Protein AF-A0A1B2I7X3-F1 (afdb_monomer_lite)

Foldseek 3Di:
DDDDDDPPVVVVVVVVVVVVPDDPDPAAEDEAEAQGEDEQVPDDARHEYAYPDDDAGEYEYHYEAADVVGAAAGEYEYEQHEAQDEEEFHYEYHDEQYEHGHEPYAYEYERHEFQYAYQEFEYEYEYEPNYEFYYDDDPDQGTYEYERFYQHHEHQEEFEYEYAYEYDPPDAHERYEYERQHEHAQPGPHQEGYYAYFFEYHYAYAYHHDYNYEYERFYEYHHADAGEYEAQYEQEYEAPHQEEGAEYARQYEDADEHHAYEGEYAEFEYEAQEHEHEAEYELHYHYHYLYEYEHQEAGEYEHAAYAYNPPNYPQEYAQWYHWEHANYYTEYAYAGYYAFHAYAHHAEYAQWEEFEHYPDAAIYIEYAYFGEYEQEAPRSVRRYDQAHEYAQFYEYEPDPRYATAYAEEGEYEYAHEQEEHQYEYELHYWYANDPSDPPGTDNPRLPRYNYAREYEYHLHNYEHQNYHAANHQEYEYEANHQYEHQEDRPHQEYEYAYEQPPDPDGRDHHHNDDYPDHHYYHCPRHDDPPDD

pLDDT: mean 86.16, std 16.94, range [24.53, 98.94]

Secondary structure (DSSP, 8-state):
-----SSHHHHHHHHHHHTTS-----PPEEEE-TT-EEEGGGPPTT-EEEESS-SEEEEEEESEE-BTTB-B---EEEESS-TT-EEEEEEEEEEET-EEEESS--EEEESS-EEEEEEEEEEEEEE-TT-EEEE-S-SSS-SEEEESS-EEEEESS-EEEEEEE---SSS-B-S-EEESS-EE-TT-S-SEEEESS-EEEEE-----B-TT-EEESS-EE---SS-EEEEEEEEEEEE-SSSEEEEEETT-EEE-SS---EEEEEEEEEEE-SSEEEEEEESS-EEESS-EEEESS-EEEEESS-EESGGG---EEESS-EE-STT-EEEESS-EEEEE-S-B-EEEEESS-EE---SSS-EEEEESS-EEEEEEHHHHHHHEEEEEEEESS-EEESSTTEEEEESS-EEEEEES--S---SEEESS-EEES-SS-SS--BS--TTSBSS-EEEEEES-EEEETT-EEES-SEEEEETT-EEEES--TT--EEEEEE--SSSSS----EESS---S--EEEEEEE------

Sequence (532 aa):
MIKLQGKCKLVLAFVAAAAMLGTAWAANEVSYENGGTIDLTKIEAGNLYKPNAEGAITVNISGDLGAKGAEDTKSFKIYGAKDNAGGSANFTVNWGKSKLYTKGGFTQIIAGGVGSDLKDSSMTFDSAETSEIYEGDGSGQKSLLLAAGPEGGSVSGNTTLNINGTLGANDVVYYLKATAGGLLNNDSTSDFIVVEGDSTVNFKADWKTGKGTALLAGPMIRKAGTTYGTVKGATIVNIDGGGSVREIWAAGALLGNVSTPSLTVGSAEVRILKGAVDDSVFAGAEVYANGTATVSGDASITFSGGTMGENGGRARLFGGHYVEHEGGKGYINGDSHIIITGGSGIKYVFGGGMAWNCPTSETQSVVRGGSNIDIVGDGGLSALTENSKIFVGGRRKTSTSAIASVEKNGTVTFSNITKAYKGTISGQGTQSNNPADSNDYIADYTDSVSGDSVLVFDNVQADFSGATIVEMDRIELSSGTELKLADLGGATAIKLTGNWTNLGTPSALTLTKAVEQDVTVDYSKAGTRRHM

Organism: NCBI:txid1197717

Structure (mmCIF, N/CA/C/O backbone):
data_AF-A0A1B2I7X3-F1
#
_entry.id   AF-A0A1B2I7X3-F1
#
loop_
_atom_site.group_PDB
_atom_site.id
_atom_site.type_symbol
_atom_site.label_atom_id
_atom_site.label_alt_id
_atom_site.label_comp_id
_atom_site.label_asym_id
_atom_site.label_entity_id
_atom_site.label_seq_id
_atom_site.pdbx_PDB_ins_code
_atom_site.Cartn_x
_atom_site.Cartn_y
_atom_site.Cartn_z
_atom_site.occupancy
_atom_site.B_iso_or_equiv
_atom_site.auth_seq_id
_atom_site.auth_comp_id
_atom_site.auth_asym_id
_atom_site.auth_atom_id
_atom_site.pdbx_PDB_model_num
ATOM 1 N N . MET A 1 1 ? -20.453 50.757 -22.089 1.00 32.62 1 MET A N 1
ATOM 2 C CA . MET A 1 1 ? -19.585 50.003 -21.157 1.00 32.62 1 MET A CA 1
ATOM 3 C C . MET A 1 1 ? -20.172 48.614 -20.966 1.00 32.62 1 MET A C 1
ATOM 5 O O . MET A 1 1 ? -21.139 48.476 -20.234 1.00 32.62 1 MET A O 1
ATOM 9 N N . ILE A 1 2 ? -19.637 47.607 -21.657 1.00 24.53 2 ILE A N 1
ATOM 10 C CA . ILE A 1 2 ? -19.970 46.190 -21.450 1.00 24.53 2 ILE A CA 1
ATOM 11 C C . ILE A 1 2 ? -18.631 45.458 -21.296 1.00 24.53 2 ILE A C 1
ATOM 13 O O . ILE A 1 2 ? -17.739 45.618 -22.127 1.00 24.53 2 ILE A O 1
ATOM 17 N N . LYS A 1 3 ? -18.467 44.762 -20.165 1.00 29.09 3 LYS A N 1
ATOM 18 C CA . LYS A 1 3 ? -17.222 44.138 -19.694 1.00 29.09 3 LYS A CA 1
ATOM 19 C C . LYS A 1 3 ? -16.930 42.838 -20.455 1.00 29.09 3 LYS A C 1
ATOM 21 O O . LYS A 1 3 ? -17.726 41.907 -20.407 1.00 29.09 3 LYS A O 1
ATOM 26 N N . LEU A 1 4 ? -15.750 42.751 -21.073 1.00 29.22 4 LEU A N 1
ATOM 27 C CA . LEU A 1 4 ? -15.130 41.489 -21.486 1.00 29.22 4 LEU A CA 1
ATOM 28 C C . LEU A 1 4 ? -14.534 40.783 -20.253 1.00 29.22 4 LEU A C 1
ATOM 30 O O . LEU A 1 4 ? -13.474 41.172 -19.770 1.00 29.22 4 LEU A O 1
ATOM 34 N N . GLN A 1 5 ? -15.171 39.718 -19.770 1.00 35.56 5 GLN A N 1
ATOM 35 C CA . GLN A 1 5 ? -14.541 38.707 -18.912 1.00 35.56 5 GLN A CA 1
ATOM 36 C C . GLN A 1 5 ? -14.993 37.328 -19.394 1.00 35.56 5 GLN A C 1
ATOM 38 O O . GLN A 1 5 ? -16.158 36.978 -19.265 1.00 35.56 5 GLN A O 1
ATOM 43 N N . GLY A 1 6 ? -14.087 36.554 -19.995 1.00 32.75 6 GLY A N 1
ATOM 44 C CA . GLY A 1 6 ? -14.418 35.189 -20.427 1.00 32.75 6 GLY A CA 1
ATOM 45 C C . GLY A 1 6 ? -13.340 34.452 -21.221 1.00 32.75 6 GLY A C 1
ATOM 46 O O . GLY A 1 6 ? -13.334 33.229 -21.230 1.00 32.75 6 GLY A O 1
ATOM 47 N N . LYS A 1 7 ? -12.382 35.148 -21.848 1.00 32.94 7 LYS A N 1
ATOM 48 C CA . LYS A 1 7 ? -11.433 34.490 -22.769 1.00 32.94 7 LYS A CA 1
ATOM 49 C C . LYS A 1 7 ? -10.095 34.038 -22.159 1.00 32.94 7 LYS A C 1
ATOM 51 O O . LYS A 1 7 ? -9.430 33.209 -22.766 1.00 32.94 7 LYS A O 1
ATOM 56 N N . CYS A 1 8 ? -9.718 34.469 -20.949 1.00 29.56 8 CYS A N 1
ATOM 57 C CA . CYS A 1 8 ? -8.407 34.106 -20.373 1.00 29.56 8 CYS A CA 1
ATOM 58 C C . CYS A 1 8 ? -8.349 32.743 -19.654 1.00 29.56 8 CYS A C 1
ATOM 60 O O . CYS A 1 8 ? -7.255 32.228 -19.459 1.00 29.56 8 CYS A O 1
ATOM 62 N N . LYS A 1 9 ? -9.483 32.126 -19.283 1.00 33.31 9 LYS A N 1
ATOM 63 C CA . LYS A 1 9 ? -9.475 30.796 -18.631 1.00 33.31 9 LYS A CA 1
ATOM 64 C C . LYS A 1 9 ? -9.417 29.632 -19.624 1.00 33.31 9 LYS A C 1
ATOM 66 O O . LYS A 1 9 ? -8.829 28.605 -19.311 1.00 33.31 9 LYS A O 1
ATOM 71 N N . LEU A 1 10 ? -9.952 29.812 -20.835 1.00 31.50 10 LEU A N 1
ATOM 72 C CA . LEU A 1 10 ? -9.896 28.782 -21.875 1.00 31.50 10 LEU A CA 1
ATOM 73 C C . LEU A 1 10 ? -8.470 28.628 -22.431 1.00 31.50 10 LEU A C 1
ATOM 75 O O . LEU A 1 10 ? -8.000 27.516 -22.628 1.00 31.50 10 LEU A O 1
ATOM 79 N N . VAL A 1 11 ? -7.744 29.738 -22.605 1.00 29.72 11 VAL A N 1
ATOM 80 C CA . VAL A 1 11 ? -6.365 29.720 -23.124 1.00 29.72 11 VAL A CA 1
ATOM 81 C C . VAL A 1 11 ? -5.398 29.052 -22.140 1.00 29.72 11 VAL A C 1
ATOM 83 O O . VAL A 1 11 ? -4.518 28.319 -22.570 1.00 29.72 11 VAL A O 1
ATOM 86 N N . LEU A 1 12 ? -5.595 29.205 -20.825 1.00 29.69 12 LEU A N 1
ATOM 87 C CA . LEU A 1 12 ? -4.741 28.548 -19.825 1.00 29.69 12 LEU A CA 1
ATOM 88 C C . LEU A 1 12 ? -4.953 27.020 -19.779 1.00 29.69 12 LEU A C 1
ATOM 90 O O . LEU A 1 12 ? -3.991 26.275 -19.613 1.00 29.69 12 LEU A O 1
ATOM 94 N N . ALA A 1 13 ? -6.186 26.550 -20.005 1.00 33.09 13 ALA A N 1
ATOM 95 C CA . ALA A 1 13 ? -6.488 25.121 -20.126 1.00 33.09 13 ALA A CA 1
ATOM 96 C C . ALA A 1 13 ? -5.898 24.507 -21.412 1.00 33.09 13 ALA A C 1
ATOM 98 O O . ALA A 1 13 ? -5.380 23.392 -21.381 1.00 33.09 13 ALA A O 1
ATOM 99 N N . PHE A 1 14 ? -5.888 25.254 -22.524 1.00 30.20 14 PHE A N 1
ATOM 100 C CA . PHE A 1 14 ? -5.250 24.807 -23.768 1.00 30.20 14 PHE A CA 1
ATOM 101 C C . PHE A 1 14 ? -3.716 24.844 -23.712 1.00 30.20 14 PHE A C 1
ATOM 103 O O . PHE A 1 14 ? -3.081 23.988 -24.318 1.00 30.20 14 PHE A O 1
ATOM 110 N N . VAL A 1 15 ? -3.102 25.759 -22.951 1.00 31.84 15 VAL A N 1
ATOM 111 C CA . VAL A 1 15 ? -1.636 25.791 -22.767 1.00 31.84 15 VAL A CA 1
ATOM 112 C C . VAL A 1 15 ? -1.154 24.660 -21.844 1.00 31.84 15 VAL A C 1
ATOM 114 O O . VAL A 1 15 ? -0.107 24.075 -22.106 1.00 31.84 15 VAL A O 1
ATOM 117 N N . ALA A 1 16 ? -1.938 24.265 -20.832 1.00 30.97 16 ALA A N 1
ATOM 118 C CA . ALA A 1 16 ? -1.636 23.086 -20.011 1.00 30.97 16 ALA A CA 1
ATOM 119 C C . ALA A 1 16 ? -1.811 21.761 -20.783 1.00 30.97 16 ALA A C 1
ATOM 121 O O . ALA A 1 16 ? -1.023 20.835 -20.600 1.00 30.97 16 ALA A O 1
ATOM 122 N N . ALA A 1 17 ? -2.791 21.682 -21.690 1.00 30.03 17 ALA A N 1
ATOM 123 C CA . ALA A 1 17 ? -2.943 20.544 -22.598 1.00 30.03 17 ALA A CA 1
ATOM 124 C C . ALA A 1 17 ? -1.840 20.506 -23.676 1.00 30.03 17 ALA A C 1
ATOM 126 O O . ALA A 1 17 ? -1.326 19.435 -23.986 1.00 30.03 17 ALA A O 1
ATOM 127 N N . ALA A 1 18 ? -1.408 21.661 -24.194 1.00 27.28 18 ALA A N 1
ATOM 128 C CA . ALA A 1 18 ? -0.319 21.751 -25.169 1.00 27.28 18 ALA A CA 1
ATOM 129 C C . ALA A 1 18 ? 1.062 21.416 -24.572 1.00 27.28 18 ALA A C 1
ATOM 131 O O . ALA A 1 18 ? 1.912 20.898 -25.284 1.00 27.28 18 ALA A O 1
ATOM 132 N N . ALA A 1 19 ? 1.276 21.632 -23.269 1.00 31.45 19 ALA A N 1
ATOM 133 C CA . ALA A 1 19 ? 2.485 21.180 -22.569 1.00 31.45 19 ALA A CA 1
ATOM 134 C C . ALA A 1 19 ? 2.490 19.665 -22.257 1.00 31.45 19 ALA A C 1
ATOM 136 O O . ALA A 1 19 ? 3.536 19.115 -21.919 1.00 31.45 19 ALA A O 1
ATOM 137 N N . MET A 1 20 ? 1.339 18.985 -22.363 1.00 31.94 20 MET A N 1
ATOM 138 C CA . MET A 1 20 ? 1.208 17.527 -22.194 1.00 31.94 20 MET A CA 1
ATOM 139 C C . MET A 1 20 ? 1.106 16.761 -23.519 1.00 31.94 20 MET A C 1
ATOM 141 O O . MET A 1 20 ? 1.291 15.546 -23.536 1.00 31.94 20 MET A O 1
ATOM 145 N N . LEU A 1 21 ? 0.856 17.456 -24.627 1.00 31.36 21 LEU A N 1
ATOM 146 C CA . LEU A 1 21 ? 1.007 16.928 -25.978 1.00 31.36 21 LEU A CA 1
ATOM 147 C C . LEU A 1 21 ? 2.469 17.094 -26.389 1.00 31.36 21 LEU A C 1
ATOM 149 O O . LEU A 1 21 ? 2.818 17.985 -27.162 1.00 31.36 21 LEU A O 1
ATOM 153 N N . GLY A 1 22 ? 3.334 16.242 -25.832 1.00 33.25 22 GLY A N 1
ATOM 154 C CA . GLY A 1 22 ? 4.662 16.042 -26.395 1.00 33.25 22 GLY A CA 1
ATOM 155 C C . GLY A 1 22 ? 4.495 15.748 -27.881 1.00 33.25 22 GLY A C 1
ATOM 156 O O . GLY A 1 22 ? 3.791 14.812 -28.263 1.00 33.25 22 GLY A O 1
ATOM 157 N N . THR A 1 23 ? 5.075 16.595 -28.723 1.00 37.50 23 THR A N 1
ATOM 158 C CA . THR A 1 23 ? 5.267 16.281 -30.131 1.00 37.50 23 THR A CA 1
ATOM 159 C C . THR A 1 23 ? 5.925 14.907 -30.185 1.00 37.50 23 THR A C 1
ATOM 161 O O . THR A 1 23 ? 6.947 14.694 -29.536 1.00 37.50 23 THR A O 1
ATOM 164 N N . ALA A 1 24 ? 5.315 13.961 -30.900 1.00 38.62 24 ALA A N 1
ATOM 165 C CA . ALA A 1 24 ? 5.921 12.668 -31.179 1.00 38.62 24 ALA A CA 1
ATOM 166 C C . ALA A 1 24 ? 7.175 12.909 -32.033 1.00 38.62 24 ALA A C 1
ATOM 168 O O . ALA A 1 24 ? 7.132 12.889 -33.261 1.00 38.62 24 ALA A O 1
ATOM 169 N N . TRP A 1 25 ? 8.284 13.250 -31.380 1.00 40.06 25 TRP A N 1
ATOM 170 C CA . TRP A 1 25 ? 9.608 13.109 -31.956 1.00 40.06 25 TRP A CA 1
ATOM 171 C C . TRP A 1 25 ? 9.817 11.614 -32.159 1.00 40.06 25 TRP A C 1
ATOM 173 O O . TRP A 1 25 ? 9.500 10.823 -31.272 1.00 40.06 25 TRP A O 1
ATOM 183 N N . ALA A 1 26 ? 10.284 11.224 -33.344 1.00 48.00 26 ALA A N 1
ATOM 184 C CA . ALA A 1 26 ? 10.667 9.846 -33.605 1.00 48.00 26 ALA A CA 1
ATOM 185 C C . ALA A 1 26 ? 11.717 9.454 -32.559 1.00 48.00 26 ALA A C 1
ATOM 187 O O . ALA A 1 26 ? 12.826 9.985 -32.562 1.00 48.00 26 ALA A O 1
ATOM 188 N N . ALA A 1 27 ? 11.324 8.612 -31.608 1.00 66.50 27 ALA A N 1
ATOM 189 C CA . ALA A 1 27 ? 12.215 8.163 -30.561 1.00 66.50 27 ALA A CA 1
ATOM 190 C C . ALA A 1 27 ? 13.285 7.276 -31.205 1.00 66.50 27 ALA A C 1
ATOM 192 O O . ALA A 1 27 ? 12.953 6.321 -31.912 1.00 66.50 27 ALA A O 1
ATOM 193 N N . ASN A 1 28 ? 14.561 7.606 -31.006 1.00 85.44 28 ASN A N 1
ATOM 194 C CA . ASN A 1 28 ? 15.641 6.778 -31.523 1.00 85.44 28 ASN A CA 1
ATOM 195 C C . ASN A 1 28 ? 15.748 5.513 -30.673 1.00 85.44 28 ASN A C 1
ATOM 197 O O . ASN A 1 28 ? 15.915 5.574 -29.451 1.00 85.44 28 ASN A O 1
ATOM 201 N N . GLU A 1 29 ? 15.669 4.362 -31.333 1.00 91.12 29 GLU A N 1
ATOM 202 C CA . GLU A 1 29 ? 15.928 3.079 -30.697 1.00 91.12 29 GLU A CA 1
ATOM 203 C C . GLU A 1 29 ? 17.430 2.809 -30.659 1.00 91.12 29 GLU A C 1
ATOM 205 O O . GLU A 1 29 ? 18.113 2.830 -31.684 1.00 91.12 29 GLU A O 1
ATOM 210 N N . VAL A 1 30 ? 17.943 2.537 -29.463 1.00 94.44 30 VAL A N 1
ATOM 211 C CA . VAL A 1 30 ? 19.344 2.202 -29.221 1.00 94.44 30 VAL A CA 1
ATOM 212 C C . VAL A 1 30 ? 19.408 0.781 -28.679 1.00 94.44 30 VAL A C 1
ATOM 214 O O . VAL A 1 30 ? 18.906 0.486 -27.594 1.00 94.44 30 VAL A O 1
ATOM 217 N N . SER A 1 31 ? 20.030 -0.124 -29.428 1.00 94.62 31 SER A N 1
ATOM 218 C CA . SER A 1 31 ? 20.219 -1.501 -28.975 1.00 94.62 31 SER A CA 1
ATOM 219 C C . SER A 1 31 ? 21.368 -1.609 -27.972 1.00 94.62 31 SER A C 1
ATOM 221 O O . SER A 1 31 ? 22.426 -1.021 -28.202 1.00 94.62 31 SER A O 1
ATOM 223 N N . TYR A 1 32 ? 21.216 -2.431 -26.935 1.00 95.94 32 TYR A N 1
ATOM 224 C CA . TYR A 1 32 ? 22.302 -2.816 -26.031 1.00 95.94 32 TYR A CA 1
ATOM 225 C C . TYR A 1 32 ? 22.443 -4.346 -25.938 1.00 95.94 32 TYR A C 1
ATOM 227 O O . TYR A 1 32 ? 21.492 -5.094 -26.170 1.00 95.94 32 TYR A O 1
ATOM 235 N N . GLU A 1 33 ? 23.652 -4.821 -25.637 1.00 95.62 33 GLU A N 1
ATOM 236 C CA . GLU A 1 33 ? 23.941 -6.253 -25.484 1.00 95.62 33 GLU A CA 1
ATOM 237 C C . GLU A 1 33 ? 23.514 -6.773 -24.107 1.00 95.62 33 GLU A C 1
ATOM 239 O O . GLU A 1 33 ? 23.570 -6.039 -23.122 1.00 95.62 33 GLU A O 1
ATOM 244 N N . ASN A 1 34 ? 23.144 -8.052 -24.003 1.00 96.00 34 ASN A N 1
ATOM 245 C CA . ASN A 1 34 ? 22.916 -8.676 -22.697 1.00 96.00 34 ASN A CA 1
ATOM 246 C C . ASN A 1 34 ? 24.213 -8.692 -21.866 1.00 96.00 34 ASN A C 1
ATOM 248 O O . ASN A 1 34 ? 25.237 -9.200 -22.317 1.00 96.00 34 ASN A O 1
ATOM 252 N N . GLY A 1 35 ? 24.166 -8.135 -20.656 1.00 96.00 35 GLY A N 1
ATOM 253 C CA . GLY A 1 35 ? 25.339 -7.874 -19.819 1.00 96.00 35 GLY A CA 1
ATOM 254 C C . GLY A 1 35 ? 26.128 -6.628 -20.238 1.00 96.00 35 GLY A C 1
ATOM 255 O O . GLY A 1 35 ? 27.172 -6.344 -19.652 1.00 96.00 35 GLY A O 1
ATOM 256 N N . GLY A 1 36 ? 25.642 -5.882 -21.230 1.00 95.56 36 GLY A N 1
ATOM 257 C CA . GLY A 1 36 ? 26.233 -4.639 -21.705 1.00 95.56 36 GLY A CA 1
ATOM 258 C C . GLY A 1 36 ? 26.042 -3.474 -20.735 1.00 95.56 36 GLY A C 1
ATOM 259 O O . GLY A 1 36 ? 25.397 -3.592 -19.689 1.00 95.56 36 GLY A O 1
ATOM 260 N N . THR A 1 37 ? 26.613 -2.329 -21.105 1.00 96.88 37 THR A N 1
ATOM 261 C CA . THR A 1 37 ? 26.616 -1.119 -20.278 1.00 96.88 37 THR A CA 1
ATOM 262 C C . THR A 1 37 ? 25.900 0.029 -20.976 1.00 96.88 37 THR A C 1
ATOM 264 O O . THR A 1 37 ? 26.228 0.362 -22.115 1.00 96.88 37 THR A O 1
ATOM 267 N N . ILE A 1 38 ? 24.980 0.680 -20.265 1.00 96.81 38 ILE A N 1
ATOM 268 C CA . ILE A 1 38 ? 24.439 1.992 -20.628 1.00 96.81 38 ILE A CA 1
ATOM 269 C C . ILE A 1 38 ? 25.174 3.043 -19.789 1.00 96.81 38 ILE A C 1
ATOM 271 O O . ILE A 1 38 ? 25.173 3.006 -18.559 1.00 96.81 38 ILE A O 1
ATOM 275 N N . ASP A 1 39 ? 25.847 3.965 -20.471 1.00 95.81 39 ASP A N 1
ATOM 276 C CA . ASP A 1 39 ? 26.593 5.069 -19.867 1.00 95.81 39 ASP A CA 1
ATOM 277 C C . ASP A 1 39 ? 25.705 6.316 -19.829 1.00 95.81 39 ASP A C 1
ATOM 279 O O . ASP A 1 39 ? 25.390 6.894 -20.874 1.00 95.81 39 ASP A O 1
ATOM 283 N N . LEU A 1 40 ? 25.298 6.724 -18.624 1.00 93.25 40 LEU A N 1
ATOM 284 C CA . LEU A 1 40 ? 24.405 7.858 -18.392 1.00 93.25 40 LEU A CA 1
ATOM 285 C C . LEU A 1 40 ? 24.954 9.165 -18.992 1.00 93.25 40 LEU A C 1
ATOM 287 O O . LEU A 1 40 ? 24.170 10.020 -19.402 1.00 93.25 40 LEU A O 1
ATOM 291 N N . THR A 1 41 ? 26.280 9.305 -19.130 1.00 93.75 41 THR A N 1
ATOM 292 C CA . THR A 1 41 ? 26.910 10.503 -19.719 1.00 93.75 41 THR A CA 1
ATOM 293 C C . THR A 1 41 ? 26.667 10.642 -21.224 1.00 93.75 41 THR A C 1
ATOM 295 O O . THR A 1 41 ? 26.844 11.725 -21.784 1.00 93.75 41 THR A O 1
ATOM 298 N N . LYS A 1 42 ? 26.247 9.556 -21.885 1.00 94.31 42 LYS A N 1
ATOM 299 C CA . LYS A 1 42 ? 26.008 9.479 -23.335 1.00 94.31 42 LYS A CA 1
ATOM 300 C C . LYS A 1 42 ? 24.528 9.413 -23.695 1.00 94.31 42 LYS A C 1
ATOM 302 O O . LYS A 1 42 ? 24.198 9.236 -24.864 1.00 94.31 42 LYS A O 1
ATOM 307 N N . ILE A 1 43 ? 23.637 9.527 -22.711 1.00 91.69 43 ILE A N 1
ATOM 308 C CA . ILE A 1 43 ? 22.201 9.495 -22.964 1.00 91.69 43 ILE A CA 1
ATOM 309 C C . ILE A 1 43 ? 21.773 10.731 -23.755 1.00 91.69 43 ILE A C 1
ATOM 311 O O . ILE A 1 43 ? 22.075 11.867 -23.382 1.00 91.69 43 ILE A O 1
ATOM 315 N N . GLU A 1 44 ? 20.992 10.500 -24.808 1.00 90.62 44 GLU A N 1
ATOM 316 C CA . GLU A 1 44 ? 20.261 11.544 -25.525 1.00 90.62 44 GLU A CA 1
ATOM 317 C C . GLU A 1 44 ? 18.781 11.554 -25.114 1.00 90.62 44 GLU A C 1
ATOM 319 O O . GLU A 1 44 ? 18.214 10.533 -24.713 1.00 90.62 44 GLU A O 1
ATOM 324 N N . ALA A 1 45 ? 18.156 12.732 -25.195 1.00 88.88 45 ALA A N 1
ATOM 325 C CA . ALA A 1 45 ? 16.754 12.914 -24.832 1.00 88.88 45 ALA A CA 1
ATOM 326 C C . ALA A 1 45 ? 15.823 12.118 -25.759 1.00 88.88 45 ALA A C 1
ATOM 328 O O . ALA A 1 45 ? 15.927 12.215 -26.978 1.00 88.88 45 ALA A O 1
ATOM 329 N N . GLY A 1 46 ? 14.862 11.407 -25.174 1.00 86.25 46 GLY A N 1
ATOM 330 C CA . GLY A 1 46 ? 13.832 10.648 -25.879 1.00 86.25 46 GLY A CA 1
ATOM 331 C C . GLY A 1 46 ? 14.267 9.261 -26.352 1.00 86.25 46 GLY A C 1
ATOM 332 O O . GLY A 1 46 ? 13.437 8.546 -26.909 1.00 86.25 46 GLY A O 1
ATOM 333 N N . ASN A 1 47 ? 15.522 8.853 -26.131 1.00 92.69 47 ASN A N 1
ATOM 334 C CA . ASN A 1 47 ? 16.004 7.551 -26.594 1.00 92.69 47 ASN A CA 1
ATOM 335 C C . ASN A 1 47 ? 15.320 6.380 -25.872 1.00 92.69 47 ASN A C 1
ATOM 337 O O . ASN A 1 47 ? 15.056 6.422 -24.663 1.00 92.69 47 ASN A O 1
ATOM 341 N N . LEU A 1 48 ? 15.099 5.308 -26.636 1.00 93.44 48 LEU A N 1
ATOM 342 C CA . LEU A 1 48 ? 14.574 4.030 -26.168 1.00 93.44 48 LEU A CA 1
ATOM 343 C C . LEU A 1 48 ? 15.683 2.982 -26.232 1.00 93.44 48 LEU A C 1
ATOM 345 O O . LEU A 1 48 ? 16.100 2.580 -27.316 1.00 93.44 48 LEU A O 1
ATOM 349 N N . TYR A 1 49 ? 16.152 2.521 -25.081 1.00 95.50 49 TYR A N 1
ATOM 350 C CA . TYR A 1 49 ? 17.187 1.499 -24.989 1.00 95.50 49 TYR A CA 1
ATOM 351 C C . TYR A 1 49 ? 16.545 0.114 -24.909 1.00 95.50 49 TYR A C 1
ATOM 353 O O . TYR A 1 49 ? 15.774 -0.152 -23.986 1.00 95.50 49 TYR A O 1
ATOM 361 N N . LYS A 1 50 ? 16.859 -0.770 -25.861 1.00 94.94 50 LYS A N 1
ATOM 362 C CA . LYS A 1 50 ? 16.274 -2.120 -25.968 1.00 94.94 50 LYS A CA 1
ATOM 363 C C . LYS A 1 50 ? 17.362 -3.196 -26.067 1.00 94.94 50 LYS A C 1
ATOM 365 O O . LYS A 1 50 ? 18.397 -2.946 -26.689 1.00 94.94 50 LYS A O 1
ATOM 370 N N . PRO A 1 51 ? 17.159 -4.397 -25.502 1.00 94.94 51 PRO A N 1
ATOM 371 C CA . PRO A 1 51 ? 18.145 -5.460 -25.598 1.00 94.94 51 PRO A CA 1
ATOM 372 C C . PRO A 1 51 ? 18.163 -6.048 -27.011 1.00 94.94 51 PRO A C 1
ATOM 374 O O . PRO A 1 51 ? 17.138 -6.151 -27.687 1.00 94.94 51 PRO A O 1
ATOM 377 N N . ASN A 1 52 ? 19.332 -6.497 -27.464 1.00 92.38 52 ASN A N 1
ATOM 378 C CA . ASN A 1 52 ? 19.453 -7.242 -28.720 1.00 92.38 52 ASN A CA 1
ATOM 379 C C . ASN A 1 52 ? 19.111 -8.743 -28.575 1.00 92.38 52 ASN A C 1
ATOM 381 O O . ASN A 1 52 ? 18.860 -9.418 -29.578 1.00 92.38 52 ASN A O 1
ATOM 385 N N . ALA A 1 53 ? 19.025 -9.246 -27.342 1.00 90.19 53 ALA A N 1
ATOM 386 C CA . ALA A 1 53 ? 18.684 -10.623 -26.991 1.00 90.19 53 ALA A CA 1
ATOM 387 C C . ALA A 1 53 ? 17.288 -10.732 -26.345 1.00 90.19 53 ALA A C 1
ATOM 389 O O . ALA A 1 53 ? 16.679 -9.722 -26.005 1.00 90.19 53 ALA A O 1
ATOM 390 N N . GLU A 1 54 ? 16.797 -11.965 -26.188 1.00 86.88 54 GLU A N 1
ATOM 391 C CA . GLU A 1 54 ? 15.542 -12.303 -25.496 1.00 86.88 54 GLU A CA 1
ATOM 392 C C . GLU A 1 54 ? 15.823 -13.109 -24.218 1.00 86.88 54 GLU A C 1
ATOM 394 O O . GLU A 1 54 ? 16.883 -13.728 -24.079 1.00 86.88 54 GLU A O 1
ATOM 399 N N . GLY A 1 55 ? 14.839 -13.177 -23.320 1.00 87.44 55 GLY A N 1
ATOM 400 C CA . GLY A 1 55 ? 14.876 -14.020 -22.125 1.00 87.44 55 GLY A CA 1
ATOM 401 C C . GLY A 1 55 ? 15.434 -13.303 -20.897 1.00 87.44 55 GLY A C 1
ATOM 402 O O . GLY A 1 55 ? 14.911 -12.272 -20.483 1.00 87.44 55 GLY A O 1
ATOM 403 N N . ALA A 1 56 ? 16.455 -13.886 -20.261 1.00 94.62 56 ALA A N 1
ATOM 404 C CA . ALA A 1 56 ? 17.094 -13.282 -19.094 1.00 94.62 56 ALA A CA 1
ATOM 405 C C . ALA A 1 56 ? 18.108 -12.221 -19.534 1.00 94.62 56 ALA A C 1
ATOM 407 O O . ALA A 1 56 ? 19.148 -12.550 -20.111 1.00 94.62 56 ALA A O 1
ATOM 408 N N . ILE A 1 57 ? 17.793 -10.960 -19.255 1.00 97.06 57 ILE A N 1
ATOM 409 C CA . ILE A 1 57 ? 18.556 -9.789 -19.672 1.00 97.06 57 ILE A CA 1
ATOM 410 C C . ILE A 1 57 ? 19.145 -9.106 -18.445 1.00 97.06 57 ILE A C 1
ATOM 412 O O . ILE A 1 57 ? 18.454 -8.852 -17.464 1.00 97.06 57 ILE A O 1
ATOM 416 N N . THR A 1 58 ? 20.422 -8.760 -18.526 1.00 97.69 58 THR A N 1
ATOM 417 C CA . THR A 1 58 ? 21.114 -7.930 -17.545 1.00 97.69 58 THR A CA 1
ATOM 418 C C . THR A 1 58 ? 21.609 -6.665 -18.229 1.00 97.69 58 THR A C 1
ATOM 420 O O . THR A 1 58 ? 22.160 -6.734 -19.327 1.00 97.69 58 THR A O 1
ATOM 423 N N . VAL A 1 59 ? 21.469 -5.515 -17.575 1.00 97.81 59 VAL A N 1
ATOM 424 C CA . VAL A 1 59 ? 22.088 -4.257 -18.002 1.00 97.81 59 VAL A CA 1
ATOM 425 C C . VAL A 1 59 ? 22.880 -3.643 -16.855 1.00 97.81 59 VAL A C 1
ATOM 427 O O . VAL A 1 59 ? 22.435 -3.641 -15.707 1.00 97.81 59 VAL A O 1
ATOM 430 N N . ASN A 1 60 ? 24.059 -3.113 -17.168 1.00 97.50 60 ASN A N 1
ATOM 431 C CA . ASN A 1 60 ? 24.879 -2.360 -16.227 1.00 97.50 60 ASN A CA 1
ATOM 432 C C . ASN A 1 60 ? 24.726 -0.863 -16.495 1.00 97.50 60 ASN A C 1
ATOM 434 O O . ASN A 1 60 ? 24.864 -0.414 -17.633 1.00 97.50 60 ASN A O 1
ATOM 438 N N . ILE A 1 61 ? 24.463 -0.085 -15.453 1.00 95.81 61 ILE A N 1
ATOM 439 C CA . ILE A 1 61 ? 24.408 1.374 -15.527 1.00 95.81 61 ILE A CA 1
ATOM 440 C C . ILE A 1 61 ? 25.740 1.934 -15.027 1.00 95.81 61 ILE A C 1
ATOM 442 O O . ILE A 1 61 ? 26.316 1.446 -14.051 1.00 95.81 61 ILE A O 1
ATOM 446 N N . SER A 1 62 ? 26.271 2.922 -15.743 1.00 95.00 62 SER A N 1
ATOM 447 C CA . SER A 1 62 ? 27.527 3.592 -15.397 1.00 95.00 62 SER A CA 1
ATOM 448 C C . SER A 1 62 ? 27.463 5.084 -15.701 1.00 95.00 62 SER A C 1
ATOM 450 O O . SER A 1 62 ? 26.584 5.533 -16.432 1.00 95.00 62 SER A O 1
ATOM 452 N N . GLY A 1 63 ? 28.410 5.846 -15.152 1.00 93.50 63 GLY A N 1
ATOM 453 C CA . GLY A 1 63 ? 28.449 7.298 -15.313 1.00 93.50 63 GLY A CA 1
ATOM 454 C C . GLY A 1 63 ? 27.358 8.011 -14.514 1.00 93.50 63 GLY A C 1
ATOM 455 O O . GLY A 1 63 ? 26.516 7.368 -13.883 1.00 93.50 63 GLY A O 1
ATOM 456 N N . ASP A 1 64 ? 27.390 9.340 -14.561 1.00 92.88 64 ASP A N 1
ATOM 457 C CA . ASP A 1 64 ? 26.471 10.216 -13.837 1.00 92.88 64 ASP A CA 1
ATOM 458 C C . ASP A 1 64 ? 25.765 11.154 -14.822 1.00 92.88 64 ASP A C 1
ATOM 460 O O . ASP A 1 64 ? 26.389 11.668 -15.754 1.00 92.88 64 ASP A O 1
ATOM 464 N N . LEU A 1 65 ? 24.469 11.393 -14.613 1.00 91.12 65 LEU A N 1
ATOM 465 C CA . LEU A 1 65 ? 23.684 12.353 -15.389 1.00 91.12 65 LEU A CA 1
ATOM 466 C C . LEU A 1 65 ? 23.152 13.453 -14.473 1.00 91.12 65 LEU A C 1
ATOM 468 O O . LEU A 1 65 ? 22.385 13.181 -13.551 1.00 91.12 65 LEU A O 1
ATOM 472 N N . GLY A 1 66 ? 23.545 14.693 -14.766 1.00 89.44 66 GLY A N 1
ATOM 473 C CA . GLY A 1 66 ? 23.230 15.862 -13.946 1.00 89.44 66 GLY A CA 1
ATOM 474 C C . GLY A 1 66 ? 23.985 15.893 -12.613 1.00 89.44 66 GLY A C 1
ATOM 475 O O . GLY A 1 66 ? 24.756 14.996 -12.275 1.00 89.44 66 GLY A O 1
ATOM 476 N N . ALA A 1 67 ? 23.755 16.954 -11.843 1.00 89.00 67 ALA A N 1
ATOM 477 C CA . ALA A 1 67 ? 24.235 17.084 -10.470 1.00 89.00 67 ALA A CA 1
ATOM 478 C C . ALA A 1 67 ? 23.251 17.910 -9.630 1.00 89.00 67 ALA A C 1
ATOM 480 O O . ALA A 1 67 ? 22.412 18.632 -10.165 1.00 89.00 67 ALA A O 1
ATOM 481 N N . LYS A 1 68 ? 23.372 17.854 -8.302 1.00 83.06 68 LYS A N 1
ATOM 482 C CA . LYS A 1 68 ? 22.571 18.687 -7.395 1.00 83.06 68 LYS A CA 1
ATOM 483 C C . LYS A 1 68 ? 22.773 20.178 -7.692 1.00 83.06 68 LYS A C 1
ATOM 485 O O . LYS A 1 68 ? 23.904 20.662 -7.682 1.00 83.06 68 LYS A O 1
ATOM 490 N N . GLY A 1 69 ? 21.686 20.907 -7.933 1.00 83.50 69 GLY A N 1
ATOM 491 C CA . GLY A 1 69 ? 21.704 22.316 -8.342 1.00 83.50 69 GLY A CA 1
ATOM 492 C C . GLY A 1 69 ? 22.042 22.550 -9.821 1.00 83.50 69 GLY A C 1
ATOM 493 O O . GLY A 1 69 ? 22.099 23.699 -10.258 1.00 83.50 69 GLY A O 1
ATOM 494 N N . ALA A 1 70 ? 22.270 21.480 -10.581 1.00 88.69 70 ALA A N 1
ATOM 495 C CA . ALA A 1 70 ? 22.506 21.470 -12.020 1.00 88.69 70 ALA A CA 1
ATOM 496 C C . ALA A 1 70 ? 21.857 20.212 -12.625 1.00 88.69 70 ALA A C 1
ATOM 498 O O . ALA A 1 70 ? 22.513 19.394 -13.275 1.00 88.69 70 ALA A O 1
ATOM 499 N N . GLU A 1 71 ? 20.574 20.020 -12.322 1.00 88.25 71 GLU A N 1
ATOM 500 C CA . GLU A 1 71 ? 19.820 18.844 -12.738 1.00 88.25 71 GLU A CA 1
ATOM 501 C C . GLU A 1 71 ? 19.614 18.804 -14.263 1.00 88.25 71 GLU A C 1
ATOM 503 O O . GLU A 1 71 ? 19.414 19.836 -14.911 1.00 88.25 71 GLU A O 1
ATOM 508 N N . ASP A 1 72 ? 19.635 17.601 -14.841 1.00 88.19 72 ASP A N 1
ATOM 509 C CA . ASP A 1 72 ? 19.466 17.376 -16.277 1.00 88.19 72 ASP A CA 1
ATOM 510 C C . ASP A 1 72 ? 17.978 17.256 -16.670 1.00 88.19 72 ASP A C 1
ATOM 512 O O . ASP A 1 72 ? 17.134 16.838 -15.886 1.00 88.19 72 ASP A O 1
ATOM 516 N N . THR A 1 73 ? 17.620 17.616 -17.901 1.00 86.12 73 THR A N 1
ATOM 517 C CA . THR A 1 73 ? 16.217 17.621 -18.373 1.00 86.12 73 THR A CA 1
ATOM 518 C C . THR A 1 73 ? 15.888 16.457 -19.310 1.00 86.12 73 THR A C 1
ATOM 520 O O . THR A 1 73 ? 14.748 16.324 -19.761 1.00 86.12 73 THR A O 1
ATOM 523 N N . LYS A 1 74 ? 16.873 15.611 -19.637 1.00 86.38 74 LYS A N 1
ATOM 524 C CA . LYS A 1 74 ? 16.684 14.478 -20.544 1.00 86.38 74 LYS A CA 1
ATOM 525 C C . LYS A 1 74 ? 15.709 13.458 -19.952 1.00 86.38 74 LYS A C 1
ATOM 527 O O . LYS A 1 74 ? 15.698 13.181 -18.757 1.00 86.38 74 LYS A O 1
ATOM 532 N N . SER A 1 75 ? 14.903 12.882 -20.836 1.00 86.25 75 SER A N 1
ATOM 533 C CA . SER A 1 75 ? 14.039 11.727 -20.577 1.00 86.25 75 SER A CA 1
ATOM 534 C C . SER A 1 75 ? 14.517 10.553 -21.423 1.00 86.25 75 SER A C 1
ATOM 536 O O . SER A 1 75 ? 15.061 10.771 -22.503 1.00 86.25 75 SER A O 1
ATOM 538 N N . PHE A 1 76 ? 14.347 9.326 -20.943 1.00 89.75 76 PHE A N 1
ATOM 539 C CA . PHE A 1 76 ? 14.709 8.112 -21.677 1.00 89.75 76 PHE A CA 1
ATOM 540 C C . PHE A 1 76 ? 14.000 6.893 -21.085 1.00 89.75 76 PHE A C 1
ATOM 542 O O . PHE A 1 76 ? 13.543 6.918 -19.937 1.00 89.75 76 PHE A O 1
ATOM 549 N N . LYS A 1 77 ? 13.930 5.812 -21.864 1.00 93.19 77 LYS A N 1
ATOM 550 C CA . LYS A 1 77 ? 13.388 4.529 -21.406 1.00 93.19 77 LYS A CA 1
ATOM 551 C C . LYS A 1 77 ? 14.392 3.408 -21.607 1.00 93.19 77 LYS A C 1
ATOM 553 O O . LYS A 1 77 ? 15.048 3.359 -22.642 1.00 93.19 77 LYS A O 1
ATOM 558 N N . ILE A 1 78 ? 14.480 2.494 -20.649 1.00 95.56 78 ILE A N 1
ATOM 559 C CA . ILE A 1 78 ? 15.249 1.255 -20.761 1.00 95.56 78 ILE A CA 1
ATOM 560 C C . ILE A 1 78 ? 14.273 0.090 -20.634 1.00 95.56 78 ILE A C 1
ATOM 562 O O . ILE A 1 78 ? 13.618 -0.060 -19.603 1.00 95.56 78 ILE A O 1
ATOM 566 N N . TYR A 1 79 ? 14.191 -0.736 -21.669 1.00 95.50 79 TYR A N 1
ATOM 567 C CA . TYR A 1 79 ? 13.377 -1.946 -21.673 1.00 95.50 79 TYR A CA 1
ATOM 568 C C . TYR A 1 79 ? 14.245 -3.171 -21.412 1.00 95.50 79 TYR A C 1
ATOM 570 O O . TYR A 1 79 ? 15.382 -3.215 -21.871 1.00 95.50 79 TYR A O 1
ATOM 578 N N . GLY A 1 80 ? 13.706 -4.164 -20.711 1.00 95.44 80 GLY A N 1
ATOM 579 C CA . GLY A 1 80 ? 14.319 -5.470 -20.462 1.00 95.44 80 GLY A CA 1
ATOM 580 C C . GLY A 1 80 ? 13.931 -6.541 -21.481 1.00 95.44 80 GLY A C 1
ATOM 581 O O . GLY A 1 80 ? 14.485 -7.635 -21.450 1.00 95.44 80 GLY A O 1
ATOM 582 N N . ALA A 1 81 ? 13.019 -6.226 -22.401 1.00 93.25 81 ALA A N 1
ATOM 583 C CA . ALA A 1 81 ? 12.616 -7.083 -23.508 1.00 93.25 81 ALA A CA 1
ATOM 584 C C . ALA A 1 81 ? 12.322 -6.242 -24.758 1.00 93.25 81 ALA A C 1
ATOM 586 O O . ALA A 1 81 ? 12.181 -5.017 -24.685 1.00 93.25 81 ALA A O 1
ATOM 587 N N . LYS A 1 82 ? 12.250 -6.896 -25.918 1.00 88.94 82 LYS A N 1
ATOM 588 C CA . LYS A 1 82 ? 11.843 -6.241 -27.167 1.00 88.94 82 LYS A CA 1
ATOM 589 C C . LYS A 1 82 ? 10.331 -6.040 -27.211 1.00 88.94 82 LYS A C 1
ATOM 591 O O . LYS A 1 82 ? 9.585 -6.640 -26.440 1.00 88.94 82 LYS A O 1
ATOM 596 N N . ASP A 1 83 ? 9.879 -5.200 -28.133 1.00 87.69 83 ASP A N 1
ATOM 597 C CA . ASP A 1 83 ? 8.449 -4.979 -28.342 1.00 87.69 83 ASP A CA 1
ATOM 598 C C . ASP A 1 83 ? 7.762 -6.273 -28.760 1.00 87.69 83 ASP A C 1
ATOM 600 O O . ASP A 1 83 ? 8.289 -7.026 -29.583 1.00 87.69 83 ASP A O 1
ATOM 604 N N . ASN A 1 84 ? 6.565 -6.501 -28.221 1.00 80.38 84 ASN A N 1
ATOM 605 C CA . ASN A 1 84 ? 5.793 -7.718 -28.464 1.00 80.38 84 ASN A CA 1
ATOM 606 C C . ASN A 1 84 ? 6.589 -9.011 -28.178 1.00 80.38 84 ASN A C 1
ATOM 608 O O . ASN A 1 84 ? 6.351 -10.037 -28.820 1.00 80.38 84 ASN A O 1
ATOM 612 N N . ALA A 1 85 ? 7.558 -8.969 -27.252 1.00 82.25 85 ALA A N 1
ATOM 613 C CA . ALA A 1 85 ? 8.294 -10.160 -26.848 1.00 82.25 85 ALA A CA 1
ATOM 614 C C . ALA A 1 85 ? 7.331 -11.218 -26.291 1.00 82.25 85 ALA A C 1
ATOM 616 O O . ALA A 1 85 ? 6.366 -10.898 -25.593 1.00 82.25 85 ALA A O 1
ATOM 617 N N . GLY A 1 86 ? 7.615 -12.482 -26.607 1.00 75.81 86 GLY A N 1
ATOM 618 C CA . GLY A 1 86 ? 6.898 -13.641 -26.084 1.00 75.81 86 GLY A CA 1
ATOM 619 C C . GLY A 1 86 ? 7.743 -14.418 -25.075 1.00 75.81 86 GLY A C 1
ATOM 620 O O . GLY A 1 86 ? 8.972 -14.370 -25.100 1.00 75.81 86 GLY A O 1
ATOM 621 N N . GLY A 1 87 ? 7.092 -15.188 -24.204 1.00 87.75 87 GLY A N 1
ATOM 622 C CA . GLY A 1 87 ? 7.782 -15.948 -23.154 1.00 87.75 87 GLY A CA 1
ATOM 623 C C . GLY A 1 87 ? 8.071 -15.105 -21.910 1.00 87.75 87 GLY A C 1
ATOM 624 O O . GLY A 1 87 ? 7.396 -14.111 -21.667 1.00 87.75 87 GLY A O 1
ATOM 625 N N . SER A 1 88 ? 9.003 -15.535 -21.058 1.00 91.50 88 SER A N 1
ATOM 626 C CA . SER A 1 88 ? 9.276 -14.841 -19.789 1.00 91.50 88 SER A CA 1
ATOM 627 C C . SER A 1 88 ? 10.319 -13.732 -19.961 1.00 91.50 88 SER A C 1
ATOM 629 O O . SER A 1 88 ? 11.369 -13.974 -20.557 1.00 91.50 88 SER A O 1
ATOM 631 N N . ALA A 1 89 ? 10.071 -12.560 -19.375 1.00 93.25 89 ALA A N 1
ATOM 632 C CA . ALA A 1 89 ? 11.045 -11.475 -19.272 1.00 93.25 89 ALA A CA 1
ATOM 633 C C . ALA A 1 89 ? 11.666 -11.472 -17.869 1.00 93.25 89 ALA A C 1
ATOM 635 O O . ALA A 1 89 ? 10.956 -11.341 -16.876 1.00 93.25 89 ALA A O 1
ATOM 636 N N . ASN A 1 90 ? 12.987 -11.625 -17.770 1.00 96.06 90 ASN A N 1
ATOM 637 C CA . ASN A 1 90 ? 13.699 -11.545 -16.492 1.00 96.06 90 ASN A CA 1
ATOM 638 C C . ASN A 1 90 ? 14.796 -10.500 -16.613 1.00 96.06 90 ASN A C 1
ATOM 640 O O . ASN A 1 90 ? 15.822 -10.764 -17.236 1.00 96.06 90 ASN A O 1
ATOM 644 N N . PHE A 1 91 ? 14.565 -9.323 -16.044 1.00 97.81 91 PHE A N 1
ATOM 645 C CA . PHE A 1 91 ? 15.423 -8.169 -16.250 1.00 97.81 91 PHE A CA 1
ATOM 646 C C . PHE A 1 91 ? 16.173 -7.776 -14.980 1.00 97.81 91 PHE A C 1
ATOM 648 O O . PHE A 1 91 ? 15.568 -7.391 -13.981 1.00 97.81 91 PHE A O 1
ATOM 655 N N . THR A 1 92 ? 17.498 -7.828 -15.026 1.00 98.19 92 THR A N 1
ATOM 656 C CA . THR A 1 92 ? 18.368 -7.366 -13.944 1.00 98.19 92 THR A CA 1
ATOM 657 C C . THR A 1 92 ? 19.010 -6.038 -14.323 1.00 98.19 92 THR A C 1
ATOM 659 O O . THR A 1 92 ? 19.697 -5.926 -15.338 1.00 98.19 92 THR A O 1
ATOM 662 N N . VAL A 1 93 ? 18.810 -5.030 -13.482 1.00 97.44 93 VAL A N 1
ATOM 663 C CA . VAL A 1 93 ? 19.369 -3.688 -13.630 1.00 97.44 93 VAL A CA 1
ATOM 664 C C . VAL A 1 93 ? 20.407 -3.494 -12.539 1.00 97.44 93 VAL A C 1
ATOM 666 O O . VAL A 1 93 ? 20.066 -3.287 -11.375 1.00 97.44 93 VAL A O 1
ATOM 669 N N . ASN A 1 94 ? 21.677 -3.528 -12.926 1.00 95.81 94 ASN A N 1
ATOM 670 C CA . ASN A 1 94 ? 22.784 -3.215 -12.035 1.00 95.81 94 ASN A CA 1
ATOM 671 C C . ASN A 1 94 ? 23.039 -1.711 -12.091 1.00 95.81 94 ASN A C 1
ATOM 673 O O . ASN A 1 94 ? 23.773 -1.229 -12.954 1.00 95.81 94 ASN A O 1
ATOM 677 N N . TRP A 1 95 ? 22.437 -0.964 -11.170 1.00 92.00 95 TRP A N 1
ATOM 678 C CA . TRP A 1 95 ? 22.598 0.487 -11.091 1.00 92.00 95 TRP A CA 1
ATOM 679 C C . TRP A 1 95 ? 24.026 0.905 -10.706 1.00 92.00 95 TRP A C 1
ATOM 681 O O . TRP A 1 95 ? 24.489 1.996 -11.036 1.00 92.00 95 TRP A O 1
ATOM 691 N N . GLY A 1 96 ? 24.750 0.030 -10.002 1.00 87.31 96 GLY A N 1
ATOM 692 C CA . GLY A 1 96 ? 26.117 0.300 -9.571 1.00 87.31 96 GLY A CA 1
ATOM 693 C C . GLY A 1 96 ? 26.191 1.535 -8.670 1.00 87.31 96 GLY A C 1
ATOM 694 O O . GLY A 1 96 ? 25.380 1.691 -7.758 1.00 87.31 96 GLY A O 1
ATOM 695 N N . LYS A 1 97 ? 27.181 2.399 -8.917 1.00 88.81 97 LYS A N 1
ATOM 696 C CA . LYS A 1 97 ? 27.418 3.653 -8.171 1.00 88.81 97 LYS A CA 1
ATOM 697 C C . LYS A 1 97 ? 26.926 4.899 -8.913 1.00 88.81 97 LYS A C 1
ATOM 699 O O . LYS A 1 97 ? 27.295 6.007 -8.537 1.00 88.81 97 LYS A O 1
ATOM 704 N N . SER A 1 98 ? 26.145 4.713 -9.974 1.00 89.75 98 SER A N 1
ATOM 705 C CA . SER A 1 98 ? 25.686 5.805 -10.825 1.00 89.75 98 SER A CA 1
ATOM 706 C C . SER A 1 98 ? 24.771 6.776 -10.096 1.00 89.75 98 SER A C 1
ATOM 708 O O . SER A 1 98 ? 24.011 6.403 -9.191 1.00 89.75 98 SER A O 1
ATOM 710 N N . LYS A 1 99 ? 24.824 8.029 -10.540 1.00 89.75 99 LYS A N 1
ATOM 711 C CA . LYS A 1 99 ? 23.998 9.112 -10.024 1.00 89.75 99 LYS A CA 1
ATOM 712 C C . LYS A 1 99 ? 23.107 9.687 -11.113 1.00 89.75 99 LYS A C 1
ATOM 714 O O . LYS A 1 99 ? 23.569 10.006 -12.207 1.00 89.75 99 LYS A O 1
ATOM 719 N N . LEU A 1 100 ? 21.829 9.846 -10.793 1.00 88.50 100 LEU A N 1
ATOM 720 C CA . LEU A 1 100 ? 20.842 10.459 -11.671 1.00 88.50 100 LEU A CA 1
ATOM 721 C C . LEU A 1 100 ? 20.224 11.668 -10.970 1.00 88.50 100 LEU A C 1
ATOM 723 O O . LEU A 1 100 ? 19.541 11.519 -9.961 1.00 88.50 100 LEU A O 1
ATOM 727 N N . TYR A 1 101 ? 20.462 12.849 -11.526 1.00 88.31 101 TYR A N 1
ATOM 728 C CA . TYR A 1 101 ? 19.918 14.126 -11.083 1.00 88.31 101 TYR A CA 1
ATOM 729 C C . TYR A 1 101 ? 19.145 14.754 -12.234 1.00 88.31 101 TYR A C 1
ATOM 731 O O . TYR A 1 101 ? 19.746 15.292 -13.167 1.00 88.31 101 TYR A O 1
ATOM 739 N N . THR A 1 102 ? 17.819 14.701 -12.170 1.00 83.88 102 THR A N 1
ATOM 740 C CA . THR A 1 102 ? 16.944 15.192 -13.237 1.00 83.88 102 THR A CA 1
ATOM 741 C C . THR A 1 102 ? 16.005 16.311 -12.773 1.00 83.88 102 THR A C 1
ATOM 743 O O . THR A 1 102 ? 15.857 16.581 -11.580 1.00 83.88 102 THR A O 1
ATOM 746 N N . LYS A 1 103 ? 15.452 17.073 -13.720 1.00 82.56 103 LYS A N 1
ATOM 747 C CA . LYS A 1 103 ? 14.421 18.090 -13.488 1.00 82.56 103 LYS A CA 1
ATOM 748 C C . LYS A 1 103 ? 13.496 18.194 -14.692 1.00 82.56 103 LYS A C 1
ATOM 750 O O . LYS A 1 103 ? 13.909 18.586 -15.780 1.00 82.56 103 LYS A O 1
ATOM 755 N N . GLY A 1 104 ? 12.220 17.886 -14.497 1.00 69.94 104 GLY A N 1
ATOM 756 C CA . GLY A 1 104 ? 11.223 17.801 -15.561 1.00 69.94 104 GLY A CA 1
ATOM 757 C C . GLY A 1 104 ? 11.452 16.643 -16.543 1.00 69.94 104 GLY A C 1
ATOM 758 O O . GLY A 1 104 ? 10.647 16.482 -17.463 1.00 69.94 104 GLY A O 1
ATOM 759 N N . GLY A 1 105 ? 12.516 15.854 -16.350 1.00 64.00 105 GLY A N 1
ATOM 760 C CA . GLY A 1 105 ? 12.874 14.686 -17.146 1.00 64.00 105 GLY A CA 1
ATOM 761 C C . GLY A 1 105 ? 12.190 13.438 -16.598 1.00 64.00 105 GLY A C 1
ATOM 762 O O . GLY A 1 105 ? 12.059 13.262 -15.395 1.00 64.00 105 GLY A O 1
ATOM 763 N N . PHE A 1 106 ? 11.702 12.573 -17.481 1.00 74.25 106 PHE A N 1
ATOM 764 C CA . PHE A 1 106 ? 10.980 11.364 -17.096 1.00 74.25 106 PHE A CA 1
ATOM 765 C C . PHE A 1 106 ? 11.778 10.132 -17.515 1.00 74.25 106 PHE A C 1
ATOM 767 O O . PHE A 1 106 ? 11.931 9.878 -18.710 1.00 74.25 106 PHE A O 1
ATOM 774 N N . THR A 1 107 ? 12.293 9.387 -16.536 1.00 84.31 107 THR A N 1
ATOM 775 C CA . THR A 1 107 ? 13.041 8.148 -16.772 1.00 84.31 107 THR A CA 1
ATOM 776 C C . THR A 1 107 ? 12.169 6.941 -16.466 1.00 84.31 107 THR A C 1
ATOM 778 O O . THR A 1 107 ? 11.457 6.909 -15.459 1.00 84.31 107 THR A O 1
ATOM 781 N N . GLN A 1 108 ? 12.223 5.926 -17.324 1.00 91.00 108 GLN A N 1
ATOM 782 C CA . GLN A 1 108 ? 11.498 4.677 -17.111 1.00 91.00 108 GLN A CA 1
ATOM 783 C C . GLN A 1 108 ? 12.408 3.486 -17.341 1.00 91.00 108 GLN A C 1
ATOM 785 O O . GLN A 1 108 ? 13.152 3.436 -18.317 1.00 91.00 108 GLN A O 1
ATOM 790 N N . ILE A 1 109 ? 12.319 2.512 -16.449 1.00 94.75 109 ILE A N 1
ATOM 791 C CA . ILE A 1 109 ? 12.987 1.229 -16.588 1.00 94.75 109 ILE A CA 1
ATOM 792 C C . ILE A 1 109 ? 11.901 0.170 -16.455 1.00 94.75 109 ILE A C 1
ATOM 794 O O . ILE A 1 109 ? 11.165 0.147 -15.468 1.00 94.75 109 ILE A O 1
ATOM 798 N N . ILE A 1 110 ? 11.745 -0.652 -17.486 1.00 95.00 110 ILE A N 1
ATOM 799 C CA . ILE A 1 110 ? 10.595 -1.541 -17.671 1.00 95.00 110 ILE A CA 1
ATOM 800 C C . ILE A 1 110 ? 11.138 -2.923 -18.032 1.00 95.00 110 ILE A C 1
ATOM 802 O O . ILE A 1 110 ? 11.981 -3.025 -18.913 1.00 95.00 110 ILE A O 1
ATOM 806 N N . ALA A 1 111 ? 10.712 -3.990 -17.356 1.00 94.81 111 ALA A N 1
ATOM 807 C CA . ALA A 1 111 ? 11.223 -5.335 -17.646 1.00 94.81 111 ALA A CA 1
ATOM 808 C C . ALA A 1 111 ? 10.663 -5.915 -18.946 1.00 94.81 111 ALA A C 1
ATOM 810 O O . ALA A 1 111 ? 11.404 -6.554 -19.687 1.00 94.81 111 ALA A O 1
ATOM 811 N N . GLY A 1 112 ? 9.386 -5.667 -19.241 1.00 89.50 112 GLY A N 1
ATOM 812 C CA . GLY A 1 112 ? 8.798 -6.012 -20.534 1.00 89.50 112 GLY A CA 1
ATOM 813 C C . GLY A 1 112 ? 9.163 -5.016 -21.637 1.00 89.50 112 GLY A C 1
ATOM 814 O O . GLY A 1 112 ? 9.743 -3.964 -21.375 1.00 89.50 112 GLY A O 1
ATOM 815 N N . GLY A 1 113 ? 8.788 -5.336 -22.874 1.00 87.38 113 GLY A N 1
ATOM 816 C CA . GLY A 1 113 ? 8.760 -4.379 -23.978 1.00 87.38 113 GLY A CA 1
ATOM 817 C C . GLY A 1 113 ? 7.377 -3.750 -24.134 1.00 87.38 113 GLY A C 1
ATOM 818 O O . GLY A 1 113 ? 6.430 -4.095 -23.417 1.00 87.38 113 GLY A O 1
ATOM 819 N N . VAL A 1 114 ? 7.238 -2.857 -25.108 1.00 89.00 114 VAL A N 1
ATOM 820 C CA . VAL A 1 114 ? 5.957 -2.207 -25.406 1.00 89.00 114 VAL A CA 1
ATOM 821 C C . VAL A 1 114 ? 4.949 -3.241 -25.923 1.00 89.00 114 VAL A C 1
ATOM 823 O O . VAL A 1 114 ? 5.266 -4.000 -26.841 1.00 89.00 114 VAL A O 1
ATOM 826 N N . GLY A 1 115 ? 3.747 -3.273 -25.331 1.00 84.38 115 GLY A N 1
ATOM 827 C CA . GLY A 1 115 ? 2.633 -4.121 -25.779 1.00 84.38 115 GLY A CA 1
ATOM 828 C C . GLY A 1 115 ? 2.889 -5.630 -25.698 1.00 84.38 115 GLY A C 1
ATOM 829 O O . GLY A 1 115 ? 2.313 -6.379 -26.478 1.00 84.38 115 GLY A O 1
ATOM 830 N N . SER A 1 116 ? 3.777 -6.080 -24.809 1.00 85.62 116 SER A N 1
ATOM 831 C CA . SER A 1 116 ? 4.228 -7.480 -24.780 1.00 85.62 116 SER A CA 1
ATOM 832 C C . SER A 1 116 ? 3.183 -8.444 -24.214 1.00 85.62 116 SER A C 1
ATOM 834 O O . SER A 1 116 ? 2.465 -8.099 -23.277 1.00 85.62 116 SER A O 1
ATOM 836 N N . ASP A 1 117 ? 3.180 -9.677 -24.730 1.00 91.88 117 ASP A N 1
ATOM 837 C CA . ASP A 1 117 ? 2.386 -10.802 -24.225 1.00 91.88 117 ASP A CA 1
ATOM 838 C C . ASP A 1 117 ? 3.323 -11.839 -23.594 1.00 91.88 117 ASP A C 1
ATOM 840 O O . ASP A 1 117 ? 3.815 -12.779 -24.229 1.00 91.88 117 ASP A O 1
ATOM 844 N N . LEU A 1 118 ? 3.616 -11.624 -22.316 1.00 93.25 118 LEU A N 1
ATOM 845 C CA . LEU A 1 118 ? 4.623 -12.368 -21.577 1.00 93.25 118 LEU A CA 1
ATOM 846 C C . LEU A 1 118 ? 4.023 -13.579 -20.863 1.00 93.25 118 LEU A C 1
ATOM 848 O O . LEU A 1 118 ? 2.858 -13.613 -20.464 1.00 93.25 118 LEU A O 1
ATOM 852 N N . LYS A 1 119 ? 4.863 -14.584 -20.630 1.00 94.69 119 LYS A N 1
ATOM 853 C CA . LYS A 1 119 ? 4.525 -15.697 -19.747 1.00 94.69 119 LYS A CA 1
ATOM 854 C C . LYS A 1 119 ? 4.614 -15.262 -18.289 1.00 94.69 119 LYS A C 1
ATOM 856 O O . LYS A 1 119 ? 3.622 -15.332 -17.585 1.00 94.69 119 LYS A O 1
ATOM 861 N N . ASP A 1 120 ? 5.785 -14.790 -17.882 1.00 95.56 120 ASP A N 1
ATOM 862 C CA . ASP A 1 120 ? 6.092 -14.236 -16.561 1.00 95.56 120 ASP A CA 1
ATOM 863 C C . ASP A 1 120 ? 6.944 -12.980 -16.770 1.00 95.56 120 ASP A C 1
ATOM 865 O O . ASP A 1 120 ? 7.633 -12.876 -17.790 1.00 95.56 120 ASP A O 1
ATOM 869 N N . SER A 1 121 ? 6.939 -12.047 -15.820 1.00 96.69 121 SER A N 1
ATOM 870 C CA . SER A 1 121 ? 7.786 -10.855 -15.911 1.00 96.69 121 SER A CA 1
ATOM 871 C C . SER A 1 121 ? 8.423 -10.509 -14.575 1.00 96.69 121 SER A C 1
ATOM 873 O O . SER A 1 121 ? 7.743 -10.364 -13.561 1.00 96.69 121 SER A O 1
ATOM 875 N N . SER A 1 122 ? 9.739 -10.354 -14.545 1.00 97.62 122 SER A N 1
ATOM 876 C CA . SER A 1 122 ? 10.445 -9.964 -13.334 1.00 97.62 122 SER A CA 1
ATOM 877 C C . SER A 1 122 ? 11.479 -8.882 -13.589 1.00 97.62 122 SER A C 1
ATOM 879 O O . SER A 1 122 ? 12.133 -8.845 -14.630 1.00 97.62 122 SER A O 1
ATOM 881 N N . MET A 1 123 ? 11.627 -8.004 -12.601 1.00 98.31 123 MET A N 1
ATOM 882 C CA . MET A 1 123 ? 12.697 -7.025 -12.527 1.00 98.31 123 MET A CA 1
ATOM 883 C C . MET A 1 123 ? 13.449 -7.195 -11.215 1.00 98.31 123 MET A C 1
ATOM 885 O O . MET A 1 123 ? 12.832 -7.258 -10.153 1.00 98.31 123 MET A O 1
ATOM 889 N N . THR A 1 124 ? 14.773 -7.194 -11.280 1.00 97.94 124 THR A N 1
ATOM 890 C CA . THR A 1 124 ? 15.637 -6.997 -10.118 1.00 97.94 124 THR A CA 1
ATOM 891 C C . THR A 1 124 ? 16.421 -5.714 -10.319 1.00 97.94 124 THR A C 1
ATOM 893 O O . THR A 1 124 ? 17.179 -5.594 -11.276 1.00 97.94 124 THR A O 1
ATOM 896 N N . PHE A 1 125 ? 16.208 -4.742 -9.440 1.00 95.56 125 PHE A N 1
ATOM 897 C CA . PHE A 1 125 ? 16.954 -3.495 -9.411 1.00 95.56 125 PHE A CA 1
ATOM 898 C C . PHE A 1 125 ? 17.955 -3.554 -8.259 1.00 95.56 125 PHE A C 1
ATOM 900 O O . PHE A 1 125 ? 17.565 -3.519 -7.089 1.00 95.56 125 PHE A O 1
ATOM 907 N N . ASP A 1 126 ? 19.237 -3.643 -8.603 1.00 93.81 126 ASP A N 1
ATOM 908 C CA . ASP A 1 126 ? 20.337 -3.717 -7.651 1.00 93.81 126 ASP A CA 1
ATOM 909 C C . ASP A 1 126 ? 21.117 -2.403 -7.655 1.00 93.81 126 ASP A C 1
ATOM 911 O O . ASP A 1 126 ? 21.593 -1.934 -8.690 1.00 93.81 126 ASP A O 1
ATOM 915 N N . SER A 1 127 ? 21.283 -1.814 -6.474 1.00 89.56 127 SER A N 1
ATOM 916 C CA . SER A 1 127 ? 22.055 -0.585 -6.287 1.00 89.56 127 SER A CA 1
ATOM 917 C C . SER A 1 127 ? 23.237 -0.785 -5.341 1.00 89.56 127 SER A C 1
ATOM 919 O O . SER A 1 127 ? 23.188 -1.615 -4.436 1.00 89.56 127 SER A O 1
ATOM 921 N N . ALA A 1 128 ? 24.325 -0.042 -5.547 1.00 85.88 128 ALA A N 1
ATOM 922 C CA . ALA A 1 128 ? 25.469 -0.059 -4.639 1.00 85.88 128 ALA A CA 1
ATOM 923 C C . ALA A 1 128 ? 25.449 1.152 -3.699 1.00 85.88 128 ALA A C 1
ATOM 925 O O . ALA A 1 128 ? 24.795 2.165 -3.969 1.00 85.88 128 ALA A O 1
ATOM 926 N N . GLU A 1 129 ? 26.249 1.072 -2.637 1.00 75.56 129 GLU A N 1
ATOM 927 C CA . GLU A 1 129 ? 26.519 2.205 -1.753 1.00 75.56 129 GLU A CA 1
ATOM 928 C C . GLU A 1 129 ? 26.976 3.408 -2.584 1.00 75.56 129 GLU A C 1
ATOM 930 O O . GLU A 1 129 ? 27.731 3.244 -3.546 1.00 75.56 129 GLU A O 1
ATOM 935 N N . THR A 1 130 ? 26.559 4.618 -2.197 1.00 77.38 130 THR A N 1
ATOM 936 C CA . THR A 1 130 ? 26.872 5.908 -2.860 1.00 77.38 130 THR A CA 1
ATOM 937 C C . THR A 1 130 ? 26.150 6.226 -4.173 1.00 77.38 130 THR A C 1
ATOM 939 O O . THR A 1 130 ? 26.322 7.335 -4.680 1.00 77.38 130 THR A O 1
ATOM 942 N N . SER A 1 131 ? 25.308 5.326 -4.691 1.00 83.81 131 SER A N 1
ATOM 943 C CA . SER A 1 131 ? 24.389 5.666 -5.788 1.00 83.81 131 SER A CA 1
ATOM 944 C C . SER A 1 131 ? 23.311 6.655 -5.333 1.00 83.81 131 SER A C 1
ATOM 946 O O . SER A 1 131 ? 22.912 6.654 -4.168 1.00 83.81 131 SER A O 1
ATOM 948 N N . GLU A 1 132 ? 22.840 7.517 -6.235 1.00 84.88 132 GLU A N 1
ATOM 949 C CA . GLU A 1 132 ? 21.879 8.585 -5.917 1.00 84.88 132 GLU A CA 1
ATOM 950 C C . GLU A 1 132 ? 20.850 8.745 -7.042 1.00 84.88 132 GLU A C 1
ATOM 952 O O . GLU A 1 132 ? 21.191 8.681 -8.223 1.00 84.88 132 GLU A O 1
ATOM 957 N N . ILE A 1 133 ? 19.590 8.973 -6.665 1.00 83.38 133 ILE A N 1
ATOM 958 C CA . ILE A 1 133 ? 18.502 9.327 -7.583 1.00 83.38 133 ILE A CA 1
ATOM 959 C C . ILE A 1 133 ? 17.784 10.543 -7.007 1.00 83.38 133 ILE A C 1
ATOM 961 O O . ILE A 1 133 ? 17.226 10.491 -5.908 1.00 83.38 133 ILE A O 1
ATOM 965 N N . TYR A 1 134 ? 17.792 11.628 -7.767 1.00 82.44 134 TYR A N 1
ATOM 966 C CA . TYR A 1 134 ? 17.240 12.913 -7.385 1.00 82.44 134 TYR A CA 1
ATOM 967 C C . TYR A 1 134 ? 16.453 13.525 -8.539 1.00 82.44 134 TYR A C 1
ATOM 969 O O . TYR A 1 134 ? 16.890 13.506 -9.687 1.00 82.44 134 TYR A O 1
ATOM 977 N N . GLU A 1 135 ? 15.326 14.141 -8.199 1.00 77.50 135 GLU A N 1
ATOM 978 C CA . GLU A 1 135 ? 14.551 14.975 -9.110 1.00 77.50 135 GLU A CA 1
ATOM 979 C C . GLU A 1 135 ? 14.263 16.318 -8.451 1.00 77.50 135 GLU A C 1
ATOM 981 O O . GLU A 1 135 ? 13.722 16.371 -7.342 1.00 77.50 135 GLU A O 1
ATOM 986 N N . GLY A 1 136 ? 14.643 17.398 -9.133 1.00 71.38 136 GLY A N 1
ATOM 987 C CA . GLY A 1 136 ? 14.446 18.761 -8.658 1.00 71.38 136 GLY A CA 1
ATOM 988 C C . GLY A 1 136 ? 12.968 19.142 -8.578 1.00 71.38 136 GLY A C 1
ATOM 989 O O . GLY A 1 136 ? 12.159 18.718 -9.401 1.00 71.38 136 GLY A O 1
ATOM 990 N N . ASP A 1 137 ? 12.611 19.994 -7.610 1.00 64.56 137 ASP A N 1
ATOM 991 C CA . ASP A 1 137 ? 11.224 20.429 -7.405 1.00 64.56 137 ASP A CA 1
ATOM 992 C C . ASP A 1 137 ? 10.655 21.106 -8.673 1.00 64.56 137 ASP A C 1
ATOM 994 O O . ASP A 1 137 ? 11.030 22.215 -9.072 1.00 64.56 137 ASP A O 1
ATOM 998 N N . GLY A 1 138 ? 9.719 20.402 -9.307 1.00 53.19 138 GLY A N 1
ATOM 999 C CA . GLY A 1 138 ? 8.928 20.805 -10.461 1.00 53.19 138 GLY A CA 1
ATOM 1000 C C . GLY A 1 138 ? 7.640 19.984 -10.452 1.00 53.19 138 GLY A C 1
ATOM 1001 O O . GLY A 1 138 ? 7.652 18.785 -10.195 1.00 53.19 138 GLY A O 1
ATOM 1002 N N . SER A 1 139 ? 6.493 20.631 -10.630 1.00 49.88 139 SER A N 1
ATOM 1003 C CA . SER A 1 139 ? 5.176 20.023 -10.415 1.00 49.88 139 SER A CA 1
ATOM 1004 C C . SER A 1 139 ? 4.958 18.727 -11.220 1.00 49.88 139 SER A C 1
ATOM 1006 O O . SER A 1 139 ? 4.858 18.769 -12.447 1.00 49.88 139 SER A O 1
ATOM 1008 N N . GLY A 1 140 ? 4.786 17.610 -10.500 1.00 51.06 140 GLY A N 1
ATOM 1009 C CA . GLY A 1 140 ? 4.165 16.367 -10.971 1.00 51.06 140 GLY A CA 1
ATOM 1010 C C . GLY A 1 140 ? 5.111 15.170 -11.091 1.00 51.06 140 GLY A C 1
ATOM 1011 O O . GLY A 1 140 ? 5.626 14.944 -12.171 1.00 51.06 140 GLY A O 1
ATOM 1012 N N . GLN A 1 141 ? 5.258 14.378 -10.018 1.00 52.91 141 GLN A N 1
ATOM 1013 C CA . GLN A 1 141 ? 5.573 12.929 -9.994 1.00 52.91 141 GLN A CA 1
ATOM 1014 C C . GLN A 1 141 ? 6.320 12.347 -11.233 1.00 52.91 141 GLN A C 1
ATOM 1016 O O . GLN A 1 141 ? 5.744 11.553 -11.991 1.00 52.91 141 GLN A O 1
ATOM 1021 N N . LYS A 1 142 ? 7.578 12.744 -11.478 1.00 60.47 142 LYS A N 1
ATOM 1022 C CA . LYS A 1 142 ? 8.358 12.336 -12.666 1.00 60.47 142 LYS A CA 1
ATOM 1023 C C . LYS A 1 142 ? 9.868 12.298 -12.374 1.00 60.47 142 LYS A C 1
ATOM 1025 O O . LYS A 1 142 ? 10.551 13.229 -12.753 1.00 60.47 142 LYS A O 1
ATOM 1030 N N . SER A 1 143 ? 10.393 11.254 -11.729 1.00 65.94 143 SER A N 1
ATOM 1031 C CA . SER A 1 143 ? 11.851 11.017 -11.732 1.00 65.94 143 SER A CA 1
ATOM 1032 C C . SER A 1 143 ? 12.179 9.706 -12.430 1.00 65.94 143 SER A C 1
ATOM 1034 O O . SER A 1 143 ? 12.543 9.687 -13.605 1.00 65.94 143 SER A O 1
ATOM 1036 N N . LEU A 1 144 ? 11.919 8.601 -11.739 1.00 78.00 144 LEU A N 1
ATOM 1037 C CA . LEU A 1 144 ? 12.143 7.248 -12.205 1.00 78.00 144 LEU A CA 1
ATOM 1038 C C . LEU A 1 144 ? 10.915 6.389 -11.926 1.00 78.00 144 LEU A C 1
ATOM 1040 O O . LEU A 1 144 ? 10.430 6.323 -10.792 1.00 78.00 144 LEU A O 1
ATOM 1044 N N . LEU A 1 145 ? 10.446 5.708 -12.967 1.00 85.69 145 LEU A N 1
ATOM 1045 C CA . LEU A 1 145 ? 9.485 4.625 -12.840 1.00 85.69 145 LEU A CA 1
ATOM 1046 C C . LEU A 1 145 ? 10.173 3.290 -13.073 1.00 85.69 145 LEU A C 1
ATOM 1048 O O . LEU A 1 145 ? 10.788 3.088 -14.117 1.00 85.69 145 LEU A O 1
ATOM 1052 N N . LEU A 1 146 ? 10.028 2.387 -12.110 1.00 89.44 146 LEU A N 1
ATOM 1053 C CA . LEU A 1 146 ? 10.415 0.988 -12.260 1.00 89.44 146 LEU A CA 1
ATOM 1054 C C . LEU A 1 146 ? 9.152 0.162 -12.484 1.00 89.44 146 LEU A C 1
ATOM 1056 O O . LEU A 1 146 ? 8.218 0.266 -11.689 1.00 89.44 146 LEU A O 1
ATOM 1060 N N . ALA A 1 147 ? 9.119 -0.644 -13.541 1.00 90.25 147 ALA A N 1
ATOM 1061 C CA . ALA A 1 147 ? 7.988 -1.507 -13.858 1.00 90.25 147 ALA A CA 1
ATOM 1062 C C . ALA A 1 147 ? 8.451 -2.943 -14.126 1.00 90.25 147 ALA A C 1
ATOM 1064 O O . ALA A 1 147 ? 9.162 -3.191 -15.097 1.00 90.25 147 ALA A O 1
ATOM 1065 N N . ALA A 1 148 ? 8.040 -3.898 -13.286 1.00 91.94 148 ALA A N 1
ATOM 1066 C CA . ALA A 1 148 ? 8.290 -5.313 -13.580 1.00 91.94 148 ALA A CA 1
ATOM 1067 C C . ALA A 1 148 ? 7.333 -5.868 -14.641 1.00 91.94 148 ALA A C 1
ATOM 1069 O O . ALA A 1 148 ? 7.727 -6.741 -15.402 1.00 91.94 148 ALA A O 1
ATOM 1070 N N . GLY A 1 149 ? 6.096 -5.380 -14.721 1.00 90.38 149 GLY A N 1
ATOM 1071 C CA . GLY A 1 149 ? 5.189 -5.673 -15.831 1.00 90.38 149 GLY A CA 1
ATOM 1072 C C . GLY A 1 149 ? 5.561 -4.913 -17.114 1.00 90.38 149 GLY A C 1
ATOM 1073 O O . GLY A 1 149 ? 6.444 -4.050 -17.092 1.00 90.38 149 GLY A O 1
ATOM 1074 N N . PRO A 1 150 ? 4.895 -5.214 -18.240 1.00 90.56 150 PRO A N 1
ATOM 1075 C CA . PRO A 1 150 ? 5.171 -4.565 -19.516 1.00 90.56 150 PRO A CA 1
ATOM 1076 C C . PRO A 1 150 ? 4.638 -3.123 -19.570 1.00 90.56 150 PRO A C 1
ATOM 1078 O O . PRO A 1 150 ? 3.845 -2.688 -18.723 1.00 90.56 150 PRO A O 1
ATOM 1081 N N . GLU A 1 151 ? 5.057 -2.384 -20.601 1.00 92.19 151 GLU A N 1
ATOM 1082 C CA . GLU A 1 151 ? 4.397 -1.134 -20.985 1.00 92.19 151 GLU A CA 1
ATOM 1083 C C . GLU A 1 151 ? 3.161 -1.450 -21.838 1.00 92.19 151 GLU A C 1
ATOM 1085 O O . GLU A 1 151 ? 3.199 -1.434 -23.073 1.00 92.19 151 GLU A O 1
ATOM 1090 N N . GLY A 1 152 ? 2.072 -1.800 -21.153 1.00 91.62 152 GLY A N 1
ATOM 1091 C CA . GLY A 1 152 ? 0.867 -2.349 -21.770 1.00 91.62 152 GLY A CA 1
ATOM 1092 C C . GLY A 1 152 ? 1.025 -3.797 -22.259 1.00 91.62 152 GLY A C 1
ATOM 1093 O O . GLY A 1 152 ? 2.137 -4.276 -22.462 1.00 91.62 152 GLY A O 1
ATOM 1094 N N . GLY A 1 153 ? -0.096 -4.490 -22.467 1.00 93.31 153 GLY A N 1
ATOM 1095 C CA . GLY A 1 153 ? -0.126 -5.890 -22.917 1.00 93.31 153 GLY A CA 1
ATOM 1096 C C . GLY A 1 153 ? -0.551 -6.859 -21.814 1.00 93.31 153 GLY A C 1
ATOM 1097 O O . GLY A 1 153 ? -1.313 -6.487 -20.915 1.00 93.31 153 GLY A O 1
ATOM 1098 N N . SER A 1 154 ? -0.100 -8.111 -21.886 1.00 95.62 154 SER A N 1
ATOM 1099 C CA . SER A 1 154 ? -0.531 -9.168 -20.969 1.00 95.62 154 SER A CA 1
ATOM 1100 C C . SER A 1 154 ? 0.619 -9.984 -20.371 1.00 95.62 154 SER A C 1
ATOM 1102 O O . SER A 1 154 ? 1.706 -10.086 -20.933 1.00 95.62 154 SER A O 1
ATOM 1104 N N . VAL A 1 155 ? 0.377 -10.565 -19.196 1.00 97.25 155 VAL A N 1
ATOM 1105 C CA . VAL A 1 155 ? 1.251 -11.526 -18.519 1.00 97.25 155 VAL A CA 1
ATOM 1106 C C . VAL A 1 155 ? 0.396 -12.711 -18.078 1.00 97.25 155 VAL A C 1
ATOM 1108 O O . VAL A 1 155 ? -0.481 -12.558 -17.232 1.00 97.25 155 VAL A O 1
ATOM 1111 N N . SER A 1 156 ? 0.630 -13.899 -18.643 1.00 97.31 156 SER A N 1
ATOM 1112 C CA . SER A 1 156 ? -0.174 -15.101 -18.342 1.00 97.31 156 SER A CA 1
ATOM 1113 C C . SER A 1 156 ? 0.106 -15.733 -16.968 1.00 97.31 156 SER A C 1
ATOM 1115 O O . SER A 1 156 ? -0.637 -16.600 -16.515 1.00 97.31 156 SER A O 1
ATOM 1117 N N . GLY A 1 157 ? 1.203 -15.329 -16.338 1.00 97.44 157 GLY A N 1
ATOM 1118 C CA . GLY A 1 157 ? 1.690 -15.785 -15.044 1.00 97.44 157 GLY A CA 1
ATOM 1119 C C . GLY A 1 157 ? 1.892 -14.601 -14.109 1.00 97.44 157 GLY A C 1
ATOM 1120 O O . GLY A 1 157 ? 1.035 -13.720 -14.027 1.00 97.44 157 GLY A O 1
ATOM 1121 N N . ASN A 1 158 ? 3.022 -14.580 -13.404 1.00 98.38 158 ASN A N 1
ATOM 1122 C CA . ASN A 1 158 ? 3.256 -13.621 -12.323 1.00 98.38 158 ASN A CA 1
ATOM 1123 C C . ASN A 1 158 ? 4.138 -12.444 -12.750 1.00 98.38 158 ASN A C 1
ATOM 1125 O O . ASN A 1 158 ? 5.000 -12.569 -13.628 1.00 98.38 158 ASN A O 1
ATOM 1129 N N . THR A 1 159 ? 3.983 -11.320 -12.049 1.00 98.56 159 THR A N 1
ATOM 1130 C CA . THR A 1 159 ? 4.903 -10.181 -12.109 1.00 98.56 159 THR A CA 1
ATOM 1131 C C . THR A 1 159 ? 5.640 -9.986 -10.784 1.00 98.56 159 THR A C 1
ATOM 1133 O O . THR A 1 159 ? 5.064 -10.105 -9.701 1.00 98.56 159 THR A O 1
ATOM 1136 N N . THR A 1 160 ? 6.945 -9.707 -10.820 1.00 98.62 160 THR A N 1
ATOM 1137 C CA . THR A 1 160 ? 7.738 -9.502 -9.592 1.00 98.62 160 THR A CA 1
ATOM 1138 C C . THR A 1 160 ? 8.780 -8.402 -9.742 1.00 98.62 160 THR A C 1
ATOM 1140 O O . THR A 1 160 ? 9.655 -8.484 -10.596 1.00 98.62 160 THR A O 1
ATOM 1143 N N . LEU A 1 161 ? 8.734 -7.403 -8.863 1.00 98.62 161 LEU A N 1
ATOM 1144 C CA . LEU A 1 161 ? 9.746 -6.357 -8.739 1.00 98.62 161 LEU A CA 1
ATOM 1145 C C . LEU A 1 161 ? 10.555 -6.568 -7.456 1.00 98.62 161 LEU A C 1
ATOM 1147 O O . LEU A 1 161 ? 10.011 -6.461 -6.361 1.00 98.62 161 LEU A O 1
ATOM 1151 N N . ASN A 1 162 ? 11.852 -6.826 -7.577 1.00 97.88 162 ASN A N 1
ATOM 1152 C CA . ASN A 1 162 ? 12.789 -6.869 -6.458 1.00 97.88 162 ASN A CA 1
ATOM 1153 C C . ASN A 1 162 ? 13.629 -5.590 -6.458 1.00 97.88 162 ASN A C 1
ATOM 1155 O O . ASN A 1 162 ? 14.247 -5.264 -7.468 1.00 97.88 162 ASN A O 1
ATOM 1159 N N . ILE A 1 163 ? 13.664 -4.879 -5.333 1.00 94.75 163 ILE A N 1
ATOM 1160 C CA . ILE A 1 163 ? 14.478 -3.671 -5.158 1.00 94.75 163 ILE A CA 1
ATOM 1161 C C . ILE A 1 163 ? 15.452 -3.934 -4.018 1.00 94.75 163 ILE A C 1
ATOM 1163 O O . ILE A 1 163 ? 15.026 -4.110 -2.873 1.00 94.75 163 ILE A O 1
ATOM 1167 N N . ASN A 1 164 ? 16.746 -3.956 -4.335 1.00 93.25 164 ASN A N 1
ATOM 1168 C CA . ASN A 1 164 ? 17.823 -4.240 -3.395 1.00 93.25 164 ASN A CA 1
ATOM 1169 C C . ASN A 1 164 ? 18.880 -3.118 -3.394 1.00 93.25 164 ASN A C 1
ATOM 1171 O O . ASN A 1 164 ? 18.919 -2.244 -4.268 1.00 93.25 164 ASN A O 1
ATOM 1175 N N . GLY A 1 165 ? 19.792 -3.192 -2.423 1.00 86.88 165 GLY A N 1
ATOM 1176 C CA . GLY A 1 165 ? 20.957 -2.312 -2.336 1.00 86.88 165 GLY A CA 1
ATOM 1177 C C . GLY A 1 165 ? 20.751 -1.079 -1.461 1.00 86.88 165 GLY A C 1
ATOM 1178 O O . GLY A 1 165 ? 19.808 -1.031 -0.682 1.00 86.88 165 GLY A O 1
ATOM 1179 N N . THR A 1 166 ? 21.658 -0.108 -1.552 1.00 81.00 166 THR A N 1
ATOM 1180 C CA . THR A 1 166 ? 21.836 0.978 -0.565 1.00 81.00 166 THR A CA 1
ATOM 1181 C C . THR A 1 166 ? 21.851 2.376 -1.200 1.00 81.00 166 THR A C 1
ATOM 1183 O O . THR A 1 166 ? 22.738 3.192 -0.932 1.00 81.00 166 THR A O 1
ATOM 1186 N N . LEU A 1 167 ? 20.886 2.663 -2.086 1.00 75.88 167 LEU A N 1
ATOM 1187 C CA . LEU A 1 167 ? 20.712 4.001 -2.680 1.00 75.88 167 LEU A CA 1
ATOM 1188 C C . LEU A 1 167 ? 20.692 5.111 -1.606 1.00 75.88 167 LEU A C 1
ATOM 1190 O O . LEU A 1 167 ? 20.030 5.003 -0.578 1.00 75.88 167 LEU A O 1
ATOM 1194 N N . GLY A 1 168 ? 21.368 6.225 -1.876 1.00 64.25 168 GLY A N 1
ATOM 1195 C CA . GLY A 1 168 ? 21.321 7.434 -1.053 1.00 64.25 168 GLY A CA 1
ATOM 1196 C C . GLY A 1 168 ? 22.288 7.424 0.134 1.00 64.25 168 GLY A C 1
ATOM 1197 O O . GLY A 1 168 ? 21.891 7.222 1.281 1.00 64.25 168 GLY A O 1
ATOM 1198 N N . ALA A 1 169 ? 23.570 7.710 -0.124 1.00 55.41 169 ALA A N 1
ATOM 1199 C CA . ALA A 1 169 ? 24.574 7.850 0.939 1.00 55.41 169 ALA A CA 1
ATOM 1200 C C . ALA A 1 169 ? 24.518 9.215 1.656 1.00 55.41 169 ALA A C 1
ATOM 1202 O O . ALA A 1 169 ? 24.741 9.273 2.863 1.00 55.41 169 ALA A O 1
ATOM 1203 N N . ASN A 1 170 ? 24.208 10.302 0.940 1.00 52.94 170 ASN A N 1
ATOM 1204 C CA . ASN A 1 170 ? 24.207 11.673 1.482 1.00 52.94 170 ASN A CA 1
ATOM 1205 C C . ASN A 1 170 ? 23.039 12.541 0.998 1.00 52.94 170 ASN A C 1
ATOM 1207 O O . ASN A 1 170 ? 22.895 13.677 1.440 1.00 52.94 170 ASN A O 1
ATOM 1211 N N . ASP A 1 171 ? 22.206 12.003 0.114 1.00 52.03 171 ASP A N 1
ATOM 1212 C CA . ASP A 1 171 ? 21.010 12.641 -0.394 1.00 52.03 171 ASP A CA 1
ATOM 1213 C C . ASP A 1 171 ? 19.961 11.571 -0.659 1.00 52.03 171 ASP A C 1
ATOM 1215 O O . ASP A 1 171 ? 20.243 10.401 -0.913 1.00 52.03 171 ASP A O 1
ATOM 1219 N N . VAL A 1 172 ? 18.734 12.003 -0.471 1.00 65.38 172 VAL A N 1
ATOM 1220 C CA . VAL A 1 172 ? 17.586 11.160 -0.233 1.00 65.38 172 VAL A CA 1
ATOM 1221 C C . VAL A 1 172 ? 16.978 10.737 -1.581 1.00 65.38 172 VAL A C 1
ATOM 1223 O O . VAL A 1 172 ? 16.948 11.552 -2.497 1.00 65.38 172 VAL A O 1
ATOM 1226 N N . VAL A 1 173 ? 16.477 9.505 -1.738 1.00 72.69 173 VAL A N 1
ATOM 1227 C CA . VAL A 1 173 ? 15.727 9.127 -2.953 1.00 72.69 173 VAL A CA 1
ATOM 1228 C C . VAL A 1 173 ? 14.473 10.004 -3.044 1.00 72.69 173 VAL A C 1
ATOM 1230 O O . VAL A 1 173 ? 13.615 9.960 -2.155 1.00 72.69 173 VAL A O 1
ATOM 1233 N N . TYR A 1 174 ? 14.363 10.801 -4.113 1.00 78.00 174 TYR A N 1
ATOM 1234 C CA . TYR A 1 174 ? 13.214 11.677 -4.375 1.00 78.00 174 TYR A CA 1
ATOM 1235 C C . TYR A 1 174 ? 12.426 11.225 -5.614 1.00 78.00 174 TYR A C 1
ATOM 1237 O O . TYR A 1 174 ? 12.982 10.939 -6.675 1.00 78.00 174 TYR A O 1
ATOM 1245 N N . TYR A 1 175 ? 11.098 11.202 -5.475 1.00 78.44 175 TYR A N 1
ATOM 1246 C CA . TYR A 1 175 ? 10.122 11.012 -6.558 1.00 78.44 175 TYR A CA 1
ATOM 1247 C C . TYR A 1 175 ? 10.174 9.683 -7.349 1.00 78.44 175 TYR A C 1
ATOM 1249 O O . TYR A 1 175 ? 9.605 9.604 -8.439 1.00 78.44 175 TYR A O 1
ATOM 1257 N N . LEU A 1 176 ? 10.788 8.626 -6.802 1.00 86.31 176 LEU A N 1
ATOM 1258 C CA . LEU A 1 176 ? 10.789 7.281 -7.396 1.00 86.31 176 LEU A CA 1
ATOM 1259 C C . LEU A 1 176 ? 9.466 6.553 -7.123 1.00 86.31 176 LEU A C 1
ATOM 1261 O O . LEU A 1 176 ? 9.129 6.303 -5.965 1.00 86.31 176 LEU A O 1
ATOM 1265 N N . LYS A 1 177 ? 8.749 6.138 -8.174 1.00 89.56 177 LYS A N 1
ATOM 1266 C CA . LYS A 1 177 ? 7.606 5.219 -8.036 1.00 89.56 177 LYS A CA 1
ATOM 1267 C C . LYS A 1 177 ? 7.929 3.869 -8.669 1.00 89.56 177 LYS A C 1
ATOM 1269 O O . LYS A 1 177 ? 8.367 3.800 -9.812 1.00 89.56 177 LYS A O 1
ATOM 1274 N N . ALA A 1 178 ? 7.679 2.793 -7.940 1.00 92.94 178 ALA A N 1
ATOM 1275 C CA . ALA A 1 178 ? 7.981 1.438 -8.382 1.00 92.94 178 ALA A CA 1
ATOM 1276 C C . ALA A 1 178 ? 6.695 0.610 -8.431 1.00 92.94 178 ALA A C 1
ATOM 1278 O O . ALA A 1 178 ? 5.972 0.556 -7.439 1.00 92.94 178 ALA A O 1
ATOM 1279 N N . THR A 1 179 ? 6.411 -0.023 -9.570 1.00 96.00 179 THR A N 1
ATOM 1280 C CA . THR A 1 179 ? 5.247 -0.892 -9.764 1.00 96.00 179 THR A CA 1
ATOM 1281 C C . THR A 1 179 ? 5.641 -2.296 -10.215 1.00 96.00 179 THR A C 1
ATOM 1283 O O . THR A 1 179 ? 6.468 -2.469 -11.110 1.00 96.00 179 THR A O 1
ATOM 1286 N N . ALA A 1 180 ? 5.031 -3.326 -9.631 1.00 97.44 180 ALA A N 1
ATOM 1287 C CA . ALA A 1 180 ? 5.157 -4.680 -10.165 1.00 97.44 180 ALA A CA 1
ATOM 1288 C C . ALA A 1 180 ? 4.183 -4.946 -11.326 1.00 97.44 180 ALA A C 1
ATOM 1290 O O . ALA A 1 180 ? 4.540 -5.651 -12.264 1.00 97.44 180 ALA A O 1
ATOM 1291 N N . GLY A 1 181 ? 2.988 -4.349 -11.305 1.00 94.75 181 GLY A N 1
ATOM 1292 C CA . GLY A 1 181 ? 1.898 -4.676 -12.228 1.00 94.75 181 GLY A CA 1
ATOM 1293 C C . GLY A 1 181 ? 2.043 -4.120 -13.644 1.00 94.75 181 GLY A C 1
ATOM 1294 O O . GLY A 1 181 ? 1.219 -4.443 -14.487 1.00 94.75 181 GLY A O 1
ATOM 1295 N N . GLY A 1 182 ? 3.059 -3.300 -13.919 1.00 93.88 182 GLY A N 1
ATOM 1296 C CA . GLY A 1 182 ? 3.278 -2.679 -15.228 1.00 93.88 182 GLY A CA 1
ATOM 1297 C C . GLY A 1 182 ? 2.764 -1.243 -15.309 1.00 93.88 182 GLY A C 1
ATOM 1298 O O . GLY A 1 182 ? 2.216 -0.690 -14.349 1.00 93.88 182 GLY A O 1
ATOM 1299 N N . LEU A 1 183 ? 2.979 -0.622 -16.466 1.00 92.44 183 LEU A N 1
ATOM 1300 C CA . LEU A 1 183 ? 2.770 0.810 -16.656 1.00 92.44 183 LEU A CA 1
ATOM 1301 C C . LEU A 1 183 ? 2.026 1.103 -17.957 1.00 92.44 183 LEU A C 1
ATOM 1303 O O . LEU A 1 183 ? 2.362 0.563 -19.004 1.00 92.44 183 LEU A O 1
ATOM 1307 N N . LEU A 1 184 ? 1.026 1.981 -17.888 1.00 90.94 184 LEU A N 1
ATOM 1308 C CA . LEU A 1 184 ? 0.297 2.459 -19.057 1.00 90.94 184 LEU A CA 1
ATOM 1309 C C . LEU A 1 184 ? 0.383 3.981 -19.124 1.00 90.94 184 LEU A C 1
ATOM 1311 O O . LEU A 1 184 ? -0.272 4.683 -18.355 1.00 90.94 184 LEU A O 1
ATOM 1315 N N . ASN A 1 185 ? 1.186 4.503 -20.040 1.00 87.12 185 ASN A N 1
ATOM 1316 C CA . ASN A 1 185 ? 1.380 5.930 -20.267 1.00 87.12 185 ASN A CA 1
ATOM 1317 C C . ASN A 1 185 ? 0.651 6.410 -21.523 1.00 87.12 185 ASN A C 1
ATOM 1319 O O . ASN A 1 185 ? 0.183 5.627 -22.346 1.00 87.12 185 ASN A O 1
ATOM 1323 N N . ASN A 1 186 ? 0.579 7.731 -21.695 1.00 85.12 186 ASN A N 1
ATOM 1324 C CA . ASN A 1 186 ? -0.029 8.333 -22.884 1.00 85.12 186 ASN A CA 1
ATOM 1325 C C . ASN A 1 186 ? 0.631 7.878 -24.194 1.00 85.12 186 ASN A C 1
ATOM 1327 O O . ASN A 1 186 ? -0.066 7.740 -25.196 1.00 85.12 186 ASN A O 1
ATOM 1331 N N . ASP A 1 187 ? 1.937 7.620 -24.169 1.00 83.06 187 ASP A N 1
ATOM 1332 C CA . ASP A 1 187 ? 2.742 7.148 -25.296 1.00 83.06 187 ASP A CA 1
ATOM 1333 C C . ASP A 1 187 ? 2.774 5.617 -25.447 1.00 83.06 187 ASP A C 1
ATOM 1335 O O . ASP A 1 187 ? 3.326 5.119 -26.425 1.00 83.06 187 ASP A O 1
ATOM 1339 N N . SER A 1 188 ? 2.151 4.858 -24.538 1.00 85.62 188 SER A N 1
ATOM 1340 C CA . SER A 1 188 ? 2.006 3.408 -24.699 1.00 85.62 188 SER A CA 1
ATOM 1341 C C . SER A 1 188 ? 1.092 3.084 -25.883 1.00 85.62 188 SER A C 1
ATOM 1343 O O . SER A 1 188 ? 0.103 3.780 -26.123 1.00 85.62 188 SER A O 1
ATOM 1345 N N . THR A 1 189 ? 1.382 2.011 -26.616 1.00 86.69 189 THR A N 1
ATOM 1346 C CA . THR A 1 189 ? 0.590 1.606 -27.793 1.00 86.69 189 THR A CA 1
ATOM 1347 C C . THR A 1 189 ? -0.648 0.784 -27.438 1.00 86.69 189 THR A C 1
ATOM 1349 O O . THR A 1 189 ? -1.604 0.772 -28.207 1.00 86.69 189 THR A O 1
ATOM 1352 N N . SER A 1 190 ? -0.645 0.122 -26.278 1.00 89.75 190 SER A N 1
ATOM 1353 C CA . SER A 1 190 ? -1.806 -0.585 -25.735 1.00 89.75 190 SER A CA 1
ATOM 1354 C C . SER A 1 190 ? -2.709 0.356 -24.930 1.00 89.75 190 SER A C 1
ATOM 1356 O O . SER A 1 190 ? -2.272 1.409 -24.457 1.00 89.75 190 SER A O 1
ATOM 1358 N N . ASP A 1 191 ? -3.956 -0.066 -24.733 1.00 92.88 191 ASP A N 1
ATOM 1359 C CA . ASP A 1 191 ? -4.934 0.557 -23.833 1.00 92.88 191 ASP A CA 1
ATOM 1360 C C . ASP A 1 191 ? -5.142 -0.251 -22.543 1.00 92.88 191 ASP A C 1
ATOM 1362 O O . ASP A 1 191 ? -5.947 0.128 -21.687 1.00 92.88 191 ASP A O 1
ATOM 1366 N N . PHE A 1 192 ? -4.414 -1.361 -22.383 1.00 95.25 192 PHE A N 1
ATOM 1367 C CA . PHE A 1 192 ? -4.606 -2.261 -21.258 1.00 95.25 192 PHE A CA 1
ATOM 1368 C C . PHE A 1 192 ? -3.325 -2.867 -20.700 1.00 95.25 192 PHE A C 1
ATOM 1370 O O . PHE A 1 192 ? -2.313 -2.989 -21.392 1.00 95.25 192 PHE A O 1
ATOM 1377 N N . ILE A 1 193 ? -3.426 -3.310 -19.447 1.00 96.62 193 ILE A N 1
ATOM 1378 C CA . ILE A 1 193 ? -2.495 -4.235 -18.802 1.00 96.62 193 ILE A CA 1
ATOM 1379 C C . ILE A 1 193 ? -3.297 -5.361 -18.154 1.00 96.62 193 ILE A C 1
ATOM 1381 O O . ILE A 1 193 ? -4.230 -5.092 -17.397 1.00 96.62 193 ILE A O 1
ATOM 1385 N N . VAL A 1 194 ? -2.922 -6.613 -18.404 1.00 98.06 194 VAL A N 1
ATOM 1386 C CA . VAL A 1 194 ? -3.515 -7.775 -17.726 1.00 98.06 194 VAL A CA 1
ATOM 1387 C C . VAL A 1 194 ? -2.418 -8.661 -17.154 1.00 98.06 194 VAL A C 1
ATOM 1389 O O . VAL A 1 194 ? -1.545 -9.105 -17.884 1.00 98.06 194 VAL A O 1
ATOM 1392 N N . VAL A 1 195 ? -2.490 -8.959 -15.861 1.00 98.44 195 VAL A N 1
ATOM 1393 C CA . VAL A 1 195 ? -1.688 -9.981 -15.185 1.00 98.44 195 VAL A CA 1
ATOM 1394 C C . VAL A 1 195 ? -2.645 -11.069 -14.706 1.00 98.44 195 VAL A C 1
ATOM 1396 O O . VAL A 1 195 ? -3.552 -10.813 -13.914 1.00 98.44 195 VAL A O 1
ATOM 1399 N N . GLU A 1 196 ? -2.491 -12.277 -15.232 1.00 98.44 196 GLU A N 1
ATOM 1400 C CA . GLU A 1 196 ? -3.344 -13.426 -14.906 1.00 98.44 196 GLU A CA 1
ATOM 1401 C C . GLU A 1 196 ? -3.004 -14.034 -13.536 1.00 98.44 196 GLU A C 1
ATOM 1403 O O . GLU A 1 196 ? -3.882 -14.594 -12.882 1.00 98.44 196 GLU A O 1
ATOM 1408 N N . GLY A 1 197 ? -1.749 -13.920 -13.097 1.00 98.44 197 GLY A N 1
ATOM 1409 C CA . GLY A 1 197 ? -1.285 -14.370 -11.788 1.00 98.44 197 GLY A CA 1
ATOM 1410 C C . GLY A 1 197 ? -1.214 -13.254 -10.745 1.00 98.44 197 GLY A C 1
ATOM 1411 O O . GLY A 1 197 ? -1.998 -12.299 -10.756 1.00 98.44 197 GLY A O 1
ATOM 1412 N N . ASP A 1 198 ? -0.250 -13.396 -9.839 1.00 98.75 198 ASP A N 1
ATOM 1413 C CA . ASP A 1 198 ? 0.039 -12.446 -8.766 1.00 98.75 198 ASP A CA 1
ATOM 1414 C C . ASP A 1 198 ? 1.020 -11.360 -9.225 1.00 98.75 198 ASP A C 1
ATOM 1416 O O . ASP A 1 198 ? 1.872 -11.582 -10.091 1.00 98.75 198 ASP A O 1
ATOM 1420 N N . SER A 1 199 ? 0.955 -10.197 -8.576 1.00 98.81 199 SER A N 1
ATOM 1421 C CA . SER A 1 199 ? 1.896 -9.096 -8.781 1.00 98.81 199 SER A CA 1
ATOM 1422 C C . SER A 1 199 ? 2.552 -8.693 -7.467 1.00 98.81 199 SER A C 1
ATOM 1424 O O . SER A 1 199 ? 1.878 -8.272 -6.530 1.00 98.81 199 SER A O 1
ATOM 1426 N N . THR A 1 200 ? 3.876 -8.823 -7.378 1.00 98.81 200 THR A N 1
ATOM 1427 C CA . THR A 1 200 ? 4.604 -8.684 -6.107 1.00 98.81 200 THR A CA 1
ATOM 1428 C C . THR A 1 200 ? 5.724 -7.654 -6.178 1.00 98.81 200 THR A C 1
ATOM 1430 O O . THR A 1 200 ? 6.576 -7.713 -7.061 1.00 98.81 200 THR A O 1
ATOM 1433 N N . VAL A 1 201 ? 5.786 -6.755 -5.195 1.00 98.75 201 VAL A N 1
ATOM 1434 C CA . VAL A 1 201 ? 6.962 -5.922 -4.908 1.00 98.75 201 VAL A CA 1
ATOM 1435 C C . VAL A 1 201 ? 7.671 -6.468 -3.676 1.00 98.75 201 VAL A C 1
ATOM 1437 O O . VAL A 1 201 ? 7.084 -6.556 -2.601 1.00 98.75 201 VAL A O 1
ATOM 1440 N N . ASN A 1 202 ? 8.956 -6.778 -3.813 1.00 98.06 202 ASN A N 1
ATOM 1441 C CA . ASN A 1 202 ? 9.849 -7.124 -2.717 1.00 98.06 202 ASN A CA 1
ATOM 1442 C C . ASN A 1 202 ? 10.856 -5.996 -2.519 1.00 98.06 202 ASN A C 1
ATOM 1444 O O . ASN A 1 202 ? 11.824 -5.859 -3.270 1.00 98.06 202 ASN A O 1
ATOM 1448 N N . PHE A 1 203 ? 10.629 -5.198 -1.488 1.00 96.06 203 PHE A N 1
ATOM 1449 C CA . PHE A 1 203 ? 11.518 -4.125 -1.098 1.00 96.06 203 PHE A CA 1
ATOM 1450 C C . PHE A 1 203 ? 12.478 -4.613 -0.008 1.00 96.06 203 PHE A C 1
ATOM 1452 O O . PHE A 1 203 ? 12.105 -4.785 1.156 1.00 96.06 203 PHE A O 1
ATOM 1459 N N . LYS A 1 204 ? 13.725 -4.863 -0.412 1.00 93.94 204 LYS A N 1
ATOM 1460 C CA . LYS A 1 204 ? 14.825 -5.324 0.449 1.00 93.94 204 LYS A CA 1
ATOM 1461 C C . LYS A 1 204 ? 15.960 -4.306 0.535 1.00 93.94 204 LYS A C 1
ATOM 1463 O O . LYS A 1 204 ? 16.972 -4.573 1.177 1.00 93.94 204 LYS A O 1
ATOM 1468 N N . ALA A 1 205 ? 15.809 -3.165 -0.132 1.00 88.88 205 ALA A N 1
ATOM 1469 C CA . ALA A 1 205 ? 16.812 -2.122 -0.130 1.00 88.88 205 ALA A CA 1
ATOM 1470 C C . ALA A 1 205 ? 16.934 -1.461 1.249 1.00 88.88 205 ALA A C 1
ATOM 1472 O O . ALA A 1 205 ? 15.992 -1.380 2.041 1.00 88.88 205 ALA A O 1
ATOM 1473 N N . ASP A 1 206 ? 18.138 -0.981 1.508 1.00 85.69 206 ASP A N 1
ATOM 1474 C CA . ASP A 1 206 ? 18.535 -0.198 2.662 1.00 85.69 206 ASP A CA 1
ATOM 1475 C C . ASP A 1 206 ? 18.918 1.211 2.195 1.00 85.69 206 ASP A C 1
ATOM 1477 O O . ASP A 1 206 ? 20.080 1.617 2.202 1.00 85.69 206 ASP A O 1
ATOM 1481 N N . TRP A 1 207 ? 17.919 1.916 1.657 1.00 81.50 207 TRP A N 1
ATOM 1482 C CA . TRP A 1 207 ? 18.056 3.276 1.142 1.00 81.50 207 TRP A CA 1
ATOM 1483 C C . TRP A 1 207 ? 17.435 4.320 2.077 1.00 81.50 207 TRP A C 1
ATOM 1485 O O . TRP A 1 207 ? 16.570 4.010 2.902 1.00 81.50 207 TRP A O 1
ATOM 1495 N N . LYS A 1 208 ? 17.847 5.582 1.938 1.00 75.69 208 LYS A N 1
ATOM 1496 C CA . LYS A 1 208 ? 17.226 6.711 2.650 1.00 75.69 208 LYS A CA 1
ATOM 1497 C C . LYS A 1 208 ? 16.312 7.486 1.719 1.00 75.69 208 LYS A C 1
ATOM 1499 O O . LYS A 1 208 ? 16.738 7.940 0.658 1.00 75.69 208 LYS A O 1
ATOM 1504 N N . THR A 1 209 ? 15.076 7.695 2.151 1.00 72.88 209 THR A N 1
ATOM 1505 C CA . THR A 1 209 ? 14.001 8.151 1.268 1.00 72.88 209 THR A CA 1
ATOM 1506 C C . THR A 1 209 ? 13.321 9.432 1.712 1.00 72.88 209 THR A C 1
ATOM 1508 O O . THR A 1 209 ? 13.332 9.796 2.883 1.00 72.88 209 THR A O 1
ATOM 1511 N N . GLY A 1 210 ? 12.829 10.173 0.716 1.00 70.94 210 GLY A N 1
ATOM 1512 C CA . GLY A 1 210 ? 12.479 11.580 0.822 1.00 70.94 210 GLY A CA 1
ATOM 1513 C C . GLY A 1 210 ? 11.081 11.822 0.322 1.00 70.94 210 GLY A C 1
ATOM 1514 O O . GLY A 1 210 ? 10.172 11.022 0.532 1.00 70.94 210 GLY A O 1
ATOM 1515 N N . LYS A 1 211 ? 10.863 12.962 -0.329 1.00 75.06 211 LYS A N 1
ATOM 1516 C CA . LYS A 1 211 ? 9.535 13.289 -0.851 1.00 75.06 211 LYS A CA 1
ATOM 1517 C C . LYS A 1 211 ? 9.209 12.454 -2.092 1.00 75.06 211 LYS A C 1
ATOM 1519 O O . LYS A 1 211 ? 10.058 12.230 -2.950 1.00 75.06 211 LYS A O 1
ATOM 1524 N N . GLY A 1 212 ? 7.942 12.050 -2.185 1.00 76.44 212 GLY A N 1
ATOM 1525 C CA . GLY A 1 212 ? 7.321 11.534 -3.404 1.00 76.44 212 GLY A CA 1
ATOM 1526 C C . GLY A 1 212 ? 7.703 10.120 -3.838 1.00 76.44 212 GLY A C 1
ATOM 1527 O O . GLY A 1 212 ? 7.442 9.782 -4.990 1.00 76.44 212 GLY A O 1
ATOM 1528 N N . THR A 1 213 ? 8.313 9.307 -2.976 1.00 87.31 213 THR A N 1
ATOM 1529 C CA . THR A 1 213 ? 8.556 7.899 -3.305 1.00 87.31 213 THR A CA 1
ATOM 1530 C C . THR A 1 213 ? 7.365 7.015 -2.990 1.00 87.31 213 THR A C 1
ATOM 1532 O O . THR A 1 213 ? 6.678 7.217 -1.987 1.00 87.31 213 THR A O 1
ATOM 1535 N N . ALA A 1 214 ? 7.145 6.003 -3.823 1.00 91.56 214 ALA A N 1
ATOM 1536 C CA . ALA A 1 214 ? 6.082 5.054 -3.561 1.00 91.56 214 ALA A CA 1
ATOM 1537 C C . ALA A 1 214 ? 6.308 3.669 -4.151 1.00 91.56 214 ALA A C 1
ATOM 1539 O O . ALA A 1 214 ? 6.935 3.511 -5.202 1.00 91.56 214 ALA A O 1
ATOM 1540 N N . LEU A 1 215 ? 5.720 2.677 -3.489 1.00 95.50 215 LEU A N 1
ATOM 1541 C CA . LEU A 1 215 ? 5.673 1.295 -3.952 1.00 95.50 215 LEU A CA 1
ATOM 1542 C C . LEU A 1 215 ? 4.236 0.884 -4.261 1.00 95.50 215 LEU A C 1
ATOM 1544 O O . LEU A 1 215 ? 3.313 1.161 -3.492 1.00 95.50 215 LEU A O 1
ATOM 1548 N N . LEU A 1 216 ? 4.072 0.205 -5.392 1.00 97.06 216 LEU A N 1
ATOM 1549 C CA . LEU A 1 216 ? 2.799 -0.259 -5.916 1.00 97.06 216 LEU A CA 1
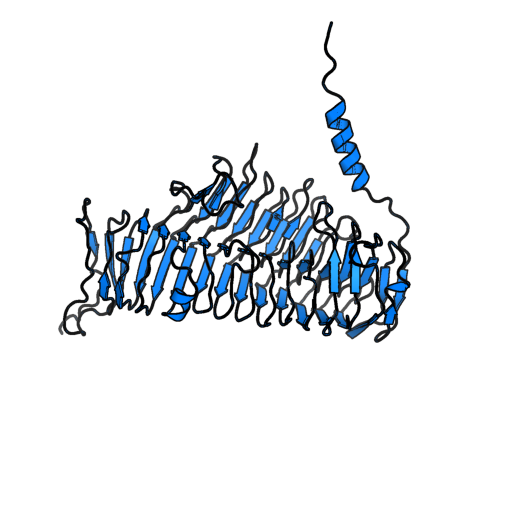ATOM 1550 C C . LEU A 1 216 ? 2.926 -1.712 -6.353 1.00 97.06 216 LEU A C 1
ATOM 1552 O O . LEU A 1 216 ? 3.781 -2.038 -7.171 1.00 97.06 216 LEU A O 1
ATOM 1556 N N . ALA A 1 217 ? 2.067 -2.601 -5.874 1.00 98.00 217 ALA A N 1
ATOM 1557 C CA . ALA A 1 217 ? 2.060 -3.959 -6.406 1.00 98.00 217 ALA A CA 1
ATOM 1558 C C . ALA A 1 217 ? 1.196 -4.058 -7.668 1.00 98.00 217 ALA A C 1
ATOM 1560 O O . ALA A 1 217 ? 1.618 -4.677 -8.641 1.00 98.00 217 ALA A O 1
ATOM 1561 N N . GLY A 1 218 ? 0.043 -3.396 -7.719 1.00 97.56 218 GLY A N 1
ATOM 1562 C CA . GLY A 1 218 ? -0.779 -3.355 -8.928 1.00 97.56 218 GLY A CA 1
ATOM 1563 C C . GLY A 1 218 ? -0.302 -2.372 -10.011 1.00 97.56 218 GLY A C 1
ATOM 1564 O O . GLY A 1 218 ? 0.680 -1.644 -9.812 1.00 97.56 218 GLY A O 1
ATOM 1565 N N . PRO A 1 219 ? -0.991 -2.345 -11.170 1.00 96.00 219 PRO A N 1
ATOM 1566 C CA . PRO A 1 219 ? -0.625 -1.523 -12.319 1.00 96.00 219 PRO A CA 1
ATOM 1567 C C . PRO A 1 219 ? -0.672 -0.022 -12.025 1.00 96.00 219 PRO A C 1
ATOM 1569 O O . PRO A 1 219 ? -1.455 0.449 -11.196 1.00 96.00 219 PRO A O 1
ATOM 1572 N N . MET A 1 220 ? 0.129 0.744 -12.763 1.00 94.25 220 MET A N 1
ATOM 1573 C CA . MET A 1 220 ? 0.055 2.203 -12.783 1.00 94.25 220 MET A CA 1
ATOM 1574 C C . MET A 1 220 ? -0.509 2.679 -14.122 1.00 94.25 220 MET A C 1
ATOM 1576 O O . MET A 1 220 ? 0.108 2.490 -15.169 1.00 94.25 220 MET A O 1
ATOM 1580 N N . ILE A 1 221 ? -1.665 3.338 -14.091 1.00 92.94 221 ILE A N 1
ATOM 1581 C CA . ILE A 1 221 ? -2.350 3.827 -15.289 1.00 92.94 221 ILE A CA 1
ATOM 1582 C C . ILE A 1 221 ? -2.310 5.347 -15.306 1.00 92.94 221 ILE A C 1
ATOM 1584 O O . ILE A 1 221 ? -2.878 6.007 -14.442 1.00 92.94 221 ILE A O 1
ATOM 1588 N N . ARG A 1 222 ? -1.636 5.894 -16.315 1.00 88.06 222 ARG A N 1
ATOM 1589 C CA . ARG A 1 222 ? -1.512 7.329 -16.604 1.00 88.06 222 ARG A CA 1
ATOM 1590 C C . ARG A 1 222 ? -2.131 7.731 -17.941 1.00 88.06 222 ARG A C 1
ATOM 1592 O O . ARG A 1 222 ? -2.234 8.919 -18.243 1.00 88.06 222 ARG A O 1
ATOM 1599 N N . LYS A 1 223 ? -2.466 6.739 -18.766 1.00 87.62 223 LYS A N 1
ATOM 1600 C CA . LYS A 1 223 ? -2.959 6.913 -20.128 1.00 87.62 223 LYS A CA 1
ATOM 1601 C C . LYS A 1 223 ? -4.395 7.437 -20.132 1.00 87.62 223 LYS A C 1
ATOM 1603 O O . LYS A 1 223 ? -5.284 6.853 -19.508 1.00 87.62 223 LYS A O 1
ATOM 1608 N N . ALA A 1 224 ? -4.618 8.525 -20.864 1.00 84.19 224 ALA A N 1
ATOM 1609 C CA . ALA A 1 224 ? -5.952 9.046 -21.136 1.00 84.19 224 ALA A CA 1
ATOM 1610 C C . ALA A 1 224 ? -6.779 8.076 -22.006 1.00 84.19 224 ALA A C 1
ATOM 1612 O O . ALA A 1 224 ? -6.230 7.279 -22.759 1.00 84.19 224 ALA A O 1
ATOM 1613 N N . GLY A 1 225 ? -8.107 8.184 -21.940 1.00 82.62 225 GLY A N 1
ATOM 1614 C CA . GLY A 1 225 ? -9.046 7.312 -22.654 1.00 82.62 225 GLY A CA 1
ATOM 1615 C C . GLY A 1 225 ? -9.670 6.219 -21.782 1.00 82.62 225 GLY A C 1
ATOM 1616 O O . GLY A 1 225 ? -9.581 6.248 -20.554 1.00 82.62 225 GLY A O 1
ATOM 1617 N N . THR A 1 226 ? -10.352 5.274 -22.427 1.00 86.56 226 THR A N 1
ATOM 1618 C CA . THR A 1 226 ? -10.957 4.106 -21.773 1.00 86.56 226 THR A CA 1
ATOM 1619 C C . THR A 1 226 ? -9.903 3.016 -21.635 1.00 86.56 226 THR A C 1
ATOM 1621 O O . THR A 1 226 ? -9.822 2.107 -22.454 1.00 86.56 226 THR A O 1
ATOM 1624 N N . THR A 1 227 ? -9.064 3.155 -20.617 1.00 93.31 227 THR A N 1
ATOM 1625 C CA . THR A 1 227 ? -7.939 2.257 -20.356 1.00 93.31 227 THR A CA 1
ATOM 1626 C C . THR A 1 227 ? -8.175 1.426 -19.108 1.00 93.31 227 THR A C 1
ATOM 1628 O O . THR A 1 227 ? -8.888 1.855 -18.193 1.00 93.31 227 THR A O 1
ATOM 1631 N N . TYR A 1 228 ? -7.590 0.229 -19.057 1.00 96.12 228 TYR A N 1
ATOM 1632 C CA . TYR A 1 228 ? -7.775 -0.643 -17.903 1.00 96.12 228 TYR A CA 1
ATOM 1633 C C . TYR A 1 228 ? -6.537 -1.435 -17.492 1.00 96.12 228 TYR A C 1
ATOM 1635 O O . TYR A 1 228 ? -5.687 -1.792 -18.300 1.00 96.12 228 TYR A O 1
ATOM 1643 N N . GLY A 1 229 ? -6.449 -1.719 -16.198 1.00 97.56 229 GLY A N 1
ATOM 1644 C CA . GLY A 1 229 ? -5.434 -2.576 -15.602 1.00 97.56 229 GLY A CA 1
ATOM 1645 C C . GLY A 1 229 ? -6.103 -3.676 -14.798 1.00 97.56 229 GLY A C 1
ATOM 1646 O O . GLY A 1 229 ? -7.050 -3.420 -14.052 1.00 97.56 229 GLY A O 1
ATOM 1647 N N . THR A 1 230 ? -5.628 -4.906 -14.936 1.00 98.56 230 THR A N 1
ATOM 1648 C CA . THR A 1 230 ? -6.156 -6.044 -14.185 1.00 98.56 230 THR A CA 1
ATOM 1649 C C . THR A 1 230 ? -5.031 -6.907 -13.641 1.00 98.56 230 THR A C 1
ATOM 1651 O O . THR A 1 230 ? -4.116 -7.250 -14.379 1.00 98.56 230 THR A O 1
ATOM 1654 N N . VAL A 1 231 ? -5.126 -7.284 -12.367 1.00 98.75 231 VAL A N 1
ATOM 1655 C CA . VAL A 1 231 ? -4.350 -8.376 -11.760 1.00 98.75 231 VAL A CA 1
ATOM 1656 C C . VAL A 1 231 ? -5.360 -9.374 -11.213 1.00 98.75 231 VAL A C 1
ATOM 1658 O O . VAL A 1 231 ? -6.103 -9.044 -10.294 1.00 98.75 231 VAL A O 1
ATOM 1661 N N . LYS A 1 232 ? -5.467 -10.569 -11.794 1.00 98.62 232 LYS A N 1
ATOM 1662 C CA . LYS A 1 232 ? -6.491 -11.533 -11.353 1.00 98.62 232 LYS A CA 1
ATOM 1663 C C . LYS A 1 232 ? -6.156 -12.162 -10.002 1.00 98.62 232 LYS A C 1
ATOM 1665 O O . LYS A 1 232 ? -7.077 -12.478 -9.251 1.00 98.62 232 LYS A O 1
ATOM 1670 N N . GLY A 1 233 ? -4.868 -12.329 -9.708 1.00 98.50 233 GLY A N 1
ATOM 1671 C CA . GLY A 1 233 ? -4.369 -12.796 -8.420 1.00 98.50 233 GLY A CA 1
ATOM 1672 C C . GLY A 1 233 ? -4.243 -11.688 -7.372 1.00 98.50 233 GLY A C 1
ATOM 1673 O O . GLY A 1 233 ? -4.932 -10.662 -7.412 1.00 98.50 233 GLY A O 1
ATOM 1674 N N . ALA A 1 234 ? -3.346 -11.910 -6.418 1.00 98.62 234 ALA A N 1
ATOM 1675 C CA . ALA A 1 234 ? -3.046 -10.982 -5.339 1.00 98.62 234 ALA A CA 1
ATOM 1676 C C . ALA A 1 234 ? -2.007 -9.931 -5.760 1.00 98.62 234 ALA A C 1
ATOM 1678 O O . ALA A 1 234 ? -1.035 -10.222 -6.462 1.00 98.62 234 ALA A O 1
ATOM 1679 N N . THR A 1 235 ? -2.171 -8.703 -5.270 1.00 98.88 235 THR A N 1
ATOM 1680 C CA . THR A 1 235 ? -1.121 -7.677 -5.291 1.00 98.88 235 THR A CA 1
ATOM 1681 C C . THR A 1 235 ? -0.457 -7.581 -3.924 1.00 98.88 235 THR A C 1
ATOM 1683 O O . THR A 1 235 ? -1.139 -7.279 -2.947 1.00 98.88 235 THR A O 1
ATOM 1686 N N . ILE A 1 236 ? 0.855 -7.813 -3.846 1.00 98.81 236 ILE A N 1
ATOM 1687 C CA . ILE A 1 236 ? 1.580 -7.948 -2.574 1.00 98.81 236 ILE A CA 1
ATOM 1688 C C . ILE A 1 236 ? 2.768 -6.984 -2.522 1.00 98.81 236 ILE A C 1
ATOM 1690 O O . ILE A 1 236 ? 3.624 -7.000 -3.406 1.00 98.81 236 ILE A O 1
ATOM 1694 N N . VAL A 1 237 ? 2.870 -6.180 -1.462 1.00 98.81 237 VAL A N 1
ATOM 1695 C CA . VAL A 1 237 ? 4.063 -5.372 -1.157 1.00 98.81 237 VAL A CA 1
ATOM 1696 C C . VAL A 1 237 ? 4.727 -5.905 0.109 1.00 98.81 237 VAL A C 1
ATOM 1698 O O . VAL A 1 237 ? 4.144 -5.842 1.187 1.00 98.81 237 VAL A O 1
ATOM 1701 N N . ASN A 1 238 ? 5.964 -6.388 -0.006 1.00 98.19 238 ASN A N 1
ATOM 1702 C CA . ASN A 1 238 ? 6.782 -6.841 1.118 1.00 98.19 238 ASN A CA 1
ATOM 1703 C C . ASN A 1 238 ? 7.891 -5.823 1.409 1.00 98.19 238 ASN A C 1
ATOM 1705 O O . ASN A 1 238 ? 8.723 -5.565 0.540 1.00 98.19 238 ASN A O 1
ATOM 1709 N N . ILE A 1 239 ? 7.939 -5.296 2.633 1.00 96.50 239 ILE A N 1
ATOM 1710 C CA . ILE A 1 239 ? 9.041 -4.476 3.150 1.00 96.50 239 ILE A CA 1
ATOM 1711 C C . ILE A 1 239 ? 9.829 -5.319 4.161 1.00 96.50 239 ILE A C 1
ATOM 1713 O O . ILE A 1 239 ? 9.376 -5.545 5.283 1.00 96.50 239 ILE A O 1
ATOM 1717 N N . ASP A 1 240 ? 11.004 -5.795 3.753 1.00 94.50 240 ASP A N 1
ATOM 1718 C CA . ASP A 1 240 ? 11.927 -6.589 4.592 1.00 94.50 240 ASP A CA 1
ATOM 1719 C C . ASP A 1 240 ? 13.369 -6.035 4.557 1.00 94.50 240 ASP A C 1
ATOM 1721 O O . ASP A 1 240 ? 14.305 -6.623 5.099 1.00 94.50 240 ASP A O 1
ATOM 1725 N N . GLY A 1 241 ? 13.558 -4.879 3.915 1.00 88.19 241 GLY A N 1
ATOM 1726 C CA . GLY A 1 241 ? 14.800 -4.108 3.937 1.00 88.19 241 GLY A CA 1
ATOM 1727 C C . GLY A 1 241 ? 14.897 -3.167 5.140 1.00 88.19 241 GLY A C 1
ATOM 1728 O O . GLY A 1 241 ? 13.908 -2.912 5.826 1.00 88.19 241 GLY A O 1
ATOM 1729 N N . GLY A 1 242 ? 16.098 -2.639 5.388 1.00 85.12 242 GLY A N 1
ATOM 1730 C CA . GLY A 1 242 ? 16.346 -1.620 6.420 1.00 85.12 242 GLY A CA 1
ATOM 1731 C C . GLY A 1 242 ? 15.955 -0.195 6.010 1.00 85.12 242 GLY A C 1
ATOM 1732 O O . GLY A 1 242 ? 15.876 0.680 6.867 1.00 85.12 242 GLY A O 1
ATOM 1733 N N . GLY A 1 243 ? 15.683 0.030 4.721 1.00 87.31 243 GLY A N 1
ATOM 1734 C CA . GLY A 1 243 ? 15.481 1.361 4.159 1.00 87.31 243 GLY A CA 1
ATOM 1735 C C . GLY A 1 243 ? 14.104 1.958 4.433 1.00 87.31 243 GLY A C 1
ATOM 1736 O O . GLY A 1 243 ? 13.219 1.314 5.002 1.00 87.31 243 GLY A O 1
ATOM 1737 N N . SER A 1 244 ? 13.905 3.196 3.980 1.00 88.38 244 SER A N 1
ATOM 1738 C CA . SER A 1 244 ? 12.626 3.902 4.108 1.00 88.38 244 SER A CA 1
ATOM 1739 C C . SER A 1 244 ? 11.858 4.020 2.788 1.00 88.38 244 SER A C 1
ATOM 1741 O O . SER A 1 244 ? 12.438 4.013 1.708 1.00 88.38 244 SER A O 1
ATOM 1743 N N . VAL A 1 245 ? 10.538 4.159 2.830 1.00 90.62 245 VAL A N 1
ATOM 1744 C CA . VAL A 1 245 ? 9.689 4.562 1.695 1.00 90.62 245 VAL A CA 1
ATOM 1745 C C . VAL A 1 245 ? 8.670 5.578 2.191 1.00 90.62 245 VAL A C 1
ATOM 1747 O O . VAL A 1 245 ? 8.289 5.557 3.357 1.00 90.62 245 VAL A O 1
ATOM 1750 N N . ARG A 1 246 ? 8.216 6.502 1.341 1.00 90.94 246 ARG A N 1
ATOM 1751 C CA . ARG A 1 246 ? 7.238 7.495 1.782 1.00 90.94 246 ARG A CA 1
ATOM 1752 C C . ARG A 1 246 ? 5.812 6.949 1.788 1.00 90.94 246 ARG A C 1
ATOM 1754 O O . ARG A 1 246 ? 5.118 7.094 2.794 1.00 90.94 246 ARG A O 1
ATOM 1761 N N . GLU A 1 247 ? 5.376 6.365 0.675 1.00 93.56 247 GLU A N 1
ATOM 1762 C CA . GLU A 1 247 ? 3.992 5.921 0.476 1.00 93.56 247 GLU A CA 1
ATOM 1763 C C . GLU A 1 247 ? 3.911 4.500 -0.100 1.00 93.56 247 GLU A C 1
ATOM 1765 O O . GLU A 1 247 ? 4.800 4.040 -0.817 1.00 93.56 247 GLU A O 1
ATOM 1770 N N . ILE A 1 248 ? 2.827 3.789 0.211 1.00 97.19 248 ILE A N 1
ATOM 1771 C CA . ILE A 1 248 ? 2.532 2.463 -0.347 1.00 97.19 248 ILE A CA 1
ATOM 1772 C C . ILE A 1 248 ? 1.070 2.426 -0.798 1.00 97.19 248 ILE A C 1
ATOM 1774 O O . ILE A 1 248 ? 0.182 2.798 -0.027 1.00 97.19 248 ILE A O 1
ATOM 1778 N N . TRP A 1 249 ? 0.831 1.930 -2.015 1.00 97.44 249 TRP A N 1
ATOM 1779 C CA . TRP A 1 249 ? -0.503 1.692 -2.579 1.00 97.44 249 TRP A CA 1
ATOM 1780 C C . TRP A 1 249 ? -0.555 0.284 -3.180 1.00 97.44 249 TRP A C 1
ATOM 1782 O O . TRP A 1 249 ? -0.151 0.073 -4.327 1.00 97.44 249 TRP A O 1
ATOM 1792 N N . ALA A 1 250 ? -1.001 -0.707 -2.405 1.00 98.19 250 ALA A N 1
ATOM 1793 C CA . ALA A 1 250 ? -0.863 -2.112 -2.799 1.00 98.19 250 ALA A CA 1
ATOM 1794 C C . ALA A 1 250 ? -1.572 -2.429 -4.123 1.00 98.19 250 ALA A C 1
ATOM 1796 O O . ALA A 1 250 ? -0.959 -3.002 -5.023 1.00 98.19 250 ALA A O 1
ATOM 1797 N N . ALA A 1 251 ? -2.814 -1.975 -4.294 1.00 98.19 251 ALA A N 1
ATOM 1798 C CA . ALA A 1 251 ? -3.610 -2.311 -5.473 1.00 98.19 251 ALA A CA 1
ATOM 1799 C C . ALA A 1 251 ? -3.176 -1.579 -6.761 1.00 98.19 251 ALA A C 1
ATOM 1801 O O . ALA A 1 251 ? -3.637 -1.944 -7.838 1.00 98.19 251 ALA A O 1
ATOM 1802 N N . GLY A 1 252 ? -2.290 -0.578 -6.696 1.00 97.25 252 GLY A N 1
ATOM 1803 C CA . GLY A 1 252 ? -1.823 0.179 -7.866 1.00 97.25 252 GLY A CA 1
ATOM 1804 C C . GLY A 1 252 ? -2.243 1.649 -7.855 1.00 97.25 252 GLY A C 1
ATOM 1805 O O . GLY A 1 252 ? -2.504 2.224 -6.796 1.00 97.25 252 GLY A O 1
ATOM 1806 N N . ALA A 1 253 ? -2.268 2.282 -9.032 1.00 95.38 253 ALA A N 1
ATOM 1807 C CA . ALA A 1 253 ? -2.607 3.699 -9.152 1.00 95.38 253 ALA A CA 1
ATOM 1808 C C . ALA A 1 253 ? -3.301 4.071 -10.467 1.00 95.38 253 ALA A C 1
ATOM 1810 O O . ALA A 1 253 ? -2.913 3.625 -11.548 1.00 95.38 253 ALA A O 1
ATOM 1811 N N . LEU A 1 254 ? -4.275 4.974 -10.362 1.00 93.81 254 LEU A N 1
ATOM 1812 C CA . LEU A 1 254 ? -4.918 5.685 -11.463 1.00 93.81 254 LEU A CA 1
ATOM 1813 C C . LEU A 1 254 ? -4.522 7.157 -11.381 1.00 93.81 254 LEU A C 1
ATOM 1815 O O . LEU A 1 254 ? -4.888 7.843 -10.430 1.00 93.81 254 LEU A O 1
ATOM 1819 N N . LEU A 1 255 ? -3.780 7.652 -12.364 1.00 88.62 255 LEU A N 1
ATOM 1820 C CA . LEU A 1 255 ? -3.216 8.997 -12.356 1.00 88.62 255 LEU A CA 1
ATOM 1821 C C . LEU A 1 255 ? -3.651 9.749 -13.617 1.00 88.62 255 LEU A C 1
ATOM 1823 O O . LEU A 1 255 ? -3.391 9.298 -14.727 1.00 88.62 255 LEU A O 1
ATOM 1827 N N . GLY A 1 256 ? -4.244 10.931 -13.474 1.00 76.69 256 GLY A N 1
ATOM 1828 C CA . GLY A 1 256 ? -4.517 11.823 -14.603 1.00 76.69 256 GLY A CA 1
ATOM 1829 C C . GLY A 1 256 ? -5.961 12.311 -14.667 1.00 76.69 256 GLY A C 1
ATOM 1830 O O . GLY A 1 256 ? -6.901 11.613 -14.315 1.00 76.69 256 GLY A O 1
ATOM 1831 N N . ASN A 1 257 ? -6.138 13.537 -15.161 1.00 65.69 257 ASN A N 1
ATOM 1832 C CA . ASN A 1 257 ? -7.341 14.326 -14.873 1.00 65.69 257 ASN A CA 1
ATOM 1833 C C . ASN A 1 257 ? -8.418 14.304 -15.977 1.00 65.69 257 ASN A C 1
ATOM 1835 O O . ASN A 1 257 ? -9.394 15.043 -15.883 1.00 65.69 257 ASN A O 1
ATOM 1839 N N . VAL A 1 258 ? -8.229 13.548 -17.066 1.00 61.34 258 VAL A N 1
ATOM 1840 C CA . VAL A 1 258 ? -9.042 13.699 -18.299 1.00 61.34 258 VAL A CA 1
ATOM 1841 C C . VAL A 1 258 ? -9.715 12.414 -18.794 1.00 61.34 258 VAL A C 1
ATOM 1843 O O . VAL A 1 258 ? -10.228 12.386 -19.910 1.00 61.34 258 VAL A O 1
ATOM 1846 N N . SER A 1 259 ? -9.732 11.346 -17.995 1.00 76.88 259 SER A N 1
ATOM 1847 C CA . SER A 1 259 ? -10.269 10.045 -18.410 1.00 76.88 259 SER A CA 1
ATOM 1848 C C . SER A 1 259 ? -10.945 9.274 -17.277 1.00 76.88 259 SER A C 1
ATOM 1850 O O . SER A 1 259 ? -10.862 9.660 -16.111 1.00 76.88 259 SER A O 1
ATOM 1852 N N . THR A 1 260 ? -11.617 8.176 -17.637 1.00 89.88 260 THR A N 1
ATOM 1853 C CA . THR A 1 260 ? -12.300 7.254 -16.716 1.00 89.88 260 THR A CA 1
ATOM 1854 C C . THR A 1 260 ? -11.632 5.870 -16.738 1.00 89.88 260 THR A C 1
ATOM 1856 O O . THR A 1 260 ? -12.259 4.899 -17.172 1.00 89.88 260 THR A O 1
ATOM 1859 N N . PRO A 1 261 ? -10.344 5.758 -16.363 1.00 93.06 261 PRO A N 1
ATOM 1860 C CA . PRO A 1 261 ? -9.646 4.480 -16.374 1.00 93.06 261 PRO A CA 1
ATOM 1861 C C . PRO A 1 261 ? -10.195 3.546 -15.290 1.00 93.06 261 PRO A C 1
ATOM 1863 O O . PRO A 1 261 ? -10.756 4.000 -14.287 1.00 93.06 261 PRO A O 1
ATOM 1866 N N . SER A 1 262 ? -9.994 2.242 -15.455 1.00 95.88 262 SER A N 1
ATOM 1867 C CA . SER A 1 262 ? -10.354 1.254 -14.434 1.00 95.88 262 SER A CA 1
ATOM 1868 C C . SER A 1 262 ? -9.173 0.393 -14.015 1.00 95.88 262 SER A C 1
ATOM 1870 O O . SER A 1 262 ? -8.376 -0.034 -14.843 1.00 95.88 262 SER A O 1
ATOM 1872 N N . LEU A 1 263 ? -9.090 0.083 -12.729 1.00 97.19 263 LEU A N 1
ATOM 1873 C CA . LEU A 1 263 ? -8.103 -0.838 -12.182 1.00 97.19 263 LEU A CA 1
ATOM 1874 C C . LEU A 1 263 ? -8.812 -1.882 -11.323 1.00 97.19 263 LEU A C 1
ATOM 1876 O O . LEU A 1 263 ? -9.637 -1.536 -10.482 1.00 97.19 263 LEU A O 1
ATOM 1880 N N . THR A 1 264 ? -8.519 -3.160 -11.539 1.00 98.69 264 THR A N 1
ATOM 1881 C CA . THR A 1 264 ? -9.118 -4.261 -10.775 1.00 98.69 264 THR A CA 1
ATOM 1882 C C . THR A 1 264 ? -8.055 -5.254 -10.338 1.00 98.69 264 THR A C 1
ATOM 1884 O O . THR A 1 264 ? -7.271 -5.718 -11.160 1.00 98.69 264 THR A O 1
ATOM 1887 N N . VAL A 1 265 ? -8.037 -5.592 -9.052 1.00 98.81 265 VAL A N 1
ATOM 1888 C CA . VAL A 1 265 ? -7.140 -6.608 -8.490 1.00 98.81 265 VAL A CA 1
ATOM 1889 C C . VAL A 1 265 ? -7.941 -7.684 -7.752 1.00 98.81 265 VAL A C 1
ATOM 1891 O O . VAL A 1 265 ? -9.053 -7.407 -7.288 1.00 98.81 265 VAL A O 1
ATOM 1894 N N . GLY A 1 266 ? -7.419 -8.908 -7.661 1.00 98.81 266 GLY A N 1
ATOM 1895 C CA . GLY A 1 266 ? -8.063 -10.014 -6.948 1.00 98.81 266 GLY A CA 1
ATOM 1896 C C . GLY A 1 266 ? -8.140 -9.744 -5.447 1.00 98.81 266 GLY A C 1
ATOM 1897 O O . GLY A 1 266 ? -9.230 -9.597 -4.904 1.00 98.81 266 GLY A O 1
ATOM 1898 N N . SER A 1 267 ? -6.990 -9.594 -4.798 1.00 98.81 267 SER A N 1
ATOM 1899 C CA . SER A 1 267 ? -6.840 -9.167 -3.398 1.00 98.81 267 SER A CA 1
ATOM 1900 C C . SER A 1 267 ? -5.606 -8.273 -3.253 1.00 98.81 267 SER A C 1
ATOM 1902 O O . SER A 1 267 ? -4.782 -8.203 -4.170 1.00 98.81 267 SER A O 1
ATOM 1904 N N . ALA A 1 268 ? -5.468 -7.571 -2.128 1.00 98.81 268 ALA A N 1
ATOM 1905 C CA . ALA A 1 268 ? -4.333 -6.678 -1.902 1.00 98.81 268 ALA A CA 1
ATOM 1906 C C . ALA A 1 268 ? -3.715 -6.849 -0.513 1.00 98.81 268 ALA A C 1
ATOM 1908 O O . ALA A 1 268 ? -4.423 -6.968 0.478 1.00 98.81 268 ALA A O 1
ATOM 1909 N N . GLU A 1 269 ? -2.388 -6.841 -0.429 1.00 98.75 269 GLU A N 1
ATOM 1910 C CA . GLU A 1 269 ? -1.679 -7.074 0.824 1.00 98.75 269 GLU A CA 1
ATOM 1911 C C . GLU A 1 269 ? -0.412 -6.221 0.934 1.00 98.75 269 GLU A C 1
ATOM 1913 O O . GLU A 1 269 ? 0.385 -6.111 -0.002 1.00 98.75 269 GLU A O 1
ATOM 1918 N N . VAL A 1 270 ? -0.197 -5.653 2.119 1.00 98.88 270 VAL A N 1
ATOM 1919 C CA . VAL A 1 270 ? 1.057 -5.009 2.518 1.00 98.88 270 VAL A CA 1
ATOM 1920 C C . VAL A 1 270 ? 1.619 -5.718 3.743 1.00 98.88 270 VAL A C 1
ATOM 1922 O O . VAL A 1 270 ? 0.934 -5.853 4.754 1.00 98.88 270 VAL A O 1
ATOM 1925 N N . ARG A 1 271 ? 2.891 -6.115 3.690 1.00 98.62 271 ARG A N 1
ATOM 1926 C CA . ARG A 1 271 ? 3.625 -6.707 4.813 1.00 98.62 271 ARG A CA 1
ATOM 1927 C C . ARG A 1 271 ? 4.828 -5.839 5.151 1.00 98.62 271 ARG A C 1
ATOM 1929 O O . ARG A 1 271 ? 5.757 -5.735 4.353 1.00 98.62 271 ARG A O 1
ATOM 1936 N N . ILE A 1 272 ? 4.826 -5.230 6.333 1.00 98.19 272 ILE A N 1
ATOM 1937 C CA . ILE A 1 272 ? 5.925 -4.399 6.834 1.00 98.19 272 ILE A CA 1
ATOM 1938 C C . ILE A 1 272 ? 6.627 -5.146 7.963 1.00 98.19 272 ILE A C 1
ATOM 1940 O O . ILE A 1 272 ? 6.198 -5.120 9.120 1.00 98.19 272 ILE A O 1
ATOM 1944 N N . LEU A 1 273 ? 7.711 -5.832 7.602 1.00 96.75 273 LEU A N 1
ATOM 1945 C CA . LEU A 1 273 ? 8.515 -6.633 8.519 1.00 96.75 273 LEU A CA 1
ATOM 1946 C C . LEU A 1 273 ? 9.664 -5.831 9.125 1.00 96.75 273 LEU A C 1
ATOM 1948 O O . LEU A 1 273 ? 10.020 -6.080 10.273 1.00 96.75 273 LEU A O 1
ATOM 1952 N N . LYS A 1 274 ? 10.242 -4.905 8.352 1.00 94.19 274 LYS A N 1
ATOM 1953 C CA . LYS A 1 274 ? 11.368 -4.033 8.721 1.00 94.19 274 LYS A CA 1
ATOM 1954 C C . LYS A 1 274 ? 11.281 -2.696 7.975 1.00 94.19 274 LYS A C 1
ATOM 1956 O O . LYS A 1 274 ? 10.353 -2.487 7.195 1.00 94.19 274 LYS A O 1
ATOM 1961 N N . GLY A 1 275 ? 12.258 -1.821 8.212 1.00 91.62 275 GLY A N 1
ATOM 1962 C CA . GLY A 1 275 ? 12.404 -0.545 7.515 1.00 91.62 275 GLY A CA 1
ATOM 1963 C C . GLY A 1 275 ? 11.420 0.510 8.006 1.00 91.62 275 GLY A C 1
ATOM 1964 O O . GLY A 1 275 ? 10.771 0.329 9.039 1.00 91.62 275 GLY A O 1
ATOM 1965 N N . ALA A 1 276 ? 11.310 1.607 7.262 1.00 91.62 276 ALA A N 1
ATOM 1966 C CA . ALA A 1 276 ? 10.444 2.727 7.617 1.00 91.62 276 ALA A CA 1
ATOM 1967 C C . ALA A 1 276 ? 9.413 3.037 6.525 1.00 91.62 276 ALA A C 1
ATOM 1969 O O . ALA A 1 276 ? 9.723 3.008 5.331 1.00 91.62 276 ALA A O 1
ATOM 1970 N N . VAL A 1 277 ? 8.192 3.397 6.932 1.00 93.31 277 VAL A N 1
ATOM 1971 C CA . VAL A 1 277 ? 7.220 4.064 6.057 1.00 93.31 277 VAL A CA 1
ATOM 1972 C C . VAL A 1 277 ? 6.888 5.440 6.617 1.00 93.31 277 VAL A C 1
ATOM 1974 O O . VAL A 1 277 ? 6.158 5.570 7.602 1.00 93.31 277 VAL A O 1
ATOM 1977 N N . ASP A 1 278 ? 7.415 6.485 5.987 1.00 88.69 278 ASP A N 1
ATOM 1978 C CA . ASP A 1 278 ? 7.374 7.832 6.557 1.00 88.69 278 ASP A CA 1
ATOM 1979 C C . ASP A 1 278 ? 5.932 8.353 6.630 1.00 88.69 278 ASP A C 1
ATOM 1981 O O . ASP A 1 278 ? 5.475 8.819 7.678 1.00 88.69 278 ASP A O 1
ATOM 1985 N N . ASP A 1 279 ? 5.183 8.274 5.526 1.00 91.50 279 ASP A N 1
ATOM 1986 C CA . ASP A 1 279 ? 3.926 9.000 5.388 1.00 91.50 279 ASP A CA 1
ATOM 1987 C C . ASP A 1 279 ? 2.687 8.121 5.563 1.00 91.50 279 ASP A C 1
ATOM 1989 O O . ASP A 1 279 ? 1.946 8.277 6.543 1.00 91.50 279 ASP A O 1
ATOM 1993 N N . SER A 1 280 ? 2.377 7.250 4.599 1.00 94.44 280 SER A N 1
ATOM 1994 C CA . SER A 1 280 ? 1.102 6.518 4.597 1.00 94.44 280 SER A CA 1
ATOM 1995 C C . SER A 1 280 ? 1.133 5.198 3.842 1.00 94.44 280 SER A C 1
ATOM 1997 O O . SER A 1 280 ? 1.759 5.080 2.793 1.00 94.44 280 SER A O 1
ATOM 1999 N N . VAL A 1 281 ? 0.379 4.234 4.361 1.00 98.31 281 VAL A N 1
ATOM 2000 C CA . VAL A 1 281 ? 0.160 2.922 3.752 1.00 98.31 281 VAL A CA 1
ATOM 2001 C C . VAL A 1 281 ? -1.320 2.772 3.444 1.00 98.31 281 VAL A C 1
ATOM 2003 O O . VAL A 1 281 ? -2.156 2.951 4.330 1.00 98.31 281 VAL A O 1
ATOM 2006 N N . PHE A 1 282 ? -1.626 2.410 2.203 1.00 98.56 282 PHE A N 1
ATOM 2007 C CA . PHE A 1 282 ? -2.966 2.059 1.755 1.00 98.56 282 PHE A CA 1
ATOM 2008 C C . PHE A 1 282 ? -2.962 0.618 1.244 1.00 98.56 282 PHE A C 1
ATOM 2010 O O . PHE A 1 282 ? -2.182 0.270 0.353 1.00 98.56 282 PHE A O 1
ATOM 2017 N N . ALA A 1 283 ? -3.860 -0.207 1.783 1.00 98.25 283 ALA A N 1
ATOM 2018 C CA . ALA A 1 283 ? -4.139 -1.530 1.226 1.00 98.25 283 ALA A CA 1
ATOM 2019 C C . ALA A 1 283 ? -4.835 -1.439 -0.147 1.00 98.25 283 ALA A C 1
ATOM 2021 O O . ALA A 1 283 ? -4.725 -2.348 -0.962 1.00 98.25 283 ALA A O 1
ATOM 2022 N N . GLY A 1 284 ? -5.513 -0.325 -0.438 1.00 98.31 284 GLY A N 1
ATOM 2023 C CA . GLY A 1 284 ? -6.075 -0.038 -1.755 1.00 98.31 284 GLY A CA 1
ATOM 2024 C C . GLY A 1 284 ? -5.100 0.648 -2.723 1.00 98.31 284 GLY A C 1
ATOM 2025 O O . GLY A 1 284 ? -3.878 0.539 -2.633 1.00 98.31 284 GLY A O 1
ATOM 2026 N N . ALA A 1 285 ? -5.679 1.358 -3.689 1.00 98.06 285 ALA A N 1
ATOM 2027 C CA . ALA A 1 285 ? -4.983 2.082 -4.759 1.00 98.06 285 ALA A CA 1
ATOM 2028 C C . ALA A 1 285 ? -4.965 3.603 -4.526 1.00 98.06 285 ALA A C 1
ATOM 2030 O O . ALA A 1 285 ? -5.837 4.132 -3.831 1.00 98.06 285 ALA A O 1
ATOM 2031 N N . GLU A 1 286 ? -4.034 4.300 -5.184 1.00 95.62 286 GLU A N 1
ATOM 2032 C CA . GLU A 1 286 ? -4.084 5.756 -5.396 1.00 95.62 286 GLU A CA 1
ATOM 2033 C C . GLU A 1 286 ? -5.041 6.069 -6.559 1.00 95.62 286 GLU A C 1
ATOM 2035 O O . GLU A 1 286 ? -4.860 5.582 -7.674 1.00 95.62 286 GLU A O 1
ATOM 2040 N N . VAL A 1 287 ? -6.062 6.891 -6.322 1.00 94.62 287 VAL A N 1
ATOM 2041 C CA . VAL A 1 287 ? -7.027 7.331 -7.336 1.00 94.62 287 VAL A CA 1
ATOM 2042 C C . VAL A 1 287 ? -6.966 8.849 -7.458 1.00 94.62 287 VAL A C 1
ATOM 2044 O O . VAL A 1 287 ? -7.623 9.612 -6.741 1.00 94.62 287 VAL A O 1
ATOM 2047 N N . TYR A 1 288 ? -6.154 9.268 -8.421 1.00 90.38 288 TYR A N 1
ATOM 2048 C CA . TYR A 1 288 ? -5.963 10.641 -8.869 1.00 90.38 288 TYR A CA 1
ATOM 2049 C C . TYR A 1 288 ? -6.522 10.840 -10.291 1.00 90.38 288 TYR A C 1
ATOM 2051 O O . TYR A 1 288 ? -5.943 11.545 -11.117 1.00 90.38 288 TYR A O 1
ATOM 2059 N N . ALA A 1 289 ? -7.638 10.171 -10.590 1.00 89.56 289 ALA A N 1
ATOM 2060 C CA . ALA A 1 289 ? -8.368 10.249 -11.851 1.00 89.56 289 ALA A CA 1
ATOM 2061 C C . ALA A 1 289 ? -9.877 10.091 -11.613 1.00 89.56 289 ALA A C 1
ATOM 2063 O O . ALA A 1 289 ? -10.284 9.546 -10.587 1.00 89.56 289 ALA A O 1
ATOM 2064 N N . ASN A 1 290 ? -10.710 10.458 -12.593 1.00 89.69 290 ASN A N 1
ATOM 2065 C CA . ASN A 1 290 ? -12.157 10.172 -12.601 1.00 89.69 290 ASN A CA 1
ATOM 2066 C C . ASN A 1 290 ? -12.450 8.683 -12.916 1.00 89.69 290 ASN A C 1
ATOM 2068 O O . ASN A 1 290 ? -13.364 8.330 -13.658 1.00 89.69 290 ASN A O 1
ATOM 2072 N N . GLY A 1 291 ? -11.576 7.802 -12.435 1.00 92.19 291 GLY A N 1
ATOM 2073 C CA . GLY A 1 291 ? -11.585 6.372 -12.685 1.00 92.19 291 GLY A CA 1
ATOM 2074 C C . GLY A 1 291 ? -12.109 5.576 -11.499 1.00 92.19 291 GLY A C 1
ATOM 2075 O O . GLY A 1 291 ? -12.446 6.125 -10.449 1.00 92.19 291 GLY A O 1
ATOM 2076 N N . THR A 1 292 ? -12.163 4.258 -11.671 1.00 96.12 292 THR A N 1
ATOM 2077 C CA . THR A 1 292 ? -12.572 3.326 -10.613 1.00 96.12 292 THR A CA 1
ATOM 2078 C C . THR A 1 292 ? -11.479 2.301 -10.346 1.00 96.12 292 THR A C 1
ATOM 2080 O O . THR A 1 292 ? -11.096 1.553 -11.242 1.00 96.12 292 THR A O 1
ATOM 2083 N N . ALA A 1 293 ? -10.998 2.246 -9.107 1.00 98.25 293 ALA A N 1
ATOM 2084 C CA . ALA A 1 293 ? -10.153 1.168 -8.613 1.00 98.25 293 ALA A CA 1
ATOM 2085 C C . ALA A 1 293 ? -10.995 0.165 -7.811 1.00 98.25 293 ALA A C 1
ATOM 2087 O O . ALA A 1 293 ? -11.887 0.554 -7.057 1.00 98.25 293 ALA A O 1
ATOM 2088 N N . THR A 1 294 ? -10.735 -1.130 -7.964 1.00 98.88 294 THR A N 1
ATOM 2089 C CA . THR A 1 294 ? -11.481 -2.190 -7.278 1.00 98.88 294 THR A CA 1
ATOM 2090 C C . THR A 1 294 ? -10.558 -3.303 -6.800 1.00 98.88 294 THR A C 1
ATOM 2092 O O . THR A 1 294 ? -9.808 -3.869 -7.590 1.00 98.88 294 THR A O 1
ATOM 2095 N N . VAL A 1 295 ? -10.647 -3.644 -5.518 1.00 98.88 295 VAL A N 1
ATOM 2096 C CA . VAL A 1 295 ? -10.139 -4.900 -4.952 1.00 98.88 295 VAL A CA 1
ATOM 2097 C C . VAL A 1 295 ? -11.325 -5.859 -4.859 1.00 98.88 295 VAL A C 1
ATOM 2099 O O . VAL A 1 295 ? -12.343 -5.538 -4.246 1.00 98.88 295 VAL A O 1
ATOM 2102 N N . SER A 1 296 ? -11.239 -7.004 -5.534 1.00 98.75 296 SER A N 1
ATOM 2103 C CA . SER A 1 296 ? -12.376 -7.921 -5.703 1.00 98.75 296 SER A CA 1
ATOM 2104 C C . SER A 1 296 ? -12.661 -8.764 -4.458 1.00 98.75 296 SER A C 1
ATOM 2106 O O . SER A 1 296 ? -13.812 -9.124 -4.226 1.00 98.75 296 SER A O 1
ATOM 2108 N N . GLY A 1 297 ? -11.628 -9.068 -3.680 1.00 98.62 297 GLY A N 1
ATOM 2109 C CA . GLY A 1 297 ? -11.683 -9.731 -2.384 1.00 98.62 297 GLY A CA 1
ATOM 2110 C C . GLY A 1 297 ? -11.183 -8.811 -1.277 1.00 98.62 297 GLY A C 1
ATOM 2111 O O . GLY A 1 297 ? -11.471 -7.611 -1.285 1.00 98.62 297 GLY A O 1
ATOM 2112 N N . ASP A 1 298 ? -10.439 -9.389 -0.339 1.00 98.81 298 ASP A N 1
ATOM 2113 C CA . ASP A 1 298 ? -9.977 -8.697 0.861 1.00 98.81 298 ASP A CA 1
ATOM 2114 C C . ASP A 1 298 ? -8.734 -7.841 0.600 1.00 98.81 298 ASP A C 1
ATOM 2116 O O . ASP A 1 298 ? -7.958 -8.078 -0.340 1.00 98.81 298 ASP A O 1
ATOM 2120 N N . ALA A 1 299 ? -8.533 -6.856 1.473 1.00 98.81 299 ALA A N 1
ATOM 2121 C CA . ALA A 1 299 ? -7.332 -6.039 1.496 1.00 98.81 299 ALA A CA 1
ATOM 2122 C C . ALA A 1 299 ? -6.717 -6.006 2.900 1.00 98.81 299 ALA A C 1
ATOM 2124 O O . ALA A 1 299 ? -7.428 -5.822 3.889 1.00 98.81 299 ALA A O 1
ATOM 2125 N N . SER A 1 300 ? -5.399 -6.167 3.010 1.00 98.81 300 SER A N 1
ATOM 2126 C CA . SER A 1 300 ? -4.739 -6.295 4.308 1.00 98.81 300 SER A CA 1
ATOM 2127 C C . SER A 1 300 ? -3.441 -5.501 4.447 1.00 98.81 300 SER A C 1
ATOM 2129 O O . SER A 1 300 ? -2.680 -5.299 3.500 1.00 98.81 300 SER A O 1
ATOM 2131 N N . ILE A 1 301 ? -3.175 -5.056 5.675 1.00 98.94 301 ILE A N 1
ATOM 2132 C CA . ILE A 1 301 ? -1.894 -4.510 6.118 1.00 98.94 301 ILE A CA 1
ATOM 2133 C C . ILE A 1 301 ? -1.456 -5.308 7.339 1.00 98.94 301 ILE A C 1
ATOM 2135 O O . ILE A 1 301 ? -2.154 -5.326 8.347 1.00 98.94 301 ILE A O 1
ATOM 2139 N N . THR A 1 302 ? -0.276 -5.913 7.280 1.00 98.75 302 THR A N 1
ATOM 2140 C CA . THR A 1 302 ? 0.393 -6.499 8.444 1.00 98.75 302 THR A CA 1
ATOM 2141 C C . THR A 1 302 ? 1.632 -5.680 8.779 1.00 98.75 302 THR A C 1
ATOM 2143 O O . THR A 1 302 ? 2.537 -5.552 7.955 1.00 98.75 302 THR A O 1
ATOM 2146 N N . PHE A 1 303 ? 1.686 -5.135 9.992 1.00 98.62 303 PHE A N 1
ATOM 2147 C CA . PHE A 1 303 ? 2.799 -4.340 10.501 1.00 98.62 303 PHE A CA 1
ATOM 2148 C C . PHE A 1 303 ? 3.438 -5.053 11.699 1.00 98.62 303 PHE A C 1
ATOM 2150 O O . PHE A 1 303 ? 2.865 -5.106 12.790 1.00 98.62 303 PHE A O 1
ATOM 2157 N N . SER A 1 304 ? 4.617 -5.642 11.483 1.00 97.31 304 SER A N 1
ATOM 2158 C CA . SER A 1 304 ? 5.237 -6.556 12.447 1.00 97.31 304 SER A CA 1
ATOM 2159 C C . SER A 1 304 ? 6.607 -6.122 12.969 1.00 97.31 304 SER A C 1
ATOM 2161 O O . SER A 1 304 ? 7.033 -6.650 13.996 1.00 97.31 304 SER A O 1
ATOM 2163 N N . GLY A 1 305 ? 7.312 -5.188 12.316 1.00 87.69 305 GLY A N 1
ATOM 2164 C CA . GLY A 1 305 ? 8.672 -4.828 12.755 1.00 87.69 305 GLY A CA 1
ATOM 2165 C C . GLY A 1 305 ? 9.352 -3.620 12.099 1.00 87.69 305 GLY A C 1
ATOM 2166 O O . GLY A 1 305 ? 10.579 -3.555 12.107 1.00 87.69 305 GLY A O 1
ATOM 2167 N N . GLY A 1 306 ? 8.595 -2.657 11.566 1.00 93.88 306 GLY A N 1
ATOM 2168 C CA . GLY A 1 306 ? 9.130 -1.408 11.002 1.00 93.88 306 GLY A CA 1
ATOM 2169 C C . GLY A 1 306 ? 8.923 -0.166 11.881 1.00 93.88 306 GLY A C 1
ATOM 2170 O O . GLY A 1 306 ? 8.447 -0.246 13.019 1.00 93.88 306 GLY A O 1
ATOM 2171 N N . THR A 1 307 ? 9.242 1.001 11.326 1.00 95.31 307 THR A N 1
ATOM 2172 C CA . THR A 1 307 ? 8.965 2.326 11.901 1.00 95.31 307 THR A CA 1
ATOM 2173 C C . THR A 1 307 ? 8.035 3.139 10.990 1.00 95.31 307 THR A C 1
ATOM 2175 O O . THR A 1 307 ? 7.941 2.899 9.784 1.00 95.31 307 THR A O 1
ATOM 2178 N N . MET A 1 308 ? 7.307 4.103 11.556 1.00 94.38 308 MET A N 1
ATOM 2179 C CA . MET A 1 308 ? 6.537 5.085 10.787 1.00 94.38 308 MET A CA 1
ATOM 2180 C C . MET A 1 308 ? 6.735 6.509 11.302 1.00 94.38 308 MET A C 1
ATOM 2182 O O . MET A 1 308 ? 7.003 6.731 12.482 1.00 94.38 308 MET A O 1
ATOM 2186 N N . GLY A 1 309 ? 6.518 7.492 10.425 1.00 85.81 309 GLY A N 1
ATOM 2187 C CA . GLY A 1 309 ? 6.508 8.908 10.810 1.00 85.81 309 GLY A CA 1
ATOM 2188 C C . GLY A 1 309 ? 7.883 9.553 10.922 1.00 85.81 309 GLY A C 1
ATOM 2189 O O . GLY A 1 309 ? 7.989 10.668 11.445 1.00 85.81 309 GLY A O 1
ATOM 2190 N N . GLU A 1 310 ? 8.920 8.881 10.429 1.00 81.69 310 GLU A N 1
ATOM 2191 C CA . GLU A 1 310 ? 10.233 9.486 10.233 1.00 81.69 310 GLU A CA 1
ATOM 2192 C C . GLU A 1 310 ? 10.150 10.634 9.208 1.00 81.69 310 GLU A C 1
ATOM 2194 O O . GLU A 1 310 ? 9.156 10.800 8.493 1.00 81.69 310 GLU A O 1
ATOM 2199 N N . ASN A 1 311 ? 11.160 11.511 9.195 1.00 75.75 311 ASN A N 1
ATOM 2200 C CA . ASN A 1 311 ? 11.263 12.649 8.265 1.00 75.75 311 ASN A CA 1
ATOM 2201 C C . ASN A 1 311 ? 10.024 13.574 8.215 1.00 75.75 311 ASN A C 1
ATOM 2203 O O . ASN A 1 311 ? 9.734 14.202 7.194 1.00 75.75 311 ASN A O 1
ATOM 2207 N N . GLY A 1 312 ? 9.283 13.673 9.325 1.00 76.00 312 GLY A N 1
ATOM 2208 C CA . GLY A 1 312 ? 8.077 14.501 9.426 1.00 76.00 312 GLY A CA 1
ATOM 2209 C C . GLY A 1 312 ? 6.854 13.923 8.706 1.00 76.00 312 GLY A C 1
ATOM 2210 O O . GLY A 1 312 ? 5.914 14.662 8.413 1.00 76.00 312 GLY A O 1
ATOM 2211 N N . GLY A 1 313 ? 6.856 12.626 8.393 1.00 84.06 313 GLY A N 1
ATOM 2212 C CA . GLY A 1 313 ? 5.711 11.947 7.803 1.00 84.06 313 GLY A CA 1
ATOM 2213 C C . GLY A 1 313 ? 4.543 11.735 8.781 1.00 84.06 313 GLY A C 1
ATOM 2214 O O . GLY A 1 313 ? 4.665 11.868 10.007 1.00 84.06 313 GLY A O 1
ATOM 2215 N N . ARG A 1 314 ? 3.354 11.463 8.226 1.00 88.50 314 ARG A N 1
ATOM 2216 C CA . ARG A 1 314 ? 2.093 11.450 8.987 1.00 88.50 314 ARG A CA 1
ATOM 2217 C C . ARG A 1 314 ? 1.832 10.140 9.742 1.00 88.50 314 ARG A C 1
ATOM 2219 O O . ARG A 1 314 ? 0.989 10.160 10.636 1.00 88.50 314 ARG A O 1
ATOM 2226 N N . ALA A 1 315 ? 2.540 9.050 9.431 1.00 93.94 315 ALA A N 1
ATOM 2227 C CA . ALA A 1 315 ? 2.410 7.730 10.063 1.00 93.94 315 ALA A CA 1
ATOM 2228 C C . ALA A 1 315 ? 0.975 7.165 10.092 1.00 93.94 315 ALA A C 1
ATOM 2230 O O . ALA A 1 315 ? 0.395 6.962 11.167 1.00 93.94 315 ALA A O 1
ATOM 2231 N N . ARG A 1 316 ? 0.384 6.960 8.906 1.00 95.25 316 ARG A N 1
ATOM 2232 C CA . ARG A 1 316 ? -1.024 6.552 8.752 1.00 95.25 316 ARG A CA 1
ATOM 2233 C C . ARG A 1 316 ? -1.171 5.202 8.053 1.00 95.25 316 ARG A C 1
ATOM 2235 O O . ARG A 1 316 ? -0.568 4.994 7.002 1.00 95.25 316 ARG A O 1
ATOM 2242 N N . LEU A 1 317 ? -2.038 4.348 8.583 1.00 98.50 317 LEU A N 1
ATOM 2243 C CA . LEU A 1 317 ? -2.468 3.100 7.952 1.00 98.50 317 LEU A CA 1
ATOM 2244 C C . LEU A 1 317 ? -3.935 3.209 7.532 1.00 98.50 317 LEU A C 1
ATOM 2246 O O . LEU A 1 317 ? -4.765 3.643 8.330 1.00 98.50 317 LEU A O 1
ATOM 2250 N N . PHE A 1 318 ? -4.246 2.804 6.302 1.00 98.62 318 PHE A N 1
ATOM 2251 C CA . PHE A 1 318 ? -5.598 2.795 5.748 1.00 98.62 318 PHE A CA 1
ATOM 2252 C C . PHE A 1 318 ? -5.922 1.434 5.135 1.00 98.62 318 PHE A C 1
ATOM 2254 O O . PHE A 1 318 ? -5.242 0.984 4.211 1.00 98.62 318 PHE A O 1
ATOM 2261 N N . GLY A 1 319 ? -7.005 0.817 5.602 1.00 98.38 319 GLY A N 1
ATOM 2262 C CA . GLY A 1 319 ? -7.522 -0.431 5.046 1.00 98.38 319 GLY A CA 1
ATOM 2263 C C . GLY A 1 319 ? -8.132 -0.257 3.651 1.00 98.38 319 GLY A C 1
ATOM 2264 O O . GLY A 1 319 ? -8.274 -1.237 2.934 1.00 98.38 319 GLY A O 1
ATOM 2265 N N . GLY A 1 320 ? -8.468 0.979 3.256 1.00 98.00 320 GLY A N 1
ATOM 2266 C CA . GLY A 1 320 ? -9.089 1.318 1.971 1.00 98.00 320 GLY A CA 1
ATOM 2267 C C . GLY A 1 320 ? -8.182 1.977 0.923 1.00 98.00 320 GLY A C 1
ATOM 2268 O O . GLY A 1 320 ? -6.953 1.919 0.976 1.00 98.00 320 GLY A O 1
ATOM 2269 N N . HIS A 1 321 ? -8.820 2.628 -0.054 1.00 98.38 321 HIS A N 1
ATOM 2270 C CA . HIS A 1 321 ? -8.163 3.375 -1.129 1.00 98.38 321 HIS A CA 1
ATOM 2271 C C . HIS A 1 321 ? -7.792 4.799 -0.696 1.00 98.38 321 HIS A C 1
ATOM 2273 O O . HIS A 1 321 ? -8.360 5.345 0.250 1.00 98.38 321 HIS A O 1
ATOM 2279 N N . TYR A 1 322 ? -6.875 5.426 -1.432 1.00 96.06 322 TYR A N 1
ATOM 2280 C CA . TYR A 1 322 ? -6.681 6.872 -1.403 1.00 96.06 322 TYR A CA 1
ATOM 2281 C C . TYR A 1 322 ? -7.365 7.492 -2.615 1.00 96.06 322 TYR A C 1
ATOM 2283 O O . TYR A 1 322 ? -6.929 7.265 -3.740 1.00 96.06 322 TYR A O 1
ATOM 2291 N N . VAL A 1 323 ? -8.420 8.276 -2.411 1.00 94.81 323 VAL A N 1
ATOM 2292 C CA . VAL A 1 323 ? -9.204 8.850 -3.506 1.00 94.81 323 VAL A CA 1
ATOM 2293 C C . VAL A 1 323 ? -9.262 10.360 -3.349 1.00 94.81 323 VAL A C 1
ATOM 2295 O O . VAL A 1 323 ? -9.887 10.905 -2.438 1.00 94.81 323 VAL A O 1
ATOM 2298 N N . GLU A 1 324 ? -8.570 11.057 -4.241 1.00 89.12 324 GLU A N 1
ATOM 2299 C CA . GLU A 1 324 ? -8.484 12.513 -4.204 1.00 89.12 324 GLU A CA 1
ATOM 2300 C C . GLU A 1 324 ? -9.177 13.151 -5.401 1.00 89.12 324 GLU A C 1
ATOM 2302 O O . GLU A 1 324 ? -9.717 14.241 -5.270 1.00 89.12 324 GLU A O 1
ATOM 2307 N N . HIS A 1 325 ? -9.206 12.504 -6.561 1.00 88.38 325 HIS A N 1
ATOM 2308 C CA . HIS A 1 325 ? -9.793 13.135 -7.735 1.00 88.38 325 HIS A CA 1
ATOM 2309 C C . HIS A 1 325 ? -11.321 13.155 -7.677 1.00 88.38 325 HIS A C 1
ATOM 2311 O O . HIS A 1 325 ? -11.960 12.181 -7.287 1.00 88.38 325 HIS A O 1
ATOM 2317 N N . GLU A 1 326 ? -11.900 14.258 -8.143 1.00 87.31 326 GLU A N 1
ATOM 2318 C CA . GLU A 1 326 ? -13.343 14.423 -8.252 1.00 87.31 326 GLU A CA 1
ATOM 2319 C C . GLU A 1 326 ? -13.960 13.373 -9.197 1.00 87.31 326 GLU A C 1
ATOM 2321 O O . GLU A 1 326 ? -13.438 13.144 -10.293 1.00 87.31 326 GLU A O 1
ATOM 2326 N N . GLY A 1 327 ? -15.034 12.706 -8.767 1.00 88.69 327 GLY A N 1
ATOM 2327 C CA . GLY A 1 327 ? -15.646 11.588 -9.497 1.00 88.69 327 GLY A CA 1
ATOM 2328 C C . GLY A 1 327 ? -14.877 10.262 -9.391 1.00 88.69 327 GLY A C 1
ATOM 2329 O O . GLY A 1 327 ? -15.376 9.218 -9.819 1.00 88.69 327 GLY A O 1
ATOM 2330 N N . GLY A 1 328 ? -13.681 10.283 -8.791 1.00 93.25 328 GLY A N 1
ATOM 2331 C CA . GLY A 1 328 ? -12.864 9.104 -8.543 1.00 93.25 328 GLY A CA 1
ATOM 2332 C C . GLY A 1 328 ? -13.504 8.164 -7.524 1.00 93.25 328 GLY A C 1
ATOM 2333 O O . GLY A 1 328 ? -14.140 8.592 -6.553 1.00 93.25 328 GLY A O 1
ATOM 2334 N N . LYS A 1 329 ? -13.330 6.861 -7.751 1.00 96.06 329 LYS A N 1
ATOM 2335 C CA . LYS A 1 329 ? -13.944 5.802 -6.944 1.00 96.06 329 LYS A CA 1
ATOM 2336 C C . LYS A 1 329 ? -12.943 4.704 -6.604 1.00 96.06 329 LYS A C 1
ATOM 2338 O O . LYS A 1 329 ? -12.175 4.259 -7.455 1.00 96.06 329 LYS A O 1
ATOM 2343 N N . GLY A 1 330 ? -12.986 4.238 -5.364 1.00 98.19 330 GLY A N 1
ATOM 2344 C CA . GLY A 1 330 ? -12.255 3.081 -4.867 1.00 98.19 330 GLY A CA 1
ATOM 2345 C C . GLY A 1 330 ? -13.201 2.147 -4.121 1.00 98.19 330 GLY A C 1
ATOM 2346 O O . GLY A 1 330 ? -13.920 2.603 -3.233 1.00 98.19 330 GLY A O 1
ATOM 2347 N N . TYR A 1 331 ? -13.191 0.863 -4.473 1.00 98.81 331 TYR A N 1
ATOM 2348 C CA . TYR A 1 331 ? -14.026 -0.163 -3.849 1.00 98.81 331 TYR A CA 1
ATOM 2349 C C . TYR A 1 331 ? -13.191 -1.355 -3.390 1.00 98.81 331 TYR A C 1
ATOM 2351 O O . TYR A 1 331 ? -12.502 -1.971 -4.199 1.00 98.81 331 TYR A O 1
ATOM 2359 N N . ILE A 1 332 ? -13.333 -1.739 -2.126 1.00 98.88 332 ILE A N 1
ATOM 2360 C CA . ILE A 1 332 ? -12.922 -3.060 -1.642 1.00 98.88 332 ILE A CA 1
ATOM 2361 C C . ILE A 1 332 ? -14.192 -3.878 -1.475 1.00 98.88 332 ILE A C 1
ATOM 2363 O O . ILE A 1 332 ? -15.070 -3.496 -0.708 1.00 98.88 332 ILE A O 1
ATOM 2367 N N . ASN A 1 333 ? -14.328 -4.956 -2.239 1.00 98.75 333 ASN A N 1
ATOM 2368 C CA . ASN A 1 333 ? -15.535 -5.779 -2.220 1.00 98.75 333 ASN A CA 1
ATOM 2369 C C . ASN A 1 333 ? -15.538 -6.804 -1.077 1.00 98.75 333 ASN A C 1
ATOM 2371 O O . ASN A 1 333 ? -16.619 -7.204 -0.642 1.00 98.75 333 ASN A O 1
ATOM 2375 N N . GLY A 1 334 ? -14.357 -7.219 -0.615 1.00 98.62 334 GLY A N 1
ATOM 2376 C CA . GLY A 1 334 ? -14.175 -8.000 0.604 1.00 98.62 334 GLY A CA 1
ATOM 2377 C C . GLY A 1 334 ? -13.972 -7.122 1.836 1.00 98.62 334 GLY A C 1
ATOM 2378 O O . GLY A 1 334 ? -14.373 -5.954 1.863 1.00 98.62 334 GLY A O 1
ATOM 2379 N N . ASP A 1 335 ? -13.347 -7.707 2.849 1.00 98.88 335 ASP A N 1
ATOM 2380 C CA . ASP A 1 335 ? -13.063 -7.066 4.128 1.00 98.88 335 ASP A CA 1
ATOM 2381 C C . ASP A 1 335 ? -11.710 -6.332 4.100 1.00 98.88 335 ASP A C 1
ATOM 2383 O O . ASP A 1 335 ? -10.807 -6.648 3.316 1.00 98.88 335 ASP A O 1
ATOM 2387 N N . SER A 1 336 ? -11.559 -5.332 4.972 1.00 98.81 336 SER A N 1
ATOM 2388 C CA . SER A 1 336 ? -10.264 -4.721 5.263 1.00 98.81 336 SER A CA 1
ATOM 2389 C C . SER A 1 336 ? -9.692 -5.252 6.577 1.00 98.81 336 SER A C 1
ATOM 2391 O O . SER A 1 336 ? -10.400 -5.391 7.578 1.00 98.81 336 SER A O 1
ATOM 2393 N N . HIS A 1 337 ? -8.389 -5.536 6.585 1.00 98.88 337 HIS A N 1
ATOM 2394 C CA . HIS A 1 337 ? -7.675 -6.054 7.751 1.00 98.88 337 HIS A CA 1
ATOM 2395 C C . HIS A 1 337 ? -6.415 -5.235 8.029 1.00 98.88 337 HIS A C 1
ATOM 2397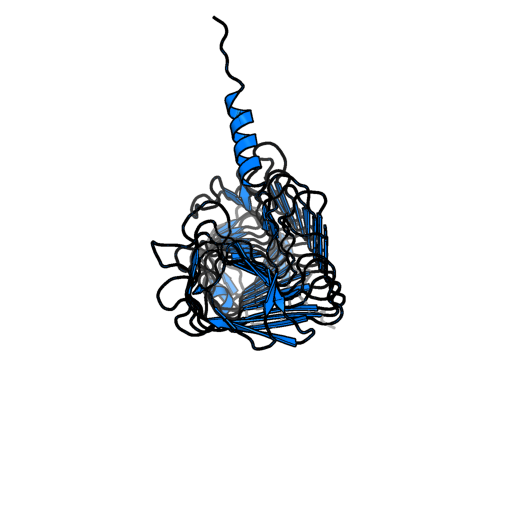 O O . HIS A 1 337 ? -5.570 -5.058 7.155 1.00 98.88 337 HIS A O 1
ATOM 2403 N N . ILE A 1 338 ? -6.246 -4.761 9.257 1.00 98.94 338 ILE A N 1
ATOM 2404 C CA . ILE A 1 338 ? -5.006 -4.140 9.722 1.00 98.94 338 ILE A CA 1
ATOM 2405 C C . ILE A 1 338 ? -4.542 -4.900 10.953 1.00 98.94 338 ILE A C 1
ATOM 2407 O O . ILE A 1 338 ? -5.200 -4.858 11.983 1.00 98.94 338 ILE A O 1
ATOM 2411 N N . ILE A 1 339 ? -3.400 -5.570 10.852 1.00 98.88 339 ILE A N 1
ATOM 2412 C CA . ILE A 1 339 ? -2.844 -6.415 11.906 1.00 98.88 339 ILE A CA 1
ATOM 2413 C C . ILE A 1 339 ? -1.518 -5.810 12.356 1.00 98.88 339 ILE A C 1
ATOM 2415 O O . ILE A 1 339 ? -0.589 -5.662 11.561 1.00 98.88 339 ILE A O 1
ATOM 2419 N N . ILE A 1 340 ? -1.415 -5.459 13.634 1.00 98.88 340 ILE A N 1
ATOM 2420 C CA . ILE A 1 340 ? -0.247 -4.803 14.219 1.00 98.88 340 ILE A CA 1
ATOM 2421 C C . ILE A 1 340 ? 0.295 -5.686 15.341 1.00 98.88 340 ILE A C 1
ATOM 2423 O O . ILE A 1 340 ? -0.339 -5.846 16.383 1.00 98.88 340 ILE A O 1
ATOM 2427 N N . THR A 1 341 ? 1.487 -6.249 15.136 1.00 98.62 341 THR A N 1
ATOM 2428 C CA . THR A 1 341 ? 2.129 -7.181 16.084 1.00 98.62 341 THR A CA 1
ATOM 2429 C C . THR A 1 341 ? 3.453 -6.655 16.647 1.00 98.62 341 THR A C 1
ATOM 2431 O O . THR A 1 341 ? 3.996 -7.236 17.586 1.00 98.62 341 THR A O 1
ATOM 2434 N N . GLY A 1 342 ? 4.009 -5.579 16.081 1.00 97.69 342 GLY A N 1
ATOM 2435 C CA . GLY A 1 342 ? 5.310 -5.032 16.479 1.00 97.69 342 GLY A CA 1
ATOM 2436 C C . GLY A 1 342 ? 5.710 -3.786 15.690 1.00 97.69 342 GLY A C 1
ATOM 2437 O O . GLY A 1 342 ? 4.999 -3.376 14.782 1.00 97.69 342 GLY A O 1
ATOM 2438 N N . GLY A 1 343 ? 6.857 -3.189 16.025 1.00 97.06 343 GLY A N 1
ATOM 2439 C CA . GLY A 1 343 ? 7.386 -1.974 15.388 1.00 97.06 343 GLY A CA 1
ATOM 2440 C C . GLY A 1 343 ? 7.163 -0.702 16.218 1.00 97.06 343 GLY A C 1
ATOM 2441 O O . GLY A 1 343 ? 7.086 -0.786 17.443 1.00 97.06 343 GLY A O 1
ATOM 2442 N N . SER A 1 344 ? 7.126 0.479 15.583 1.00 97.25 344 SER A N 1
ATOM 2443 C CA . SER A 1 344 ? 6.946 1.778 16.269 1.00 97.25 344 SER A CA 1
ATOM 2444 C C . SER A 1 344 ? 6.436 2.910 15.365 1.00 97.25 344 SER A C 1
ATOM 2446 O O . SER A 1 344 ? 6.554 2.858 14.142 1.00 97.25 344 SER A O 1
ATOM 2448 N N . GLY A 1 345 ? 5.911 3.975 15.980 1.00 96.44 345 GLY A N 1
ATOM 2449 C CA . GLY A 1 345 ? 5.667 5.265 15.325 1.00 96.44 345 GLY A CA 1
ATOM 2450 C C . GLY A 1 345 ? 4.291 5.455 14.681 1.00 96.44 345 GLY A C 1
ATOM 2451 O O . GLY A 1 345 ? 4.008 6.553 14.203 1.00 96.44 345 GLY A O 1
ATOM 2452 N N . ILE A 1 346 ? 3.403 4.455 14.712 1.00 97.62 346 ILE A N 1
ATOM 2453 C CA . ILE A 1 346 ? 2.056 4.556 14.131 1.00 97.62 346 ILE A CA 1
ATOM 2454 C C . ILE A 1 346 ? 1.241 5.612 14.892 1.00 97.62 346 ILE A C 1
ATOM 2456 O O . ILE A 1 346 ? 1.054 5.537 16.112 1.00 97.62 346 ILE A O 1
ATOM 2460 N N . LYS A 1 347 ? 0.731 6.612 14.168 1.00 95.44 347 LYS A N 1
ATOM 2461 C CA . LYS A 1 347 ? -0.097 7.685 14.743 1.00 95.44 347 LYS A CA 1
ATOM 2462 C C . LYS A 1 347 ? -1.572 7.492 14.448 1.00 95.44 347 LYS A C 1
ATOM 2464 O O . LYS A 1 347 ? -2.396 7.803 15.303 1.00 95.44 347 LYS A O 1
ATOM 2469 N N . TYR A 1 348 ? -1.906 6.988 13.264 1.00 95.56 348 TYR A N 1
ATOM 2470 C CA . TYR A 1 348 ? -3.294 6.852 12.847 1.00 95.56 348 TYR A CA 1
ATOM 2471 C C . TYR A 1 348 ? -3.549 5.518 12.162 1.00 95.56 348 TYR A C 1
ATOM 2473 O O . TYR A 1 348 ? -2.779 5.104 11.294 1.00 95.56 348 TYR A O 1
ATOM 2481 N N . VAL A 1 349 ? -4.667 4.899 12.517 1.00 98.31 349 VAL A N 1
ATOM 2482 C CA . VAL A 1 349 ? -5.158 3.667 11.907 1.00 98.31 349 VAL A CA 1
ATOM 2483 C C . VAL A 1 349 ? -6.604 3.889 11.486 1.00 98.31 349 VAL A C 1
ATOM 2485 O O . VAL A 1 349 ? -7.415 4.330 12.298 1.00 98.31 349 VAL A O 1
ATOM 2488 N N . PHE A 1 350 ? -6.911 3.605 10.224 1.00 98.00 350 PHE A N 1
ATOM 2489 C CA . PHE A 1 350 ? -8.243 3.733 9.642 1.00 98.00 350 PHE A CA 1
ATOM 2490 C C . PHE A 1 350 ? -8.640 2.405 9.002 1.00 98.00 350 PHE A C 1
ATOM 2492 O O . PHE A 1 350 ? -7.961 1.940 8.087 1.00 98.00 350 PHE A O 1
ATOM 2499 N N . GLY A 1 351 ? -9.736 1.802 9.456 1.00 98.19 351 GLY A N 1
ATOM 2500 C CA . GLY A 1 351 ? -10.262 0.570 8.864 1.00 98.19 351 GLY A CA 1
ATOM 2501 C C . GLY A 1 351 ? -10.778 0.790 7.439 1.00 98.19 351 GLY A C 1
ATOM 2502 O O . GLY A 1 351 ? -10.648 -0.086 6.585 1.00 98.19 351 GLY A O 1
ATOM 2503 N N . GLY A 1 352 ? -11.295 1.986 7.149 1.00 97.62 352 GLY A N 1
ATOM 2504 C CA . GLY A 1 352 ? -11.676 2.421 5.806 1.00 97.62 352 GLY A CA 1
ATOM 2505 C C . GLY A 1 352 ? -10.530 3.062 5.013 1.00 97.62 352 GLY A C 1
ATOM 2506 O O . GLY A 1 352 ? -9.352 2.997 5.371 1.00 97.62 352 GLY A O 1
ATOM 2507 N N . GLY A 1 353 ? -10.877 3.706 3.898 1.00 96.69 353 GLY A N 1
ATOM 2508 C CA . GLY A 1 353 ? -9.921 4.483 3.102 1.00 96.69 353 GLY A CA 1
ATOM 2509 C C . GLY A 1 353 ? -10.025 5.985 3.334 1.00 96.69 353 GLY A C 1
ATOM 2510 O O . GLY A 1 353 ? -10.521 6.442 4.365 1.00 96.69 353 GLY A O 1
ATOM 2511 N N . MET A 1 354 ? -9.547 6.759 2.364 1.00 94.44 354 MET A N 1
ATOM 2512 C CA . MET A 1 354 ? -9.520 8.215 2.409 1.00 94.44 354 MET A CA 1
ATOM 2513 C C . MET A 1 354 ? -10.168 8.824 1.163 1.00 94.44 354 MET A C 1
ATOM 2515 O O . MET A 1 354 ? -9.796 8.468 0.049 1.00 94.44 354 MET A O 1
ATOM 2519 N N . ALA A 1 355 ? -11.083 9.780 1.351 1.00 92.94 355 ALA A N 1
ATOM 2520 C CA . ALA A 1 355 ? -11.728 10.533 0.271 1.00 92.94 355 ALA A CA 1
ATOM 2521 C C . ALA A 1 355 ? -11.580 12.047 0.487 1.00 92.94 355 ALA A C 1
ATOM 2523 O O . ALA A 1 355 ? -12.025 12.573 1.508 1.00 92.94 355 ALA A O 1
ATOM 2524 N N . TRP A 1 356 ? -10.938 12.764 -0.443 1.00 81.88 356 TRP A N 1
ATOM 2525 C CA . TRP A 1 356 ? -10.485 14.137 -0.178 1.00 81.88 356 TRP A CA 1
ATOM 2526 C C . TRP A 1 356 ? -11.105 15.235 -1.048 1.00 81.88 356 TRP A C 1
ATOM 2528 O O . TRP A 1 356 ? -11.863 16.067 -0.550 1.00 81.88 356 TRP A O 1
ATOM 2538 N N . ASN A 1 357 ? -10.745 15.333 -2.325 1.00 74.50 357 ASN A N 1
ATOM 2539 C CA . ASN A 1 357 ? -11.063 16.522 -3.109 1.00 74.50 357 ASN A CA 1
ATOM 2540 C C . ASN A 1 357 ? -12.366 16.330 -3.908 1.00 74.50 357 ASN A C 1
ATOM 2542 O O . ASN A 1 357 ? -12.505 15.417 -4.713 1.00 74.50 357 ASN A O 1
ATOM 2546 N N . CYS A 1 358 ? -13.356 17.170 -3.588 1.00 64.38 358 CYS A N 1
ATOM 2547 C CA . CYS A 1 358 ? -14.738 17.025 -4.038 1.00 64.38 358 CYS A CA 1
ATOM 2548 C C . CYS A 1 358 ? -15.497 18.371 -3.994 1.00 64.38 358 CYS A C 1
ATOM 2550 O O . CYS A 1 358 ? -16.211 18.647 -3.022 1.00 64.38 358 CYS A O 1
ATOM 2552 N N . PRO A 1 359 ? -15.309 19.264 -4.982 1.00 67.19 359 PRO A N 1
ATOM 2553 C CA . PRO A 1 359 ? -16.053 20.519 -5.049 1.00 67.19 359 PRO A CA 1
ATOM 2554 C C . PRO A 1 359 ? -17.450 20.367 -5.674 1.00 67.19 359 PRO A C 1
ATOM 2556 O O . PRO A 1 359 ? -18.331 21.144 -5.313 1.00 67.19 359 PRO A O 1
ATOM 2559 N N . THR A 1 360 ? -17.661 19.409 -6.591 1.00 67.69 360 THR A N 1
ATOM 2560 C CA . THR A 1 360 ? -18.906 19.333 -7.386 1.00 67.69 360 THR A CA 1
ATOM 2561 C C . THR A 1 360 ? -19.499 17.935 -7.619 1.00 67.69 360 THR A C 1
ATOM 2563 O O . THR A 1 360 ? -20.698 17.851 -7.879 1.00 67.69 360 THR A O 1
ATOM 2566 N N . SER A 1 361 ? -18.740 16.842 -7.501 1.00 74.06 361 SER A N 1
ATOM 2567 C CA . SER A 1 361 ? -19.233 15.468 -7.688 1.00 74.06 361 SER A CA 1
ATOM 2568 C C . SER A 1 361 ? -18.507 14.471 -6.792 1.00 74.06 361 SER A C 1
ATOM 2570 O O . SER A 1 361 ? -17.374 14.720 -6.397 1.00 74.06 361 SER A O 1
ATOM 2572 N N . GLU A 1 362 ? -19.182 13.370 -6.452 1.00 86.50 362 GLU A N 1
ATOM 2573 C CA . GLU A 1 362 ? -18.766 12.465 -5.378 1.00 86.50 362 GLU A CA 1
ATOM 2574 C C . GLU A 1 362 ? -17.372 11.860 -5.567 1.00 86.50 362 GLU A C 1
ATOM 2576 O O . GLU A 1 362 ? -17.035 11.346 -6.634 1.00 86.50 362 GLU A O 1
ATOM 2581 N N . THR A 1 363 ? -16.608 11.844 -4.477 1.00 91.19 363 THR A N 1
ATOM 2582 C CA . THR A 1 363 ? -15.309 11.169 -4.373 1.00 91.19 363 THR A CA 1
ATOM 2583 C C . THR A 1 363 ? -15.445 10.062 -3.341 1.00 91.19 363 THR A C 1
ATOM 2585 O O . THR A 1 363 ? -15.806 10.344 -2.197 1.00 91.19 363 THR A O 1
ATOM 2588 N N . GLN A 1 364 ? -15.188 8.811 -3.726 1.00 95.31 364 GLN A N 1
ATOM 2589 C CA . GLN A 1 364 ? -15.567 7.654 -2.908 1.00 95.31 364 GLN A CA 1
ATOM 2590 C C . GLN A 1 364 ? -14.403 6.703 -2.640 1.00 95.31 364 GLN A C 1
ATOM 2592 O O . GLN A 1 364 ? -13.763 6.238 -3.575 1.00 95.31 364 GLN A O 1
ATOM 2597 N N . SER A 1 365 ? -14.210 6.325 -1.379 1.00 97.19 365 SER A N 1
ATOM 2598 C CA . SER A 1 365 ? -13.404 5.177 -0.965 1.00 97.19 365 SER A CA 1
ATOM 2599 C C . SER A 1 365 ? -14.226 4.282 -0.040 1.00 97.19 365 SER A C 1
ATOM 2601 O O . SER A 1 365 ? -14.307 4.541 1.160 1.00 97.19 365 SER A O 1
ATOM 2603 N N . VAL A 1 366 ? -14.798 3.211 -0.578 1.00 98.44 366 VAL A N 1
ATOM 2604 C CA . VAL A 1 366 ? -15.763 2.366 0.134 1.00 98.44 366 VAL A CA 1
ATOM 2605 C C . VAL A 1 366 ? -15.213 0.957 0.334 1.00 98.44 366 VAL A C 1
ATOM 2607 O O . VAL A 1 366 ? -14.766 0.312 -0.614 1.00 98.44 366 VAL A O 1
ATOM 2610 N N . VAL A 1 367 ? -15.283 0.472 1.570 1.00 98.81 367 VAL A N 1
ATOM 2611 C CA . VAL A 1 367 ? -15.114 -0.942 1.916 1.00 98.81 367 VAL A CA 1
ATOM 2612 C C . VAL A 1 367 ? -16.508 -1.547 2.028 1.00 98.81 367 VAL A C 1
ATOM 2614 O O . VAL A 1 367 ? -17.272 -1.183 2.914 1.00 98.81 367 VAL A O 1
ATOM 2617 N N . ARG A 1 368 ? -16.870 -2.436 1.103 1.00 98.62 368 ARG A N 1
ATOM 2618 C CA . ARG A 1 368 ? -18.182 -3.103 1.084 1.00 98.62 368 ARG A CA 1
ATOM 2619 C C . ARG A 1 368 ? -18.269 -4.256 2.080 1.00 98.62 368 ARG A C 1
ATOM 2621 O O . ARG A 1 368 ? -19.360 -4.682 2.456 1.00 98.62 368 ARG A O 1
ATOM 2628 N N . GLY A 1 369 ? -17.123 -4.808 2.466 1.00 98.38 369 GLY A N 1
ATOM 2629 C CA . GLY A 1 369 ? -17.004 -5.715 3.596 1.00 98.38 369 GLY A CA 1
ATOM 2630 C C . GLY A 1 369 ? -16.982 -4.986 4.937 1.00 98.38 369 GLY A C 1
ATOM 2631 O O . GLY A 1 369 ? -17.400 -3.832 5.057 1.00 98.38 369 GLY A O 1
ATOM 2632 N N . GLY A 1 370 ? -16.528 -5.703 5.958 1.00 98.50 370 GLY A N 1
ATOM 2633 C CA . GLY A 1 370 ? -16.235 -5.150 7.272 1.00 98.50 370 GLY A CA 1
ATOM 2634 C C . GLY A 1 370 ? -14.806 -4.629 7.376 1.00 98.50 370 GLY A C 1
ATOM 2635 O O . GLY A 1 370 ? -13.968 -4.895 6.513 1.00 98.50 370 GLY A O 1
ATOM 2636 N N . SER A 1 371 ? -14.526 -3.902 8.454 1.00 98.75 371 SER A N 1
ATOM 2637 C CA . SER A 1 371 ? -13.168 -3.490 8.812 1.00 98.75 371 SER A CA 1
ATOM 2638 C C . SER A 1 371 ? -12.711 -4.175 10.095 1.00 98.75 371 SER A C 1
ATOM 2640 O O . SER A 1 371 ? -13.446 -4.242 11.076 1.00 98.75 371 SER A O 1
ATOM 2642 N N . ASN A 1 372 ? -11.487 -4.693 10.101 1.00 98.81 372 ASN A N 1
ATOM 2643 C CA . ASN A 1 372 ? -10.921 -5.427 11.229 1.00 98.81 372 ASN A CA 1
ATOM 2644 C C . ASN A 1 372 ? -9.542 -4.856 11.559 1.00 98.81 372 ASN A C 1
ATOM 2646 O O . ASN A 1 372 ? -8.643 -4.869 10.718 1.00 98.81 372 ASN A O 1
ATOM 2650 N N . ILE A 1 373 ? -9.378 -4.325 12.767 1.00 98.94 373 ILE A N 1
ATOM 2651 C CA . ILE A 1 373 ? -8.121 -3.752 13.249 1.00 98.94 373 ILE A CA 1
ATOM 2652 C C . ILE A 1 373 ? -7.673 -4.544 14.472 1.00 98.94 373 ILE A C 1
ATOM 2654 O O . ILE A 1 373 ? -8.280 -4.436 15.533 1.00 98.94 373 ILE A O 1
ATOM 2658 N N . ASP A 1 374 ? -6.585 -5.291 14.345 1.00 98.88 374 ASP A N 1
ATOM 2659 C CA . ASP A 1 374 ? -6.059 -6.159 15.390 1.00 98.88 374 ASP A CA 1
ATOM 2660 C C . ASP A 1 374 ? -4.733 -5.615 15.934 1.00 98.88 374 ASP A C 1
ATOM 2662 O O . ASP A 1 374 ? -3.730 -5.523 15.223 1.00 98.88 374 ASP A O 1
ATOM 2666 N N . ILE A 1 375 ? -4.717 -5.282 17.224 1.00 98.88 375 ILE A N 1
ATOM 2667 C CA . ILE A 1 375 ? -3.523 -4.917 17.989 1.00 98.88 375 ILE A CA 1
ATOM 2668 C C . ILE A 1 375 ? -3.147 -6.110 18.865 1.00 98.88 375 ILE A C 1
ATOM 2670 O O . ILE A 1 375 ? -3.868 -6.466 19.802 1.00 98.88 375 ILE A O 1
ATOM 2674 N N . VAL A 1 376 ? -2.021 -6.746 18.549 1.00 98.69 376 VAL A N 1
ATOM 2675 C CA . VAL A 1 376 ? -1.663 -8.057 19.099 1.00 98.69 376 VAL A CA 1
ATOM 2676 C C . VAL A 1 376 ? -0.396 -7.975 19.939 1.00 98.69 376 VAL A C 1
ATOM 2678 O O . VAL A 1 376 ? 0.693 -7.670 19.444 1.00 98.69 376 VAL A O 1
ATOM 2681 N N . GLY A 1 377 ? -0.535 -8.316 21.217 1.00 98.50 377 GLY A N 1
ATOM 2682 C CA . GLY A 1 377 ? 0.550 -8.325 22.186 1.00 98.50 377 GLY A CA 1
ATOM 2683 C C . GLY A 1 377 ? 1.072 -6.929 22.528 1.00 98.50 377 GLY A C 1
ATOM 2684 O O . GLY A 1 377 ? 0.835 -5.938 21.833 1.00 98.50 377 GLY A O 1
ATOM 2685 N N . ASP A 1 378 ? 1.870 -6.843 23.590 1.00 98.38 378 ASP A N 1
ATOM 2686 C CA . ASP A 1 378 ? 2.509 -5.576 23.968 1.00 98.38 378 ASP A CA 1
ATOM 2687 C C . ASP A 1 378 ? 3.459 -5.040 22.885 1.00 98.38 378 ASP A C 1
ATOM 2689 O O . ASP A 1 378 ? 3.745 -3.842 22.866 1.00 98.38 378 ASP A O 1
ATOM 2693 N N . GLY A 1 379 ? 3.946 -5.903 21.986 1.00 97.94 379 GLY A N 1
ATOM 2694 C CA . GLY A 1 379 ? 4.678 -5.506 20.782 1.00 97.94 379 GLY A CA 1
ATOM 2695 C C . GLY A 1 379 ? 3.808 -4.683 19.833 1.00 97.94 379 GLY A C 1
ATOM 2696 O O . GLY A 1 379 ? 4.204 -3.580 19.460 1.00 97.94 379 GLY A O 1
ATOM 2697 N N . GLY A 1 380 ? 2.603 -5.169 19.514 1.00 98.31 380 GLY A N 1
ATOM 2698 C CA . GLY A 1 380 ? 1.644 -4.451 18.680 1.00 98.31 380 GLY A CA 1
ATOM 2699 C C . GLY A 1 380 ? 1.188 -3.142 19.316 1.00 98.31 380 GLY A C 1
ATOM 2700 O O . GLY A 1 380 ? 1.173 -2.106 18.656 1.00 98.31 380 GLY A O 1
ATOM 2701 N N . LEU A 1 381 ? 0.919 -3.145 20.625 1.00 98.44 381 LEU A N 1
ATOM 2702 C CA . LEU A 1 381 ? 0.570 -1.916 21.340 1.00 98.44 381 LEU A CA 1
ATOM 2703 C C . LEU A 1 381 ? 1.717 -0.892 21.335 1.00 98.44 381 LEU A C 1
ATOM 2705 O O . LEU A 1 381 ? 1.475 0.294 21.135 1.00 98.44 381 LEU A O 1
ATOM 2709 N N . SER A 1 382 ? 2.965 -1.341 21.512 1.00 97.44 382 SER A N 1
ATOM 2710 C CA . SER A 1 382 ? 4.145 -0.458 21.491 1.00 97.44 382 SER A CA 1
ATOM 2711 C C . SER A 1 382 ? 4.437 0.112 20.095 1.00 97.44 382 SER A C 1
ATOM 2713 O O . SER A 1 382 ? 5.183 1.086 19.982 1.00 97.44 382 SER A O 1
ATOM 2715 N N . ALA A 1 383 ? 3.840 -0.460 19.042 1.00 98.12 383 ALA A N 1
ATOM 2716 C CA . ALA A 1 383 ? 3.924 0.086 17.693 1.00 98.12 383 ALA A CA 1
ATOM 2717 C C . ALA A 1 383 ? 3.160 1.409 17.543 1.00 98.12 383 ALA A C 1
ATOM 2719 O O . ALA A 1 383 ? 3.508 2.247 16.704 1.00 98.12 383 ALA A O 1
ATOM 2720 N N . LEU A 1 384 ? 2.135 1.608 18.373 1.00 98.12 384 LEU A N 1
ATOM 2721 C CA . LEU A 1 384 ? 1.328 2.815 18.414 1.00 98.12 384 LEU A CA 1
ATOM 2722 C C . LEU A 1 384 ? 2.020 3.906 19.242 1.00 98.12 384 LEU A C 1
ATOM 2724 O O . LEU A 1 384 ? 2.608 3.660 20.293 1.00 98.12 384 LEU A O 1
ATOM 2728 N N . THR A 1 385 ? 1.906 5.153 18.797 1.00 95.44 385 THR A N 1
ATOM 2729 C CA . THR A 1 385 ? 2.284 6.317 19.614 1.00 95.44 385 THR A CA 1
ATOM 2730 C C . THR A 1 385 ? 1.299 6.519 20.774 1.00 95.44 385 THR A C 1
ATOM 2732 O O . THR A 1 385 ? 0.139 6.109 20.689 1.00 95.44 385 THR A O 1
ATOM 2735 N N . GLU A 1 386 ? 1.739 7.184 21.853 1.00 91.94 386 GLU A N 1
ATOM 2736 C CA . GLU A 1 386 ? 0.927 7.383 23.072 1.00 91.94 386 GLU A CA 1
ATOM 2737 C C . GLU A 1 386 ? -0.445 8.014 22.777 1.00 91.94 386 GLU A C 1
ATOM 2739 O O . GLU A 1 386 ? -1.453 7.566 23.315 1.00 91.94 386 GLU A O 1
ATOM 2744 N N . ASN A 1 387 ? -0.484 8.988 21.860 1.00 90.00 387 ASN A N 1
ATOM 2745 C CA . ASN A 1 387 ? -1.698 9.695 21.431 1.00 90.00 387 ASN A CA 1
ATOM 2746 C C . ASN A 1 387 ? -2.210 9.211 20.065 1.00 90.00 387 ASN A C 1
ATOM 2748 O O . ASN A 1 387 ? -2.764 9.994 19.288 1.00 90.00 387 ASN A O 1
ATOM 2752 N N . SER A 1 388 ? -1.957 7.945 19.734 1.00 94.94 388 SER A N 1
ATOM 2753 C CA . SER A 1 388 ? -2.457 7.344 18.497 1.00 94.94 388 SER A CA 1
ATOM 2754 C C . SER A 1 388 ? -3.982 7.399 18.425 1.00 94.94 388 SER A C 1
ATOM 2756 O O . SER A 1 388 ? -4.672 7.433 19.447 1.00 94.94 388 SER A O 1
ATOM 2758 N N . LYS A 1 389 ? -4.515 7.410 17.203 1.00 95.50 389 LYS A N 1
ATOM 2759 C CA . LYS A 1 389 ? -5.956 7.398 16.954 1.00 95.50 389 LYS A CA 1
ATOM 2760 C C . LYS A 1 389 ? -6.332 6.245 16.038 1.00 95.50 389 LYS A C 1
ATOM 2762 O O . LYS A 1 389 ? -5.775 6.110 14.949 1.00 95.50 389 LYS A O 1
ATOM 2767 N N . ILE A 1 390 ? -7.287 5.445 16.484 1.00 97.69 390 ILE A N 1
ATOM 2768 C CA . ILE A 1 390 ? -7.821 4.292 15.774 1.00 97.69 390 ILE A CA 1
ATOM 2769 C C . ILE A 1 390 ? -9.271 4.600 15.414 1.00 97.69 390 ILE A C 1
ATOM 2771 O O . ILE A 1 390 ? -10.084 4.901 16.286 1.00 97.69 390 ILE A O 1
ATOM 2775 N N . PHE A 1 391 ? -9.578 4.526 14.127 1.00 97.25 391 PHE A N 1
ATOM 2776 C CA . PHE A 1 391 ? -10.909 4.722 13.575 1.00 97.25 391 PHE A CA 1
ATOM 2777 C C . PHE A 1 391 ? -11.296 3.465 12.814 1.00 97.25 391 PHE A C 1
ATOM 2779 O O . PHE A 1 391 ? -10.603 3.054 11.884 1.00 97.25 391 PHE A O 1
ATOM 2786 N N . VAL A 1 392 ? -12.409 2.859 13.199 1.00 96.19 392 VAL A N 1
ATOM 2787 C CA . VAL A 1 392 ? -12.962 1.698 12.496 1.00 96.19 392 VAL A CA 1
ATOM 2788 C C . VAL A 1 392 ? -13.396 2.073 11.071 1.00 96.19 392 VAL A C 1
ATOM 2790 O O . VAL A 1 392 ? -13.272 1.269 10.143 1.00 96.19 392 VAL A O 1
ATOM 2793 N N . GLY A 1 393 ? -13.862 3.312 10.892 1.00 96.81 393 GLY A N 1
ATOM 2794 C CA . GLY A 1 393 ? -14.281 3.874 9.612 1.00 96.81 393 GLY A CA 1
ATOM 2795 C C . GLY A 1 393 ? -13.147 4.462 8.763 1.00 96.81 393 GLY A C 1
ATOM 2796 O O . GLY A 1 393 ? -11.957 4.214 8.974 1.00 96.81 393 GLY A O 1
ATOM 2797 N N . GLY A 1 394 ? -13.531 5.250 7.758 1.00 95.06 394 GLY A N 1
ATOM 2798 C CA . GLY A 1 394 ? -12.617 5.952 6.861 1.00 95.06 394 GLY A CA 1
ATOM 2799 C C . GLY A 1 394 ? -12.364 7.405 7.267 1.00 95.06 394 GLY A C 1
ATOM 2800 O O . GLY A 1 394 ? -12.895 7.921 8.253 1.00 95.06 394 GLY A O 1
ATOM 2801 N N . ARG A 1 395 ? -11.553 8.096 6.462 1.00 93.06 395 ARG A N 1
ATOM 2802 C CA . ARG A 1 395 ? -11.323 9.540 6.579 1.00 93.06 395 ARG A CA 1
ATOM 2803 C C . ARG A 1 395 ? -11.887 10.276 5.374 1.00 93.06 395 ARG A C 1
ATOM 2805 O O . ARG A 1 395 ? -11.506 9.979 4.244 1.00 93.06 395 ARG A O 1
ATOM 2812 N N . ARG A 1 396 ? -12.687 11.316 5.599 1.00 90.56 396 ARG A N 1
ATOM 2813 C CA . ARG A 1 396 ? -13.142 12.199 4.516 1.00 90.56 396 ARG A CA 1
ATOM 2814 C C . ARG A 1 396 ? -12.711 13.652 4.690 1.00 90.56 396 ARG A C 1
ATOM 2816 O O . ARG A 1 396 ? -12.302 14.075 5.769 1.00 90.56 396 ARG A O 1
ATOM 2823 N N . LYS A 1 397 ? -12.812 14.437 3.621 1.00 87.44 397 LYS A N 1
ATOM 2824 C CA . LYS A 1 397 ? -12.870 15.898 3.736 1.00 87.44 397 LYS A CA 1
ATOM 2825 C C . LYS A 1 397 ? -14.196 16.308 4.374 1.00 87.44 397 LYS A C 1
ATOM 2827 O O . LYS A 1 397 ? -15.208 15.663 4.117 1.00 87.44 397 LYS A O 1
ATOM 2832 N N . THR A 1 398 ? -14.210 17.405 5.128 1.00 80.31 398 THR A N 1
ATOM 2833 C CA . THR A 1 398 ? -15.425 18.062 5.644 1.00 80.31 398 THR A CA 1
ATOM 2834 C C . THR A 1 398 ? -16.277 18.632 4.492 1.00 80.31 398 THR A C 1
ATOM 2836 O O . THR A 1 398 ? -16.312 19.831 4.229 1.00 80.31 398 THR A O 1
ATOM 2839 N N . SER A 1 399 ? -16.895 17.751 3.711 1.00 69.31 399 SER A N 1
ATOM 2840 C CA . SER A 1 399 ? -17.788 18.028 2.586 1.00 69.31 399 SER A CA 1
ATOM 2841 C C . SER A 1 399 ? -18.749 16.852 2.454 1.00 69.31 399 SER A C 1
ATOM 2843 O O . SER A 1 399 ? -18.332 15.702 2.572 1.00 69.31 399 SER A O 1
ATOM 2845 N N . THR A 1 400 ? -20.021 17.124 2.171 1.00 66.62 400 THR A N 1
ATOM 2846 C CA . THR A 1 400 ? -21.073 16.097 2.084 1.00 66.62 400 THR A CA 1
ATOM 2847 C C . THR A 1 400 ? -20.907 15.143 0.902 1.00 66.62 400 THR A C 1
ATOM 2849 O O . THR A 1 400 ? -21.542 14.098 0.876 1.00 66.62 400 THR A O 1
ATOM 2852 N N . SER A 1 401 ? -20.068 15.480 -0.077 1.00 84.81 401 SER A N 1
ATOM 2853 C CA . SER A 1 401 ? -19.882 14.676 -1.290 1.00 84.81 401 SER A CA 1
ATOM 2854 C C . SER A 1 401 ? -18.626 13.786 -1.257 1.00 84.81 401 SER A C 1
ATOM 2856 O O . SER A 1 401 ? -18.418 12.988 -2.168 1.00 84.81 401 SER A O 1
ATOM 2858 N N . ALA A 1 402 ? -17.789 13.885 -0.216 1.00 90.50 402 ALA A N 1
ATOM 2859 C CA . ALA A 1 402 ? -16.695 12.941 0.007 1.00 90.50 402 ALA A CA 1
ATOM 2860 C C . ALA A 1 402 ? -17.188 11.769 0.869 1.00 90.50 402 ALA A C 1
ATOM 2862 O O . ALA A 1 402 ? -17.692 11.974 1.973 1.00 90.50 402 ALA A O 1
ATOM 2863 N N . ILE A 1 403 ? -17.015 10.541 0.383 1.00 93.31 403 ILE A N 1
ATOM 2864 C CA . ILE A 1 403 ? -17.485 9.322 1.049 1.00 93.31 403 ILE A CA 1
ATOM 2865 C C . ILE A 1 403 ? -16.284 8.430 1.331 1.00 93.31 403 ILE A C 1
ATOM 2867 O O . ILE A 1 403 ? -15.598 7.984 0.414 1.00 93.31 403 ILE A O 1
ATOM 2871 N N . ALA A 1 404 ? -16.040 8.149 2.604 1.00 95.12 404 ALA A N 1
ATOM 2872 C CA . ALA A 1 404 ? -15.069 7.149 3.027 1.00 95.12 404 ALA A CA 1
ATOM 2873 C C . ALA A 1 404 ? -15.749 6.229 4.039 1.00 95.12 404 ALA A C 1
ATOM 2875 O O . ALA A 1 404 ? -15.898 6.624 5.190 1.00 95.12 404 ALA A O 1
ATOM 2876 N N . SER A 1 405 ? -16.248 5.072 3.613 1.00 96.12 405 SER A N 1
ATOM 2877 C CA . SER A 1 405 ? -17.165 4.264 4.427 1.00 96.12 405 SER A CA 1
ATOM 2878 C C . SER A 1 405 ? -16.801 2.783 4.481 1.00 96.12 405 SER A C 1
ATOM 2880 O O . SER A 1 405 ? -16.043 2.280 3.649 1.00 96.12 405 SER A O 1
ATOM 2882 N N . VAL A 1 406 ? -17.361 2.110 5.485 1.00 98.50 406 VAL A N 1
ATOM 2883 C CA . VAL A 1 406 ? -17.383 0.661 5.683 1.00 98.50 406 VAL A CA 1
ATOM 2884 C C . VAL A 1 406 ? -18.855 0.245 5.744 1.00 98.50 406 VAL A C 1
ATOM 2886 O O . VAL A 1 406 ? -19.610 0.739 6.581 1.00 98.50 406 VAL A O 1
ATOM 2889 N N . GLU A 1 407 ? -19.296 -0.607 4.822 1.00 98.19 407 GLU A N 1
ATOM 2890 C CA . GLU A 1 407 ? -20.722 -0.936 4.656 1.00 98.19 407 GLU A CA 1
ATOM 2891 C C . GLU A 1 407 ? -21.203 -2.044 5.603 1.00 98.19 407 GLU A C 1
ATOM 2893 O O . GLU A 1 407 ? -22.408 -2.210 5.794 1.00 98.19 407 GLU A O 1
ATOM 2898 N N . LYS A 1 408 ? -20.288 -2.808 6.209 1.00 98.12 408 LYS A N 1
ATOM 2899 C CA . LYS A 1 408 ? -20.619 -3.804 7.238 1.00 98.12 408 LYS A CA 1
ATOM 2900 C C . LYS A 1 408 ? -20.077 -3.391 8.603 1.00 98.12 408 LYS A C 1
ATOM 2902 O O . LYS A 1 408 ? -19.741 -2.234 8.837 1.00 98.12 408 LYS A O 1
ATOM 2907 N N . ASN A 1 409 ? -20.045 -4.356 9.516 1.00 98.06 409 ASN A N 1
ATOM 2908 C CA . ASN A 1 409 ? -19.513 -4.191 10.856 1.00 98.06 409 ASN A CA 1
ATOM 2909 C C . ASN A 1 409 ? -18.041 -3.807 10.814 1.00 98.06 409 ASN A C 1
ATOM 2911 O O . ASN A 1 409 ? -17.297 -4.208 9.915 1.00 98.06 409 ASN A O 1
ATOM 2915 N N . GLY A 1 410 ? -17.616 -3.113 11.853 1.00 98.31 410 GLY A N 1
ATOM 2916 C CA . GLY A 1 410 ? -16.224 -2.795 12.043 1.00 98.31 410 GLY A CA 1
ATOM 2917 C C . GLY A 1 410 ? -15.763 -3.132 13.455 1.00 98.31 410 GLY A C 1
ATOM 2918 O O . GLY A 1 410 ? -16.508 -2.992 14.422 1.00 98.31 410 GLY A O 1
ATOM 2919 N N . THR A 1 411 ? -14.548 -3.656 13.569 1.00 98.56 411 THR A N 1
ATOM 2920 C CA . THR A 1 411 ? -14.032 -4.243 14.807 1.00 98.56 411 THR A CA 1
ATOM 2921 C C . THR A 1 411 ? -12.625 -3.744 15.101 1.00 98.56 411 THR A C 1
ATOM 2923 O O . THR A 1 411 ? -11.763 -3.742 14.222 1.00 98.56 411 THR A O 1
ATOM 2926 N N . VAL A 1 412 ? -12.382 -3.356 16.354 1.00 98.75 412 VAL A N 1
ATOM 2927 C CA . VAL A 1 412 ? -11.033 -3.163 16.905 1.00 98.75 412 VAL A CA 1
ATOM 2928 C C . VAL A 1 412 ? -10.805 -4.216 17.977 1.00 98.75 412 VAL A C 1
ATOM 2930 O O . VAL A 1 412 ? -11.550 -4.267 18.953 1.00 98.75 412 VAL A O 1
ATOM 2933 N N . THR A 1 413 ? -9.758 -5.016 17.826 1.00 98.75 413 THR A N 1
ATOM 2934 C CA . THR A 1 413 ? -9.370 -6.052 18.781 1.00 98.75 413 THR A CA 1
ATOM 2935 C C . THR A 1 413 ? -8.053 -5.681 19.442 1.00 98.75 413 THR A C 1
ATOM 2937 O O . THR A 1 413 ? -7.037 -5.512 18.772 1.00 98.75 413 THR A O 1
ATOM 2940 N N . PHE A 1 414 ? -8.039 -5.625 20.769 1.00 98.62 414 PHE A N 1
ATOM 2941 C CA . PHE A 1 414 ? -6.810 -5.680 21.554 1.00 98.62 414 PHE A CA 1
ATOM 2942 C C . PHE A 1 414 ? -6.668 -7.087 22.114 1.00 98.62 414 PHE A C 1
ATOM 2944 O O . PHE A 1 414 ? -7.557 -7.548 22.829 1.00 98.62 414 PHE A O 1
ATOM 2951 N N . SER A 1 415 ? -5.561 -7.760 21.800 1.00 97.88 415 SER A N 1
ATOM 2952 C CA . SER A 1 415 ? -5.314 -9.127 22.259 1.00 97.88 415 SER A CA 1
ATOM 2953 C C . SER A 1 415 ? -3.992 -9.263 23.010 1.00 97.88 415 SER A C 1
ATOM 2955 O O . SER A 1 415 ? -2.963 -8.755 22.565 1.00 97.88 415 SER A O 1
ATOM 2957 N N . ASN A 1 416 ? -3.998 -9.979 24.138 1.00 97.06 416 ASN A N 1
ATOM 2958 C CA . ASN A 1 416 ? -2.805 -10.312 24.930 1.00 97.06 416 ASN A CA 1
ATOM 2959 C C . ASN A 1 416 ? -1.986 -9.082 25.380 1.00 97.06 416 ASN A C 1
ATOM 2961 O O . ASN A 1 416 ? -0.760 -9.053 25.253 1.00 97.06 416 ASN A O 1
ATOM 2965 N N . ILE A 1 417 ? -2.669 -8.053 25.883 1.00 97.50 417 ILE A N 1
ATOM 2966 C CA . ILE A 1 417 ? -2.067 -6.777 26.293 1.00 97.50 417 ILE A CA 1
ATOM 2967 C C . ILE A 1 417 ? -1.908 -6.714 27.810 1.00 97.50 417 ILE A C 1
ATOM 2969 O O . ILE A 1 417 ? -2.858 -7.002 28.535 1.00 97.50 417 ILE A O 1
ATOM 2973 N N . THR A 1 418 ? -0.748 -6.256 28.288 1.00 96.88 418 THR A N 1
ATOM 2974 C CA . THR A 1 418 ? -0.508 -5.981 29.719 1.00 96.88 418 THR A CA 1
ATOM 2975 C C . THR A 1 418 ? -0.163 -4.518 30.011 1.00 96.88 418 THR A C 1
ATOM 2977 O O . THR A 1 418 ? -0.154 -4.080 31.163 1.00 96.88 418 THR A O 1
ATOM 2980 N N . LYS A 1 419 ? 0.112 -3.723 28.971 1.00 96.62 419 LYS A N 1
ATOM 2981 C CA . LYS A 1 419 ? 0.464 -2.303 29.100 1.00 96.62 419 LYS A CA 1
ATOM 2982 C C . LYS A 1 419 ? -0.736 -1.376 28.916 1.00 96.62 419 LYS A C 1
ATOM 2984 O O . LYS A 1 419 ? -1.680 -1.674 28.194 1.00 96.62 419 LYS A O 1
ATOM 2989 N N . ALA A 1 420 ? -0.652 -0.209 29.550 1.00 96.31 420 ALA A N 1
ATOM 2990 C CA . ALA A 1 420 ? -1.663 0.835 29.444 1.00 96.31 420 ALA A CA 1
ATOM 2991 C C . ALA A 1 420 ? -1.742 1.450 28.036 1.00 96.31 420 ALA A C 1
ATOM 2993 O O . ALA A 1 420 ? -0.722 1.603 27.359 1.00 96.31 420 ALA A O 1
ATOM 2994 N N . TYR A 1 421 ? -2.941 1.886 27.651 1.00 96.56 421 TYR A N 1
ATOM 2995 C CA . TYR A 1 421 ? -3.201 2.643 26.425 1.00 96.56 421 TYR A CA 1
ATOM 2996 C C . TYR A 1 421 ? -3.915 3.958 26.746 1.00 96.56 421 TYR A C 1
ATOM 2998 O O . TYR A 1 421 ? -4.777 4.008 27.624 1.00 96.56 421 TYR A O 1
ATOM 3006 N N . LYS A 1 422 ? -3.544 5.031 26.039 1.00 95.94 422 LYS A N 1
ATOM 3007 C CA . LYS A 1 422 ? -4.068 6.391 26.263 1.00 95.94 422 LYS A CA 1
ATOM 3008 C C . LYS A 1 422 ? -4.540 7.097 24.990 1.00 95.94 422 LYS A C 1
ATOM 3010 O O . LYS A 1 422 ? -4.842 8.286 25.020 1.00 95.94 422 LYS A O 1
ATOM 3015 N N . GLY A 1 423 ? -4.566 6.387 23.866 1.00 95.44 423 GLY A N 1
ATOM 3016 C CA . GLY A 1 423 ? -4.976 6.973 22.598 1.00 95.44 423 GLY A CA 1
ATOM 3017 C C . GLY A 1 423 ? -6.492 7.100 22.465 1.00 95.44 423 GLY A C 1
ATOM 3018 O O . GLY A 1 423 ? -7.256 6.937 23.421 1.00 95.44 423 GLY A O 1
ATOM 3019 N N . THR A 1 424 ? -6.931 7.399 21.248 1.00 95.31 424 THR A N 1
ATOM 3020 C CA . THR A 1 424 ? -8.348 7.506 20.892 1.00 95.31 424 THR A CA 1
ATOM 3021 C C . THR A 1 424 ? -8.782 6.297 20.080 1.00 95.31 424 THR A C 1
ATOM 3023 O O . THR A 1 424 ? -8.102 5.922 19.128 1.00 95.31 424 THR A O 1
ATOM 3026 N N . ILE A 1 425 ? -9.940 5.737 20.410 1.00 96.62 425 ILE A N 1
ATOM 3027 C CA . ILE A 1 425 ? -10.591 4.673 19.653 1.00 96.62 425 ILE A CA 1
ATOM 3028 C C . ILE A 1 425 ? -12.001 5.155 19.316 1.00 96.62 425 ILE A C 1
ATOM 3030 O O . ILE A 1 425 ? -12.762 5.520 20.209 1.00 96.62 425 ILE A O 1
ATOM 3034 N N . SER A 1 426 ? -12.340 5.161 18.033 1.00 96.00 426 SER A N 1
ATOM 3035 C CA . SER A 1 426 ? -13.675 5.500 17.546 1.00 96.00 426 SER A CA 1
ATOM 3036 C C . SER A 1 426 ? -14.260 4.330 16.770 1.00 96.00 426 SER A C 1
ATOM 3038 O O . SER A 1 426 ? -13.584 3.773 15.898 1.00 96.00 426 SER A O 1
ATOM 3040 N N . GLY A 1 427 ? -15.519 3.993 17.053 1.00 96.25 427 GLY A N 1
ATOM 3041 C CA . GLY A 1 427 ? -16.288 3.053 16.235 1.00 96.25 427 GLY A CA 1
ATOM 3042 C C . GLY A 1 427 ? -16.636 3.611 14.853 1.00 96.25 427 GLY A C 1
ATOM 3043 O O . GLY A 1 427 ? -17.027 2.880 13.957 1.00 96.25 427 GLY A O 1
ATOM 3044 N N . GLN A 1 428 ? -16.406 4.901 14.629 1.00 95.88 428 GLN A N 1
ATOM 3045 C CA . GLN A 1 428 ? -16.729 5.580 13.384 1.00 95.88 428 GLN A CA 1
ATOM 3046 C C . GLN A 1 428 ? -15.477 6.119 12.680 1.00 95.88 428 GLN A C 1
ATOM 3048 O O . GLN A 1 428 ? -14.333 5.833 13.049 1.00 95.88 428 GLN A O 1
ATOM 3053 N N . GLY A 1 429 ? -15.699 6.861 11.598 1.00 94.00 429 GLY A N 1
ATOM 3054 C CA . GLY A 1 429 ? -14.661 7.537 10.832 1.00 94.00 429 GLY A CA 1
ATOM 3055 C C . GLY A 1 429 ? -14.339 8.919 11.390 1.00 94.00 429 GLY A C 1
ATOM 3056 O O . GLY A 1 429 ? -14.692 9.285 12.511 1.00 94.00 429 GLY A O 1
ATOM 3057 N N . THR A 1 430 ? -13.656 9.723 10.583 1.00 92.25 430 THR A N 1
ATOM 3058 C CA . THR A 1 430 ? -13.371 11.126 10.910 1.00 92.25 430 THR A CA 1
ATOM 3059 C C . THR A 1 430 ? -13.361 11.992 9.661 1.00 92.25 430 THR A C 1
ATOM 3061 O O . THR A 1 430 ? -13.176 11.506 8.540 1.00 92.25 430 THR A O 1
ATOM 3064 N N . GLN A 1 431 ? -13.515 13.296 9.855 1.00 88.44 431 GLN A N 1
ATOM 3065 C CA . GLN A 1 431 ? -13.370 14.285 8.800 1.00 88.44 431 GLN A CA 1
ATOM 3066 C C . GLN A 1 431 ? -12.348 15.364 9.159 1.00 88.44 431 GLN A C 1
ATOM 3068 O O . GLN A 1 431 ? -12.060 15.604 10.332 1.00 88.44 431 GLN A O 1
ATOM 3073 N N . SER A 1 432 ? -11.762 15.985 8.134 1.00 83.38 432 SER A N 1
ATOM 3074 C CA . SER A 1 432 ? -10.872 17.139 8.294 1.00 83.38 432 SER A CA 1
ATOM 3075 C C . SER A 1 432 ? -11.018 18.139 7.145 1.00 83.38 432 SER A C 1
ATOM 3077 O O . SER A 1 432 ? -11.438 17.788 6.041 1.00 83.38 432 SER A O 1
ATOM 3079 N N . ASN A 1 433 ? -10.630 19.394 7.376 1.00 78.12 433 ASN A N 1
ATOM 3080 C CA . ASN A 1 433 ? -10.570 20.438 6.348 1.00 78.12 433 ASN A CA 1
ATOM 3081 C C . ASN A 1 433 ? -9.223 20.456 5.613 1.00 78.12 433 ASN A C 1
ATOM 3083 O O . ASN A 1 433 ? -9.150 20.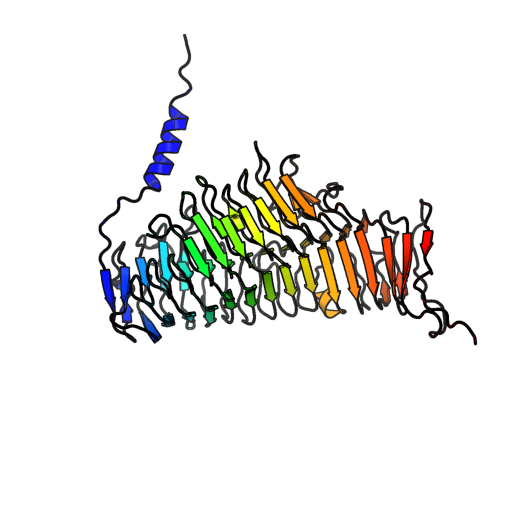918 4.472 1.00 78.12 433 ASN A O 1
ATOM 3087 N N . ASN A 1 434 ? -8.167 19.918 6.234 1.00 73.88 434 ASN A N 1
ATOM 3088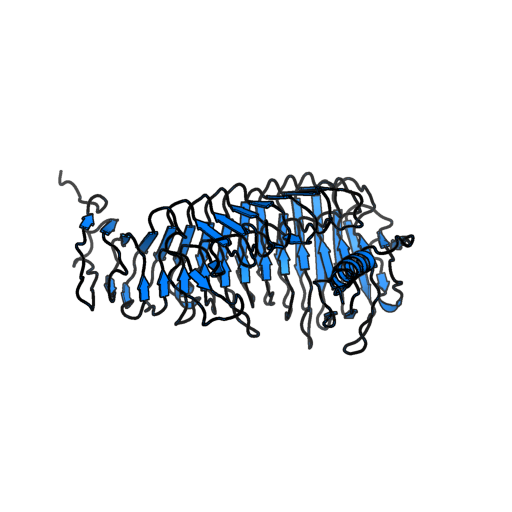 C CA . ASN A 1 434 ? -6.833 19.760 5.647 1.00 73.88 434 ASN A CA 1
ATOM 3089 C C . ASN A 1 434 ? -6.336 18.293 5.745 1.00 73.88 434 ASN A C 1
ATOM 3091 O O . ASN A 1 434 ? -6.420 17.714 6.830 1.00 73.88 434 ASN A O 1
ATOM 3095 N N . PRO A 1 435 ? -5.809 17.647 4.674 1.00 66.75 435 PRO A N 1
ATOM 3096 C CA . PRO A 1 435 ? -5.364 16.252 4.763 1.00 66.75 435 PRO A CA 1
ATOM 3097 C C . PRO A 1 435 ? -3.947 16.137 5.346 1.00 66.75 435 PRO A C 1
ATOM 3099 O O . PRO A 1 435 ? -3.479 15.033 5.650 1.00 66.75 435 PRO A O 1
ATOM 3102 N N . ALA A 1 436 ? -3.238 17.265 5.436 1.00 65.88 436 ALA A N 1
ATOM 3103 C CA . ALA A 1 436 ? -1.880 17.380 5.946 1.00 65.88 436 ALA A CA 1
ATOM 3104 C C . ALA A 1 436 ? -1.836 17.787 7.426 1.00 65.88 436 ALA A C 1
ATOM 3106 O O . ALA A 1 436 ? -0.804 17.593 8.061 1.00 65.88 436 ALA A O 1
ATOM 3107 N N . ASP A 1 437 ? -2.931 18.317 7.978 1.00 63.94 437 ASP A N 1
ATOM 3108 C CA . ASP A 1 437 ? -2.979 18.735 9.377 1.00 63.94 437 ASP A CA 1
ATOM 3109 C C . ASP A 1 437 ? -3.249 17.534 10.298 1.00 63.94 437 ASP A C 1
ATOM 3111 O O . ASP A 1 437 ? -4.200 16.769 10.108 1.00 63.94 437 ASP A O 1
ATOM 3115 N N . SER A 1 438 ? -2.373 17.351 11.285 1.00 58.81 438 SER A N 1
ATOM 3116 C CA . SER A 1 438 ? -2.476 16.311 12.308 1.00 58.81 438 SER A CA 1
ATOM 3117 C C . SER A 1 438 ? -3.457 16.667 13.434 1.00 58.81 438 SER A C 1
ATOM 3119 O O . SER A 1 438 ? -3.828 15.788 14.216 1.00 58.81 438 SER A O 1
ATOM 3121 N N . ASN A 1 439 ? -3.871 17.934 13.527 1.00 59.78 439 ASN A N 1
ATOM 3122 C CA . ASN A 1 439 ? -4.674 18.471 14.627 1.00 59.78 439 ASN A CA 1
ATOM 3123 C C . ASN A 1 439 ? -6.141 18.729 14.243 1.00 59.78 439 ASN A C 1
ATOM 3125 O O . ASN A 1 439 ? -6.965 18.947 15.123 1.00 59.78 439 ASN A O 1
ATOM 3129 N N . ASP A 1 440 ? -6.480 18.646 12.956 1.00 61.38 440 ASP A N 1
ATOM 3130 C CA . ASP A 1 440 ? -7.791 19.010 12.390 1.00 61.38 440 ASP A CA 1
ATOM 3131 C C . ASP A 1 440 ? -8.758 17.812 12.270 1.00 61.38 440 ASP A C 1
ATOM 3133 O O . ASP A 1 440 ? -9.525 17.703 11.319 1.00 61.38 440 ASP A O 1
ATOM 3137 N N . TYR A 1 441 ? -8.684 16.853 13.198 1.00 69.00 441 TYR A N 1
ATOM 3138 C CA . TYR A 1 441 ? -9.572 15.685 13.187 1.00 69.00 441 TYR A CA 1
ATOM 3139 C C . TYR A 1 441 ? -10.845 15.979 13.964 1.00 69.00 441 TYR A C 1
ATOM 3141 O O . TYR A 1 441 ? -10.798 16.147 15.185 1.00 69.00 441 TYR A O 1
ATOM 3149 N N . ILE A 1 442 ? -11.969 15.976 13.256 1.00 67.12 442 ILE A N 1
ATOM 3150 C CA . ILE A 1 442 ? -13.295 16.133 13.838 1.00 67.12 442 ILE A CA 1
ATOM 3151 C C . ILE A 1 442 ? -13.931 14.740 13.908 1.00 67.12 442 ILE A C 1
ATOM 3153 O O . ILE A 1 442 ? -14.025 14.022 12.906 1.00 67.12 442 ILE A O 1
ATOM 3157 N N . ALA A 1 443 ? -14.265 14.308 15.123 1.00 62.50 443 ALA A N 1
ATOM 3158 C CA . ALA A 1 443 ? -14.880 13.012 15.401 1.00 62.50 443 ALA A CA 1
ATOM 3159 C C . ALA A 1 443 ? -16.414 13.110 15.306 1.00 62.50 443 ALA A C 1
ATOM 3161 O O . ALA A 1 443 ? -17.114 12.865 16.276 1.00 62.50 443 ALA A O 1
ATOM 3162 N N . ASP A 1 444 ? -16.927 13.542 14.154 1.00 74.31 444 ASP A N 1
ATOM 3163 C CA . ASP A 1 444 ? -18.360 13.752 13.887 1.00 74.31 444 ASP A CA 1
ATOM 3164 C C . ASP A 1 444 ? -18.830 13.069 12.590 1.00 74.31 444 ASP A C 1
ATOM 3166 O O . ASP A 1 444 ? -19.939 13.305 12.114 1.00 74.31 444 ASP A O 1
ATOM 3170 N N . TYR A 1 445 ? -17.997 12.203 12.005 1.00 82.56 445 TYR A N 1
ATOM 3171 C CA . TYR A 1 445 ? -18.361 11.408 10.835 1.00 82.56 445 TYR A CA 1
ATOM 3172 C C . TYR A 1 445 ? -18.987 10.073 11.265 1.00 82.56 445 TYR A C 1
ATOM 3174 O O . TYR A 1 445 ? -18.368 9.013 11.161 1.00 82.56 445 TYR A O 1
ATOM 3182 N N . THR A 1 446 ? -20.202 10.164 11.805 1.00 84.38 446 THR A N 1
ATOM 3183 C CA . THR A 1 446 ? -20.904 9.086 12.521 1.00 84.38 446 THR A CA 1
ATOM 3184 C C . THR A 1 446 ? -21.642 8.088 11.627 1.00 84.38 446 THR A C 1
ATOM 3186 O O . THR A 1 446 ? -22.179 7.108 12.126 1.00 84.38 446 THR A O 1
ATOM 3189 N N . ASP A 1 447 ? -21.659 8.308 10.314 1.00 89.50 447 ASP A N 1
ATOM 3190 C CA . ASP A 1 447 ? -22.216 7.412 9.294 1.00 89.50 447 ASP A CA 1
ATOM 3191 C C . ASP A 1 447 ? -21.119 6.723 8.460 1.00 89.50 447 ASP A C 1
ATOM 3193 O O . ASP A 1 447 ? -21.367 6.208 7.369 1.00 89.50 447 ASP A O 1
ATOM 3197 N N . SER A 1 448 ? -19.879 6.711 8.960 1.00 94.62 448 SER A N 1
ATOM 3198 C CA . SER A 1 448 ? -18.756 6.084 8.265 1.00 94.62 448 SER A CA 1
ATOM 3199 C C . SER A 1 448 ? -18.793 4.557 8.315 1.00 94.62 448 SER A C 1
ATOM 3201 O O . SER A 1 448 ? -18.177 3.933 7.451 1.00 94.62 448 SER A O 1
ATOM 3203 N N . VAL A 1 449 ? -19.431 3.960 9.318 1.00 97.50 449 VAL A N 1
ATOM 3204 C CA . VAL A 1 449 ? -19.611 2.513 9.472 1.00 97.50 449 VAL A CA 1
ATOM 3205 C C . VAL A 1 449 ? -21.109 2.249 9.534 1.00 97.50 449 VAL A C 1
ATOM 3207 O O . VAL A 1 449 ? -21.799 2.809 10.382 1.00 97.50 449 VAL A O 1
ATOM 3210 N N . SER A 1 450 ? -21.618 1.447 8.597 1.00 96.38 450 SER A N 1
ATOM 3211 C CA . SER A 1 450 ? -23.062 1.188 8.474 1.00 96.38 450 SER A CA 1
ATOM 3212 C C . SER A 1 450 ? -23.559 0.048 9.367 1.00 96.38 450 SER A C 1
ATOM 3214 O O . SER A 1 450 ? -24.751 -0.009 9.664 1.00 96.38 450 SER A O 1
ATOM 3216 N N . GLY A 1 451 ? -22.675 -0.883 9.742 1.00 96.12 451 GLY A N 1
ATOM 3217 C CA . GLY A 1 451 ? -22.972 -1.969 10.679 1.00 96.12 451 GLY A CA 1
ATOM 3218 C C . GLY A 1 451 ? -22.533 -1.662 12.112 1.00 96.12 451 GLY A C 1
ATOM 3219 O O . GLY A 1 451 ? -22.159 -0.537 12.428 1.00 96.12 451 GLY A O 1
ATOM 3220 N N . ASP A 1 452 ? -22.531 -2.697 12.957 1.00 96.12 452 ASP A N 1
ATOM 3221 C CA . ASP A 1 452 ? -22.094 -2.580 14.352 1.00 96.12 452 ASP A CA 1
ATOM 3222 C C . ASP A 1 452 ? -20.597 -2.252 14.436 1.00 96.12 452 ASP A C 1
ATOM 3224 O O . ASP A 1 452 ? -19.764 -2.916 13.808 1.00 96.12 452 ASP A O 1
ATOM 3228 N N . SER A 1 453 ? -20.258 -1.319 15.316 1.00 96.94 453 SER A N 1
ATOM 3229 C CA . SER A 1 453 ? -18.894 -1.002 15.725 1.00 96.94 453 SER A CA 1
ATOM 3230 C C . SER A 1 453 ? -18.566 -1.677 17.054 1.00 96.94 453 SER A C 1
ATOM 3232 O O . SER A 1 453 ? -19.202 -1.420 18.081 1.00 96.94 453 SER A O 1
ATOM 3234 N N . VAL A 1 454 ? -17.579 -2.573 17.036 1.00 97.75 454 VAL A N 1
ATOM 3235 C CA . VAL A 1 454 ? -17.290 -3.487 18.144 1.00 97.75 454 VAL A CA 1
ATOM 3236 C C . VAL A 1 454 ? -15.863 -3.300 18.650 1.00 97.75 454 VAL A C 1
ATOM 3238 O O . VAL A 1 454 ? -14.900 -3.423 17.894 1.00 97.75 454 VAL A O 1
ATOM 3241 N N . LEU A 1 455 ? -15.718 -3.070 19.953 1.00 97.94 455 LEU A N 1
ATOM 3242 C CA . LEU A 1 455 ? -14.421 -3.045 20.626 1.00 97.94 455 LEU A CA 1
ATOM 3243 C C . LEU A 1 455 ? -14.216 -4.336 21.422 1.00 97.94 455 LEU A C 1
ATOM 3245 O O . LEU A 1 455 ? -14.955 -4.623 22.363 1.00 97.94 455 LEU A O 1
ATOM 3249 N N . VAL A 1 456 ? -13.210 -5.118 21.045 1.00 97.31 456 VAL A N 1
ATOM 3250 C CA . VAL A 1 456 ? -12.937 -6.444 21.602 1.00 97.31 456 VAL A CA 1
ATOM 3251 C C . VAL A 1 456 ? -11.669 -6.410 22.451 1.00 97.31 456 VAL A C 1
ATOM 3253 O O . VAL A 1 456 ? -10.615 -5.964 22.000 1.00 97.31 456 VAL A O 1
ATOM 3256 N N . PHE A 1 457 ? -11.763 -6.935 23.672 1.00 96.69 457 PHE A N 1
ATOM 3257 C CA . PHE A 1 457 ? -10.628 -7.151 24.567 1.00 96.69 457 PHE A CA 1
ATOM 3258 C C . PHE A 1 457 ? -10.441 -8.645 24.836 1.00 96.69 457 PHE A C 1
ATOM 3260 O O . PHE A 1 457 ? -11.163 -9.260 25.637 1.00 96.69 457 PHE A O 1
ATOM 3267 N N . ASP A 1 458 ? -9.441 -9.214 24.172 1.00 94.19 458 ASP A N 1
ATOM 3268 C CA . ASP A 1 458 ? -9.080 -10.624 24.243 1.00 94.19 458 ASP A CA 1
ATOM 3269 C C . ASP A 1 458 ? -7.847 -10.834 25.138 1.00 94.19 458 ASP A C 1
ATOM 3271 O O . ASP A 1 458 ? -6.745 -10.398 24.813 1.00 94.19 458 ASP A O 1
ATOM 3275 N N . ASN A 1 459 ? -8.017 -11.467 26.298 1.00 92.12 459 ASN A N 1
ATOM 3276 C CA . ASN A 1 459 ? -6.963 -11.687 27.289 1.00 92.12 459 ASN A CA 1
ATOM 3277 C C . ASN A 1 459 ? -6.147 -10.411 27.624 1.00 92.12 459 ASN A C 1
ATOM 3279 O O . ASN A 1 459 ? -4.916 -10.399 27.556 1.00 92.12 459 ASN A O 1
ATOM 3283 N N . VAL A 1 460 ? -6.832 -9.303 27.935 1.00 94.00 460 VAL A N 1
ATOM 3284 C CA . VAL A 1 460 ? -6.199 -8.002 28.242 1.00 94.00 460 VAL A CA 1
ATOM 3285 C C . VAL A 1 460 ? -6.152 -7.757 29.747 1.00 94.00 460 VAL A C 1
ATOM 3287 O O . VAL A 1 460 ? -7.190 -7.745 30.392 1.00 94.00 460 VAL A O 1
ATOM 3290 N N . GLN A 1 461 ? -4.971 -7.498 30.303 1.00 93.94 461 GLN A N 1
ATOM 3291 C CA . GLN A 1 461 ? -4.740 -7.215 31.725 1.00 93.94 461 GLN A CA 1
ATOM 3292 C C . GLN A 1 461 ? -4.063 -5.850 31.879 1.00 93.94 461 GLN A C 1
ATOM 3294 O O . GLN A 1 461 ? -2.861 -5.760 32.129 1.00 93.94 461 GLN A O 1
ATOM 3299 N N . ALA A 1 462 ? -4.811 -4.771 31.642 1.00 94.44 462 ALA A N 1
ATOM 3300 C CA . ALA A 1 462 ? -4.236 -3.440 31.471 1.00 94.44 462 ALA A CA 1
ATOM 3301 C C . ALA A 1 462 ? -5.151 -2.295 31.928 1.00 94.44 462 ALA A C 1
ATOM 3303 O O . ALA A 1 462 ? -6.372 -2.425 32.043 1.00 94.44 462 ALA A O 1
ATOM 3304 N N . ASP A 1 463 ? -4.536 -1.131 32.155 1.00 95.19 463 ASP A N 1
ATOM 3305 C CA . ASP A 1 463 ? -5.237 0.114 32.464 1.00 95.19 463 ASP A CA 1
ATOM 3306 C C . ASP A 1 463 ? -5.433 0.965 31.203 1.00 95.19 463 ASP A C 1
ATOM 3308 O O . ASP A 1 463 ? -4.488 1.538 30.661 1.00 95.19 463 ASP A O 1
ATOM 3312 N N . PHE A 1 464 ? -6.673 1.035 30.731 1.00 96.19 464 PHE A N 1
ATOM 3313 C CA . PHE A 1 464 ? -7.105 1.837 29.587 1.00 96.19 464 PHE A CA 1
ATOM 3314 C C . PHE A 1 464 ? -7.954 3.036 30.051 1.00 96.19 464 PHE A C 1
ATOM 3316 O O . PHE A 1 464 ? -8.628 3.674 29.248 1.00 96.19 464 PHE A O 1
ATOM 3323 N N . SER A 1 465 ? -7.916 3.403 31.338 1.00 95.38 465 SER A N 1
ATOM 3324 C CA . SER A 1 465 ? -8.660 4.559 31.862 1.00 95.38 465 SER A CA 1
ATOM 3325 C C . SER A 1 465 ? -8.179 5.906 31.308 1.00 95.38 465 SER A C 1
ATOM 3327 O O . SER A 1 465 ? -8.890 6.903 31.413 1.00 95.38 465 SER A O 1
ATOM 3329 N N . GLY A 1 466 ? -6.989 5.944 30.701 1.00 94.44 466 GLY A N 1
ATOM 3330 C CA . GLY A 1 466 ? -6.495 7.099 29.953 1.00 94.44 466 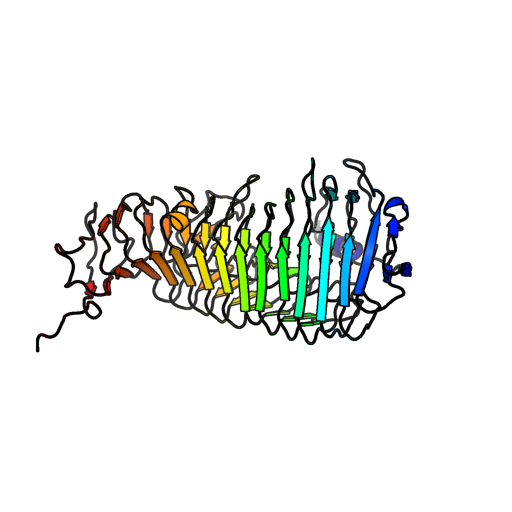GLY A CA 1
ATOM 3331 C C . GLY A 1 466 ? -6.947 7.144 28.491 1.00 94.44 466 GLY A C 1
ATOM 3332 O O . GLY A 1 466 ? -6.706 8.154 27.835 1.00 94.44 466 GLY A O 1
ATOM 3333 N N . ALA A 1 467 ? -7.555 6.078 27.963 1.00 95.31 467 ALA A N 1
ATOM 3334 C CA . ALA A 1 467 ? -8.023 6.035 26.585 1.00 95.31 467 ALA A CA 1
ATOM 3335 C C . ALA A 1 467 ? -9.322 6.833 26.416 1.00 95.31 467 ALA A C 1
ATOM 3337 O O . ALA A 1 467 ? -10.175 6.873 27.302 1.00 95.31 467 ALA A O 1
ATOM 3338 N N . THR A 1 468 ? -9.482 7.446 25.246 1.00 94.75 468 THR A N 1
ATOM 3339 C CA . THR A 1 468 ? -10.750 8.053 24.824 1.00 94.75 468 THR A CA 1
ATOM 3340 C C . THR A 1 468 ? -11.464 7.084 23.895 1.00 94.75 468 THR A C 1
ATOM 3342 O O . THR A 1 468 ? -10.950 6.800 22.816 1.00 94.75 468 THR A O 1
ATOM 3345 N N . ILE A 1 469 ? -12.628 6.580 24.300 1.00 94.38 469 ILE A N 1
ATOM 3346 C CA . ILE A 1 469 ? -13.449 5.665 23.499 1.00 94.38 469 ILE A CA 1
ATOM 3347 C C . ILE A 1 469 ? -14.734 6.403 23.141 1.00 94.38 469 ILE A C 1
ATOM 3349 O O . ILE A 1 469 ? -15.339 7.018 24.014 1.00 94.38 469 ILE A O 1
ATOM 3353 N N . VAL A 1 470 ? -15.132 6.382 21.871 1.00 93.25 470 VAL A N 1
ATOM 3354 C CA . VAL A 1 470 ? -16.344 7.060 21.387 1.00 93.25 470 VAL A CA 1
ATOM 3355 C C . VAL A 1 470 ? -17.024 6.257 20.282 1.00 93.25 470 VAL A C 1
ATOM 3357 O O . VAL A 1 470 ? -16.366 5.499 19.566 1.00 93.25 470 VAL A O 1
ATOM 3360 N N . GLU A 1 471 ? -18.330 6.466 20.123 1.00 93.12 471 GLU A N 1
ATOM 3361 C CA . GLU A 1 471 ? -19.144 5.936 19.020 1.00 93.12 471 GLU A CA 1
ATOM 3362 C C . GLU A 1 471 ? -19.048 4.410 18.834 1.00 93.12 471 GLU A C 1
ATOM 3364 O O . GLU A 1 471 ? -19.059 3.915 17.709 1.00 93.12 471 GLU A O 1
ATOM 3369 N N . MET A 1 472 ? -18.903 3.656 19.928 1.00 94.56 472 MET A N 1
ATOM 3370 C CA . MET A 1 472 ? -18.947 2.190 19.904 1.00 94.56 472 MET A CA 1
ATOM 3371 C C . MET A 1 472 ? -20.365 1.697 20.172 1.00 94.56 472 MET A C 1
ATOM 3373 O O . MET A 1 472 ? -21.027 2.210 21.069 1.00 94.56 472 MET A O 1
ATOM 3377 N N . ASP A 1 473 ? -20.800 0.643 19.483 1.00 94.88 473 ASP A N 1
ATOM 3378 C CA . ASP A 1 473 ? -22.103 0.018 19.743 1.00 94.88 473 ASP A CA 1
ATOM 3379 C C . ASP A 1 473 ? -22.004 -1.028 20.857 1.00 94.88 473 ASP A C 1
ATOM 3381 O O . ASP A 1 473 ? -22.886 -1.153 21.717 1.00 94.88 473 ASP A O 1
ATOM 3385 N N . ARG A 1 474 ? -20.900 -1.789 20.858 1.00 95.12 474 ARG A N 1
ATOM 3386 C CA . ARG A 1 474 ? -20.702 -2.934 21.750 1.00 95.12 474 ARG A CA 1
ATOM 3387 C C . ARG A 1 474 ? -19.250 -3.100 22.184 1.00 95.12 474 ARG A C 1
ATOM 3389 O O . ARG A 1 474 ? -18.326 -2.954 21.387 1.00 95.12 474 ARG A O 1
ATOM 3396 N N . ILE A 1 475 ? -19.071 -3.528 23.432 1.00 95.31 475 ILE A N 1
ATOM 3397 C CA . ILE A 1 475 ? -17.794 -4.031 23.950 1.00 95.31 475 ILE A CA 1
ATOM 3398 C C . ILE A 1 475 ? -17.881 -5.549 24.133 1.00 95.31 475 ILE A C 1
ATOM 3400 O O . ILE A 1 475 ? -18.838 -6.055 24.721 1.00 95.31 475 ILE A O 1
ATOM 3404 N N . GLU A 1 476 ? -16.880 -6.288 23.652 1.00 94.44 476 GLU A N 1
ATOM 3405 C CA . GLU A 1 476 ? -16.749 -7.727 23.898 1.00 94.44 476 GLU A CA 1
ATOM 3406 C C . GLU A 1 476 ? -15.525 -8.029 24.762 1.00 94.44 476 GLU A C 1
ATOM 3408 O O . GLU A 1 476 ? -14.427 -7.541 24.502 1.00 94.44 476 GLU A O 1
ATOM 3413 N N . LEU A 1 477 ? -15.711 -8.860 25.787 1.00 92.00 477 LEU A N 1
ATOM 3414 C CA . LEU A 1 477 ? -14.647 -9.287 26.692 1.00 92.00 477 LEU A CA 1
ATOM 3415 C C . LEU A 1 477 ? -14.503 -10.806 26.629 1.00 92.00 477 LEU A C 1
ATOM 3417 O O . LEU A 1 477 ? -15.490 -11.538 26.758 1.00 92.00 477 LEU A O 1
ATOM 3421 N N . SER A 1 478 ? -13.276 -11.281 26.458 1.00 88.00 478 SER A N 1
ATOM 3422 C CA . SER A 1 478 ? -12.945 -12.703 26.590 1.00 88.00 478 SER A CA 1
ATOM 3423 C C . SER A 1 478 ? -12.608 -13.082 28.042 1.00 88.00 478 SER A C 1
ATOM 3425 O O . SER A 1 478 ? -12.239 -12.227 28.853 1.00 88.00 478 SER A O 1
ATOM 3427 N N . SER A 1 479 ? -12.660 -14.376 28.360 1.00 79.81 479 SER A N 1
ATOM 3428 C CA . SER A 1 479 ? -12.132 -14.904 29.622 1.00 79.81 479 SER A CA 1
ATOM 3429 C C . SER A 1 479 ? -10.632 -14.615 29.778 1.00 79.81 479 SER A C 1
ATOM 3431 O O . SER A 1 479 ? -9.862 -14.930 28.875 1.00 79.81 479 SER A O 1
ATOM 3433 N N . GLY A 1 480 ? -10.217 -14.102 30.941 1.00 82.06 480 GLY A N 1
ATOM 3434 C CA . GLY A 1 480 ? -8.823 -13.711 31.221 1.00 82.06 480 GLY A CA 1
ATOM 3435 C C . GLY A 1 480 ? -8.563 -12.201 31.136 1.00 82.06 480 GLY A C 1
ATOM 3436 O O . GLY A 1 480 ? -7.470 -11.755 31.479 1.00 82.06 480 GLY A O 1
ATOM 3437 N N . THR A 1 481 ? -9.565 -11.415 30.726 1.00 88.44 481 THR A N 1
ATOM 3438 C CA . THR A 1 481 ? -9.475 -9.952 30.634 1.00 88.44 481 THR A CA 1
ATOM 3439 C C . THR A 1 481 ? -9.718 -9.261 31.986 1.00 88.44 481 THR A C 1
ATOM 3441 O O . THR A 1 481 ? -10.824 -9.296 32.519 1.00 88.44 481 THR A O 1
ATOM 3444 N N . GLU A 1 482 ? -8.712 -8.555 32.504 1.00 90.06 482 GLU A N 1
ATOM 3445 C CA . GLU A 1 482 ? -8.774 -7.639 33.651 1.00 90.06 482 GLU A CA 1
ATOM 3446 C C . GLU A 1 482 ? -8.508 -6.197 33.187 1.00 90.06 482 GLU A C 1
ATOM 3448 O O . GLU A 1 482 ? -7.367 -5.755 33.054 1.00 90.06 482 GLU A O 1
ATOM 3453 N N . LEU A 1 483 ? -9.578 -5.449 32.915 1.00 91.06 483 LEU A N 1
ATOM 3454 C CA . LEU A 1 483 ? -9.504 -4.165 32.216 1.00 91.06 483 LEU A CA 1
ATOM 3455 C C . LEU A 1 483 ? -10.055 -3.016 33.063 1.00 91.06 483 LEU A C 1
ATOM 3457 O O . LEU A 1 483 ? -11.129 -3.129 33.657 1.00 91.06 483 LEU A O 1
ATOM 3461 N N . LYS A 1 484 ? -9.362 -1.874 33.050 1.00 93.94 484 LYS A N 1
ATOM 3462 C CA . LYS A 1 484 ? -9.908 -0.597 33.538 1.00 93.94 484 LYS A CA 1
ATOM 3463 C C . LYS A 1 484 ? -10.225 0.321 32.367 1.00 93.94 484 LYS A C 1
ATOM 3465 O O . LYS A 1 484 ? -9.342 0.569 31.554 1.00 93.94 484 LYS A O 1
ATOM 3470 N N . LEU A 1 485 ? -11.439 0.859 32.317 1.00 93.81 485 LEU A N 1
ATOM 3471 C CA . LEU A 1 485 ? -11.866 1.877 31.353 1.00 93.81 485 LEU A CA 1
ATOM 3472 C C . LEU A 1 485 ? -12.363 3.125 32.085 1.00 93.81 485 LEU A C 1
ATOM 3474 O O . LEU A 1 485 ? -12.772 3.060 33.244 1.00 93.81 485 LEU A O 1
ATOM 3478 N N . ALA A 1 486 ? -12.337 4.272 31.408 1.00 91.31 486 ALA A N 1
ATOM 3479 C CA . ALA A 1 486 ? -12.976 5.472 31.937 1.00 91.31 486 ALA A CA 1
ATOM 3480 C C . ALA A 1 486 ? -14.502 5.363 31.862 1.00 91.31 486 ALA A C 1
ATOM 3482 O O . ALA A 1 486 ? -15.193 5.539 32.862 1.00 91.31 486 ALA A O 1
ATOM 3483 N N . ASP A 1 487 ? -14.994 5.038 30.673 1.00 89.31 487 ASP A N 1
ATOM 3484 C CA . ASP A 1 487 ? -16.395 4.880 30.311 1.00 89.31 487 ASP A CA 1
ATOM 3485 C C . ASP A 1 487 ? -16.503 3.879 29.141 1.00 89.31 487 ASP A C 1
ATOM 3487 O O . ASP A 1 487 ? -15.512 3.257 28.748 1.00 89.31 487 ASP A O 1
ATOM 3491 N N . LEU A 1 488 ? -17.717 3.665 28.632 1.00 89.44 488 LEU A N 1
ATOM 3492 C CA . LEU A 1 488 ? -18.008 2.689 27.576 1.00 89.44 488 LEU A CA 1
ATOM 3493 C C . LEU A 1 488 ? -18.027 3.308 26.168 1.00 89.44 488 LEU A C 1
ATOM 3495 O O . LEU A 1 488 ? -18.358 2.615 25.209 1.00 89.44 488 LEU A O 1
ATOM 3499 N N . GLY A 1 489 ? -17.728 4.606 26.036 1.00 86.19 489 GLY A N 1
ATOM 3500 C CA . GLY A 1 489 ? -17.679 5.297 24.747 1.00 86.19 489 GLY A CA 1
ATOM 3501 C C . GLY A 1 489 ? -18.948 5.206 23.901 1.00 86.19 489 GLY A C 1
ATOM 3502 O O . GLY A 1 489 ? -18.860 5.048 22.688 1.00 86.19 489 GLY A O 1
ATOM 3503 N N . GLY A 1 490 ? -20.120 5.264 24.538 1.00 87.75 490 GLY A N 1
ATOM 3504 C CA . GLY A 1 490 ? -21.424 5.164 23.867 1.00 87.75 490 GLY A CA 1
ATOM 3505 C C . GLY A 1 490 ? -22.000 3.748 23.768 1.00 87.75 490 GLY A C 1
ATOM 3506 O O . GLY A 1 490 ? -23.195 3.615 23.517 1.00 87.75 490 GLY A O 1
ATOM 3507 N N . ALA A 1 491 ? -21.217 2.702 24.066 1.00 91.44 491 ALA A N 1
ATOM 3508 C CA . ALA A 1 491 ? -21.700 1.328 23.953 1.00 91.44 491 ALA A CA 1
ATOM 3509 C C . ALA A 1 491 ? -22.892 1.060 24.881 1.00 91.44 491 ALA A C 1
ATOM 3511 O O . ALA A 1 491 ? -22.886 1.406 26.067 1.00 91.44 491 ALA A O 1
ATOM 3512 N N . THR A 1 492 ? -23.912 0.405 24.331 1.00 90.56 492 THR A N 1
ATOM 3513 C CA . THR A 1 492 ? -25.147 0.033 25.049 1.00 90.56 492 THR A CA 1
ATOM 3514 C C . THR A 1 492 ? -25.185 -1.454 25.399 1.00 90.56 492 THR A C 1
ATOM 3516 O O . THR A 1 492 ? -26.071 -1.914 26.125 1.00 90.56 492 THR A O 1
ATOM 3519 N N . ALA A 1 493 ? -24.195 -2.219 24.929 1.00 91.12 493 ALA A N 1
ATOM 3520 C CA . ALA A 1 493 ? -24.065 -3.642 25.196 1.00 91.12 493 ALA A CA 1
ATOM 3521 C C . ALA A 1 493 ? -22.636 -4.038 25.591 1.00 91.12 493 ALA A C 1
ATOM 3523 O O . ALA A 1 493 ? -21.655 -3.624 24.969 1.00 91.12 493 ALA A O 1
ATOM 3524 N N . ILE A 1 494 ? -22.536 -4.919 26.589 1.00 90.81 494 ILE A N 1
ATOM 3525 C CA . ILE A 1 494 ? -21.317 -5.650 26.944 1.00 90.81 494 ILE A CA 1
ATOM 3526 C C . ILE A 1 494 ? -21.587 -7.132 26.720 1.00 90.81 494 ILE A C 1
ATOM 3528 O O . ILE A 1 494 ? -22.560 -7.678 27.235 1.00 90.81 494 ILE A O 1
ATOM 3532 N N . LYS A 1 495 ? -20.716 -7.810 25.979 1.00 90.12 495 LYS A N 1
ATOM 3533 C CA . LYS A 1 495 ? -20.857 -9.236 25.688 1.00 90.12 495 LYS A CA 1
ATOM 3534 C C . LYS A 1 495 ? -19.656 -10.011 26.199 1.00 90.12 495 LYS A C 1
ATOM 3536 O O . LYS A 1 495 ? -18.514 -9.700 25.870 1.00 90.12 495 LYS A O 1
ATOM 3541 N N . LEU A 1 496 ? -19.923 -11.045 26.987 1.00 85.75 496 LEU A N 1
ATOM 3542 C CA . LEU A 1 496 ? -18.888 -11.921 27.523 1.00 85.75 496 LEU A CA 1
ATOM 3543 C C . LEU A 1 496 ? -18.743 -13.162 26.638 1.00 85.75 496 LEU A C 1
ATOM 3545 O O . LEU A 1 496 ? -19.721 -13.828 26.293 1.00 85.75 496 LEU A O 1
ATOM 3549 N N . THR A 1 497 ? -17.506 -13.484 26.272 1.00 82.06 497 THR A N 1
ATOM 3550 C CA . THR A 1 497 ? -17.160 -14.628 25.417 1.00 82.06 497 THR A CA 1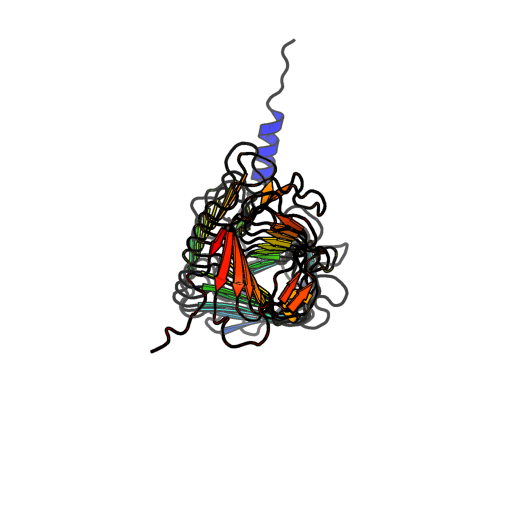
ATOM 3551 C C . THR A 1 497 ? -16.091 -15.495 26.083 1.00 82.06 497 THR A C 1
ATOM 3553 O O . THR A 1 497 ? -15.319 -15.017 26.911 1.00 82.06 497 THR A O 1
ATOM 3556 N N . GLY A 1 498 ? -16.046 -16.791 25.774 1.00 74.75 498 GLY A N 1
ATOM 3557 C CA . GLY A 1 498 ? -15.047 -17.707 26.340 1.00 74.75 498 GLY A CA 1
ATOM 3558 C C . GLY A 1 498 ? -15.481 -18.396 27.640 1.00 74.75 498 GLY A C 1
ATOM 3559 O O . GLY A 1 498 ? -16.663 -18.419 27.998 1.00 74.75 498 GLY A O 1
ATOM 3560 N N . ASN A 1 499 ? -14.526 -19.040 28.320 1.00 74.62 499 ASN A N 1
ATOM 3561 C CA . ASN A 1 499 ? -14.794 -19.873 29.493 1.00 74.62 499 ASN A CA 1
ATOM 3562 C C . ASN A 1 499 ? -14.505 -19.117 30.797 1.00 74.62 499 ASN A C 1
ATOM 3564 O O . ASN A 1 499 ? -13.366 -19.046 31.252 1.00 74.62 499 ASN A O 1
ATOM 3568 N N . TRP A 1 500 ? -15.562 -18.616 31.426 1.00 71.62 500 TRP A N 1
ATOM 3569 C CA . TRP A 1 500 ? -15.483 -17.813 32.647 1.00 71.62 500 TRP A CA 1
ATOM 3570 C C . TRP A 1 500 ? -15.537 -18.638 33.945 1.00 71.62 500 TRP A C 1
ATOM 3572 O O . TRP A 1 500 ? -15.507 -18.065 35.029 1.00 71.62 500 TRP A O 1
ATOM 3582 N N . THR A 1 501 ? -15.608 -19.976 33.877 1.00 60.41 501 THR A N 1
ATOM 3583 C CA . THR A 1 501 ? -15.846 -20.823 35.064 1.00 60.41 501 THR A CA 1
ATOM 3584 C C . THR A 1 501 ? -14.584 -21.389 35.725 1.00 60.41 501 THR A C 1
ATOM 3586 O O . THR A 1 501 ? -14.699 -22.014 36.774 1.00 60.41 501 THR A O 1
ATOM 3589 N N . ASN A 1 502 ? -13.394 -21.228 35.127 1.00 52.28 502 ASN A N 1
ATOM 3590 C CA . ASN A 1 502 ? -12.173 -21.954 35.534 1.00 52.28 502 ASN A CA 1
ATOM 3591 C C . ASN A 1 502 ? -11.034 -21.086 36.103 1.00 52.28 502 ASN A C 1
ATOM 3593 O O . ASN A 1 502 ? -9.966 -21.623 36.395 1.00 52.28 502 ASN A O 1
ATOM 3597 N N . LEU A 1 503 ? -11.235 -19.782 36.292 1.00 50.03 503 LEU A N 1
ATOM 3598 C CA . LEU A 1 503 ? -10.257 -18.904 36.939 1.00 50.03 503 LEU A CA 1
ATOM 3599 C C . LEU A 1 503 ? -10.858 -18.374 38.244 1.00 50.03 503 LEU A C 1
ATOM 3601 O O . LEU A 1 503 ? -11.982 -17.878 38.267 1.00 50.03 503 LEU A O 1
ATOM 3605 N N . GLY A 1 504 ? -10.135 -18.554 39.350 1.00 48.06 504 GLY A N 1
ATOM 3606 C CA . GLY A 1 504 ? -10.518 -17.992 40.639 1.00 48.06 504 GLY A CA 1
ATOM 3607 C C . GLY A 1 504 ? -10.578 -16.467 40.553 1.00 48.06 504 GLY A C 1
ATOM 3608 O O . GLY A 1 504 ? -9.611 -15.839 40.141 1.00 48.06 504 GLY A O 1
ATOM 3609 N N . THR A 1 505 ? -11.696 -15.903 41.014 1.00 49.50 505 THR A N 1
ATOM 3610 C CA . THR A 1 505 ? -12.084 -14.477 40.976 1.00 49.50 505 THR A CA 1
ATOM 3611 C C . THR A 1 505 ? -12.540 -13.990 39.586 1.00 49.50 505 THR A C 1
ATOM 3613 O O . THR A 1 505 ? -11.763 -14.044 38.637 1.00 49.50 505 THR A O 1
ATOM 3616 N N . PRO A 1 506 ? -13.798 -13.523 39.428 1.00 52.28 506 PRO A N 1
ATOM 3617 C CA . PRO A 1 506 ? -14.293 -12.997 38.156 1.00 52.28 506 PRO A CA 1
ATOM 3618 C C . PRO A 1 506 ? -13.474 -11.777 37.716 1.00 52.28 506 PRO A C 1
ATOM 3620 O O . PRO A 1 506 ? -13.274 -10.841 38.487 1.00 52.28 506 PRO A O 1
ATOM 3623 N N . SER A 1 507 ? -13.009 -11.806 36.470 1.00 54.22 507 SER A N 1
ATOM 3624 C CA . SER A 1 507 ? -12.226 -10.750 35.834 1.00 54.22 507 SER A CA 1
ATOM 3625 C C . SER A 1 507 ? -13.109 -9.504 35.663 1.00 54.22 507 SER A C 1
ATOM 3627 O O . SER A 1 507 ? -14.158 -9.549 35.018 1.00 54.22 507 SER A O 1
ATOM 3629 N N . ALA A 1 508 ? -12.744 -8.420 36.350 1.00 67.38 508 ALA A N 1
ATOM 3630 C CA . ALA A 1 508 ? -13.661 -7.347 36.728 1.00 67.38 508 ALA A CA 1
ATOM 3631 C C . ALA A 1 508 ? -13.417 -6.072 35.917 1.00 67.38 508 ALA A C 1
ATOM 3633 O O . ALA A 1 508 ? -12.715 -5.174 36.390 1.00 67.38 508 ALA A O 1
ATOM 3634 N N . LEU A 1 509 ? -14.014 -5.979 34.718 1.00 79.12 509 LEU A N 1
ATOM 3635 C CA . LEU A 1 509 ? -14.115 -4.699 34.007 1.00 79.12 509 LEU A CA 1
ATOM 3636 C C . LEU A 1 509 ? -14.462 -3.598 35.019 1.00 79.12 509 LEU A C 1
ATOM 3638 O O . LEU A 1 509 ? -15.519 -3.631 35.648 1.00 79.12 509 LEU A O 1
ATOM 3642 N N . THR A 1 510 ? -13.546 -2.655 35.201 1.00 83.25 510 THR A N 1
ATOM 3643 C CA . THR A 1 510 ? -13.688 -1.571 36.170 1.00 83.25 510 THR A CA 1
ATOM 3644 C C . THR A 1 510 ? -13.857 -0.269 35.413 1.00 83.25 510 THR A C 1
ATOM 3646 O O . THR A 1 510 ? -13.031 0.064 34.565 1.00 83.25 510 THR A O 1
ATOM 3649 N N . LEU A 1 511 ? -14.904 0.479 35.743 1.00 81.75 511 LEU A N 1
ATOM 3650 C CA . LEU A 1 511 ? -15.158 1.803 35.187 1.00 81.75 511 LEU A CA 1
ATOM 3651 C C . LEU A 1 511 ? -14.757 2.868 36.207 1.00 81.75 511 LEU A C 1
ATOM 3653 O O . LEU A 1 511 ? -15.089 2.746 37.387 1.00 81.75 511 LEU A O 1
ATOM 3657 N N . THR A 1 512 ? -14.022 3.895 35.778 1.00 84.62 512 THR A N 1
ATOM 3658 C CA . THR A 1 512 ? -13.597 4.990 36.672 1.00 84.62 512 THR A CA 1
ATOM 3659 C C . THR A 1 512 ? -14.587 6.155 36.711 1.00 84.62 512 THR A C 1
ATOM 3661 O O . THR A 1 512 ? -14.471 7.021 37.580 1.00 84.62 512 THR A O 1
ATOM 3664 N N . LYS A 1 513 ? -15.586 6.162 35.821 1.00 81.75 513 LYS A N 1
ATOM 3665 C CA . LYS A 1 513 ? -16.727 7.084 35.829 1.00 81.75 513 LYS A CA 1
ATOM 3666 C C . LYS A 1 513 ? -18.046 6.317 35.919 1.00 81.75 513 LYS A C 1
ATOM 3668 O O . LYS A 1 513 ? -18.110 5.119 35.646 1.00 81.75 513 LYS A O 1
ATOM 3673 N N . ALA A 1 514 ? -19.102 7.028 36.308 1.00 76.31 514 ALA A N 1
ATOM 3674 C CA . ALA A 1 514 ? -20.453 6.488 36.275 1.00 76.31 514 ALA A CA 1
ATOM 3675 C C . ALA A 1 514 ? -20.895 6.227 34.826 1.00 76.31 514 ALA A C 1
ATOM 3677 O O . ALA A 1 514 ? -20.545 6.979 33.919 1.00 76.31 514 ALA A O 1
ATOM 3678 N N . VAL A 1 515 ? -21.678 5.167 34.630 1.00 78.75 515 VAL A N 1
ATOM 3679 C CA . VAL A 1 515 ? -22.353 4.898 33.358 1.00 78.75 515 VAL A CA 1
ATOM 3680 C C . VAL A 1 515 ? -23.660 5.681 33.351 1.00 78.75 515 VAL A C 1
ATOM 3682 O O . VAL A 1 515 ? -24.481 5.508 34.249 1.00 78.75 515 VAL A O 1
ATOM 3685 N N . GLU A 1 516 ? -23.838 6.551 32.360 1.00 77.94 516 GLU A N 1
ATOM 3686 C CA . GLU A 1 516 ? -25.000 7.450 32.268 1.00 77.94 516 GLU A CA 1
ATOM 3687 C C . GLU A 1 516 ? -26.138 6.888 31.392 1.00 77.94 516 GLU A C 1
ATOM 3689 O O . GLU A 1 516 ? -27.185 7.520 31.265 1.00 77.94 516 GLU A O 1
ATOM 3694 N N . GLN A 1 517 ? -25.960 5.690 30.822 1.00 80.56 517 GLN A N 1
ATOM 3695 C CA . GLN A 1 517 ? -26.935 4.998 29.972 1.00 80.56 517 GLN A CA 1
ATOM 3696 C C . GLN A 1 517 ? -27.291 3.596 30.491 1.00 80.56 517 GLN A C 1
ATOM 3698 O O . GLN A 1 517 ? -26.530 2.986 31.245 1.00 80.56 517 GLN A O 1
ATOM 3703 N N . ASP A 1 518 ? -28.421 3.052 30.036 1.00 82.25 518 ASP A N 1
ATOM 3704 C CA . ASP A 1 518 ? -28.756 1.645 30.259 1.00 82.25 518 ASP A CA 1
ATOM 3705 C C . ASP A 1 518 ? -27.825 0.742 29.436 1.00 82.25 518 ASP A C 1
ATOM 3707 O O . ASP A 1 518 ? -27.644 0.937 28.233 1.00 82.25 518 ASP A O 1
ATOM 3711 N N . VAL A 1 519 ? -27.242 -0.268 30.088 1.00 84.00 519 VAL A N 1
ATOM 3712 C CA . VAL A 1 519 ? -26.304 -1.210 29.462 1.00 84.00 519 VAL A CA 1
ATOM 3713 C C . VAL A 1 519 ? -26.805 -2.634 29.630 1.00 84.00 519 VAL A C 1
ATOM 3715 O O . VAL A 1 519 ? -27.031 -3.105 30.745 1.00 84.00 519 VAL A O 1
ATOM 3718 N N . THR A 1 520 ? -26.936 -3.347 28.513 1.00 87.19 520 THR A N 1
ATOM 3719 C CA . THR A 1 520 ? -27.287 -4.771 28.511 1.00 87.19 520 THR A CA 1
ATOM 3720 C C . THR A 1 520 ? -26.025 -5.622 28.588 1.00 87.19 520 THR A C 1
ATOM 3722 O O . THR A 1 520 ? -25.096 -5.428 27.805 1.00 87.19 520 THR A O 1
ATOM 3725 N N . VAL A 1 521 ? -25.997 -6.598 29.498 1.00 83.12 521 VAL A N 1
ATOM 3726 C CA . VAL A 1 521 ? -24.898 -7.569 29.586 1.00 83.12 521 VAL A CA 1
ATOM 3727 C C . VAL A 1 521 ? -25.351 -8.924 29.041 1.00 83.12 521 VAL A C 1
ATOM 3729 O O . VAL A 1 521 ? -26.262 -9.546 29.587 1.00 83.12 521 VAL A O 1
ATOM 3732 N N . ASP A 1 522 ? -24.717 -9.379 27.958 1.00 81.25 522 ASP A N 1
ATOM 3733 C CA . ASP A 1 522 ? -24.992 -10.660 27.302 1.00 81.25 522 ASP A CA 1
ATOM 3734 C C . ASP A 1 522 ? -23.996 -11.748 27.744 1.00 81.25 522 ASP A C 1
ATOM 3736 O O . ASP A 1 522 ? -22.792 -11.670 27.483 1.00 81.25 522 ASP A O 1
ATOM 3740 N N . TYR A 1 523 ? -24.530 -12.795 28.380 1.00 78.06 523 TYR A N 1
ATOM 3741 C CA . TYR A 1 523 ? -23.800 -13.981 28.844 1.00 78.06 523 TYR A CA 1
ATOM 3742 C C . TYR A 1 523 ? -24.007 -15.210 27.943 1.00 78.06 523 TYR A C 1
ATOM 3744 O O . TYR A 1 523 ? -23.491 -16.284 28.245 1.00 78.06 523 TYR A O 1
ATOM 3752 N N . SER A 1 524 ? -24.767 -15.100 26.849 1.00 77.50 524 SER A N 1
ATOM 3753 C CA . SER A 1 524 ? -25.200 -16.241 26.024 1.00 77.50 524 SER A CA 1
ATOM 3754 C C . SER A 1 524 ? -24.047 -17.056 25.427 1.00 77.50 524 SER A C 1
ATOM 3756 O O . SER A 1 524 ? -24.197 -18.255 25.185 1.00 77.50 524 SER A O 1
ATOM 3758 N N . LYS A 1 525 ? -22.887 -16.419 25.216 1.00 70.75 525 LYS A N 1
ATOM 3759 C CA . LYS A 1 525 ? -21.652 -17.046 24.720 1.00 70.75 525 LYS A CA 1
ATOM 3760 C C . LYS A 1 525 ? -20.588 -17.269 25.800 1.00 70.75 525 LYS A C 1
ATOM 3762 O O . LYS A 1 525 ? -19.498 -17.747 25.479 1.00 70.75 525 LYS A O 1
ATOM 3767 N N . ALA A 1 526 ? -20.892 -16.972 27.062 1.00 62.94 526 ALA A N 1
ATOM 3768 C CA . ALA A 1 526 ? -20.064 -17.369 28.189 1.00 62.94 526 ALA A CA 1
ATOM 3769 C C . ALA A 1 526 ? -20.373 -18.837 28.516 1.00 62.94 526 ALA A C 1
ATOM 3771 O O . ALA A 1 526 ? -21.495 -19.197 28.878 1.00 62.94 526 ALA A O 1
ATOM 3772 N N . GLY A 1 527 ? -19.389 -19.718 28.332 1.00 57.75 527 GLY A N 1
ATOM 3773 C CA . GLY A 1 527 ? -19.583 -21.146 28.561 1.00 57.75 527 GLY A CA 1
ATOM 3774 C C . GLY A 1 527 ? -19.947 -21.430 30.019 1.00 57.75 527 GLY A C 1
ATOM 3775 O O . GLY A 1 527 ? -19.158 -21.162 30.917 1.00 57.75 527 GLY A O 1
ATOM 3776 N N . THR A 1 528 ? -21.117 -22.023 30.248 1.00 45.16 528 THR A N 1
ATOM 3777 C CA . THR A 1 528 ? -21.452 -22.724 31.491 1.00 45.16 528 THR A CA 1
ATOM 3778 C C . THR A 1 528 ? -21.314 -24.218 31.225 1.00 45.16 528 THR A C 1
ATOM 3780 O O . THR A 1 528 ? -21.901 -24.747 30.279 1.00 45.16 528 THR A O 1
ATOM 3783 N N . ARG A 1 529 ? -20.547 -24.949 32.046 1.00 42.66 529 ARG A N 1
ATOM 3784 C CA . ARG A 1 529 ? -20.739 -26.403 32.090 1.00 42.66 529 ARG A CA 1
ATOM 3785 C C . ARG A 1 529 ? -22.176 -26.638 32.553 1.00 42.66 529 ARG A C 1
ATOM 3787 O O . ARG A 1 529 ? -22.500 -26.359 33.703 1.00 42.66 529 ARG A O 1
ATOM 3794 N N . ARG A 1 530 ? -23.030 -27.175 31.674 1.00 37.50 530 ARG A N 1
ATOM 3795 C CA . ARG A 1 530 ? -24.201 -27.933 32.124 1.00 37.50 530 ARG A CA 1
ATOM 3796 C C . ARG A 1 530 ? -23.654 -29.070 32.981 1.00 37.50 530 ARG A C 1
ATOM 3798 O O . ARG A 1 530 ? -22.967 -29.944 32.456 1.00 37.50 530 ARG A O 1
ATOM 3805 N N . HIS A 1 531 ? -23.895 -29.015 34.286 1.00 32.28 531 HIS A N 1
ATOM 3806 C CA . HIS A 1 531 ? -23.731 -30.182 35.139 1.00 32.28 531 HIS A CA 1
ATOM 3807 C C . HIS A 1 531 ? -24.609 -31.302 34.557 1.00 32.28 531 HIS A C 1
ATOM 3809 O O . HIS A 1 531 ? -25.826 -31.138 34.467 1.00 32.28 531 HIS A O 1
ATOM 3815 N N . MET A 1 532 ? -23.972 -32.376 34.084 1.00 31.55 532 MET A N 1
ATOM 3816 C CA . MET A 1 532 ? -24.580 -33.706 34.022 1.00 31.55 532 MET A CA 1
ATOM 3817 C C . MET A 1 532 ? -24.249 -34.430 35.316 1.00 31.55 532 MET A C 1
ATOM 3819 O O . MET A 1 532 ? -23.089 -34.273 35.773 1.00 31.55 532 MET A O 1
#

Radius of gyration: 25.18 Å; chains: 1; bounding box: 57×84×75 Å